Protein AF-0000000076005396 (afdb_homodimer)

Secondary structure (DSSP, 8-state):
--HHHHHHHHHHHHHHHHHHHHHHHHHHHHHHHHH--SHHHHHHHHHHHHHHHHHHHHHHHHIIIIIIHHHHHHHHHHHHHHTT----SS-HHHHHHHHHHHHHHHHHHHHHHHH-S----GGG-----TTTT-----------------------------HHHHHHHHHHHHHHHHHHHHHHHHHHT--SHHHHHHHHHHHHHHHHHHHHHHHHHHHHTT--HHHHHHHHHHHHHHHHHHHHHHHHHTTT--S-HHHHHHHHHHHHHHHHHHIIIIIIIHHHHTSSS-HHHHHHHHHHHHHHHHHHHHHH-/--HHHHHHHHHHHHHHHHHHHHHHHHHHHHHHHHH--SHHHHHHHHHHHHHHHHHHHHHHHHIIIIIIHHHHHHHHHHHHHHTT----SS-HHHHHHHHHHHHHHHHHHHHHHHH-S----GGG-----TT-------------------------------HHHHHHHHHHHHHHHHHHHHHHHHHHH--SHHHHHHHHHHHHHHHHHHHHHHHHHHHHTT--HHHHHHHHHHHHHHHHHHHHHHHHHTTT--S-HHHHHHHHHHHHHHHHHHIIIIIIIHHHHTSSS-HHHHHHHHHHHHHHHHHHHHHH-

Organism: Limulus polyphemus (NCBI:txid6850)

Sequence (626 aa):
MSLLEIRVLTLCLLLLGTFTCGTLPILLVKWFKQTNTTQGLQVTGRSVISFLLCVGGGVLLETCFVHLLPEVRASFEQHWLRENSSSYHFPIPELIVCLGFLAVYILEEVLFAALGNSRPTENGLGRDSPHQGLLLTDRNRPDSGTDRSTLQTVGLSSYPTSPKFFFRGFIIILALSVHSVFEGFAVGLQDNVKETWMLFIAVAMHKFVISFIVGLELYSDGTHTITVLVYMAVFATMSPLGMLVAIVTESSLQRSPDLVVGTLNGLATGTLVYVTFFEILQREKNSPLRSLLQLLALLIGFIIMVVIQWVTSMSLLEIRVLTLCLLLLGTFTCGTLPILLVKWFKQTNTTQGLQVTGRSVISFLLCVGGGVLLETCFVHLLPEVRASFEQHWLRENSSSYHFPIPELIVCLGFLAVYILEEVLFAALGNSRPTENGLGRDSPHQGLLLTDRNRPDSGTDRSTLQTVGLSSYPTSPKFFFRGFIIILALSVHSVFEGFAVGLQDNVKETWMLFIAVAMHKFVISFIVGLELYSDGTHTITVLVYMAVFATMSPLGMLVAIVTESSLQRSPDLVVGTLNGLATGTLVYVTFFEILQREKNSPLRSLLQLLALLIGFIIMVVIQWVTS

Nearest PDB structures (foldseek):
  5tsb-assembly1_A  TM=6.275E-01  e=5.325E-05  Bordetella bronchiseptica RB50
  6pgi-assembly1_A  TM=5.921E-01  e=2.235E-05  Bordetella bronchiseptica
  6oop-assembly1_A  TM=3.368E-01  e=8.143E+00  Escherichia coli
  7d5p-assembly2_B  TM=2.078E-01  e=3.273E+00  Staphylococcus aureus subsp. aureus COL
  7d5p-assembly1_A  TM=2.059E-01  e=4.246E+00  Staphylococcus aureus subsp. aureus COL

Radius of gyration: 28.94 Å; Cα contacts (8 Å, |Δi|>4): 714; chains: 2; bounding box: 106×89×50 Å

Structure (mmCIF, N/CA/C/O backbone):
data_AF-0000000076005396-model_v1
#
loop_
_entity.id
_entity.type
_entity.pdbx_description
1 polymer 'Zinc transporter ZIP1-like'
#
loop_
_atom_site.group_PDB
_atom_site.id
_atom_site.type_symbol
_atom_site.label_atom_id
_atom_site.label_alt_id
_atom_site.label_comp_id
_atom_site.label_asym_id
_atom_site.label_entity_id
_atom_site.label_seq_id
_atom_site.pdbx_PDB_ins_code
_atom_site.Cartn_x
_atom_site.Cartn_y
_atom_site.Cartn_z
_atom_site.occupancy
_atom_site.B_iso_or_equiv
_atom_site.auth_seq_id
_atom_site.auth_comp_id
_atom_site.auth_asym_id
_atom_site.auth_atom_id
_atom_site.pdbx_PDB_model_num
ATOM 1 N N . MET A 1 1 ? 5.629 38.938 11.547 1 72.88 1 MET A N 1
ATOM 2 C CA . MET A 1 1 ? 4.918 38.062 12.461 1 72.88 1 MET A CA 1
ATOM 3 C C . MET A 1 1 ? 5.887 37.125 13.195 1 72.88 1 MET A C 1
ATOM 5 O O . MET A 1 1 ? 6.859 36.656 12.602 1 72.88 1 MET A O 1
ATOM 9 N N . SER A 1 2 ? 5.711 37.094 14.516 1 87 2 SER A N 1
ATOM 10 C CA . SER A 1 2 ? 6.535 36.219 15.328 1 87 2 SER A CA 1
ATOM 11 C C . SER A 1 2 ? 6.223 34.75 15.031 1 87 2 SER A C 1
ATOM 13 O O . SER A 1 2 ? 5.184 34.438 14.453 1 87 2 SER A O 1
ATOM 15 N N . LEU A 1 3 ? 7.207 33.969 15.242 1 87.88 3 LEU A N 1
ATOM 16 C CA . LEU A 1 3 ? 7.051 32.531 15.016 1 87.88 3 LEU A CA 1
ATOM 17 C C . LEU A 1 3 ? 5.824 31.984 15.742 1 87.88 3 LEU A C 1
ATOM 19 O O . LEU A 1 3 ? 5.086 31.156 15.203 1 87.88 3 LEU A O 1
ATOM 23 N N . LEU A 1 4 ? 5.578 32.5 16.891 1 87.31 4 LEU A N 1
ATOM 24 C CA . LEU A 1 4 ? 4.438 32.031 17.688 1 87.31 4 LEU A CA 1
ATOM 25 C C . LEU A 1 4 ? 3.125 32.469 17.031 1 87.31 4 LEU A C 1
ATOM 27 O O . LEU A 1 4 ? 2.156 31.688 17.031 1 87.31 4 LEU A O 1
ATOM 31 N N . GLU A 1 5 ? 3.068 33.656 16.5 1 91 5 GLU A N 1
ATOM 32 C CA . GLU A 1 5 ? 1.875 34.125 15.805 1 91 5 GLU A CA 1
ATOM 33 C C . GLU A 1 5 ? 1.56 33.281 14.578 1 91 5 GLU A C 1
ATOM 35 O O . GLU A 1 5 ? 0.396 32.969 14.312 1 91 5 GLU A O 1
ATOM 40 N N . ILE A 1 6 ? 2.562 32.938 13.93 1 91 6 ILE A N 1
ATOM 41 C CA . ILE A 1 6 ? 2.379 32.156 12.719 1 91 6 ILE A CA 1
ATOM 42 C C . ILE A 1 6 ? 1.902 30.75 13.094 1 91 6 ILE A C 1
ATOM 44 O O . ILE A 1 6 ? 1.054 30.172 12.414 1 91 6 ILE A O 1
ATOM 48 N N . ARG A 1 7 ? 2.43 30.25 14.148 1 90.06 7 ARG A N 1
ATOM 49 C CA . ARG A 1 7 ? 2.014 28.938 14.617 1 90.06 7 ARG A CA 1
ATOM 50 C C . ARG A 1 7 ? 0.542 28.938 15.016 1 90.06 7 ARG A C 1
ATOM 52 O O . ARG A 1 7 ? -0.194 28 14.68 1 90.06 7 ARG A O 1
ATOM 59 N N . VAL A 1 8 ? 0.15 29.969 15.625 1 90.31 8 VAL A N 1
ATOM 60 C CA . VAL A 1 8 ? -1.242 30.094 16.047 1 90.31 8 VAL A CA 1
ATOM 61 C C . VAL A 1 8 ? -2.141 30.266 14.828 1 90.31 8 VAL A C 1
ATOM 63 O O . VAL A 1 8 ? -3.229 29.688 14.758 1 90.31 8 VAL A O 1
ATOM 66 N N . LEU A 1 9 ? -1.722 31 13.93 1 92.12 9 LEU A N 1
ATOM 67 C CA . LEU A 1 9 ? -2.48 31.219 12.703 1 92.12 9 LEU A CA 1
ATOM 68 C C . LEU A 1 9 ? -2.641 29.906 11.93 1 92.12 9 LEU A C 1
ATOM 70 O O . LEU A 1 9 ? -3.736 29.594 11.453 1 92.12 9 LEU A O 1
ATOM 74 N N . THR A 1 10 ? -1.552 29.25 11.789 1 91.94 10 THR A N 1
ATOM 75 C CA . THR A 1 10 ? -1.609 27.984 11.062 1 91.94 10 THR A CA 1
ATOM 76 C C . THR A 1 10 ? -2.5 26.984 11.789 1 91.94 10 THR A C 1
ATOM 78 O O . THR A 1 10 ? -3.223 26.203 11.156 1 91.94 10 THR A O 1
ATOM 81 N N . LEU A 1 11 ? -2.438 27.031 13.055 1 92.06 11 LEU A N 1
ATOM 82 C CA . LEU A 1 11 ? -3.291 26.188 13.875 1 92.06 11 LEU A CA 1
ATOM 83 C C . LEU A 1 11 ? -4.766 26.469 13.609 1 92.06 11 LEU A C 1
ATOM 85 O O . LEU A 1 11 ? -5.551 25.547 13.383 1 92.06 11 LEU A O 1
ATOM 89 N N . CYS A 1 12 ? -5.078 27.688 13.602 1 93.75 12 CYS A N 1
ATOM 90 C CA . CYS A 1 12 ? -6.461 28.109 13.391 1 93.75 12 CYS A CA 1
ATOM 91 C C . CYS A 1 12 ? -6.914 27.797 11.969 1 93.75 12 CYS A C 1
ATOM 93 O O . CYS A 1 12 ? -8.039 27.328 11.766 1 93.75 12 CYS A O 1
ATOM 95 N N . LEU A 1 13 ? -6.074 27.984 11.094 1 93.62 13 LEU A N 1
ATOM 96 C CA . LEU A 1 13 ? -6.402 27.719 9.695 1 93.62 13 LEU A CA 1
ATOM 97 C C . LEU A 1 13 ? -6.629 26.234 9.469 1 93.62 13 LEU A C 1
ATOM 99 O O . LEU A 1 13 ? -7.547 25.844 8.734 1 93.62 13 LEU A O 1
ATOM 103 N N . LEU A 1 14 ? -5.812 25.438 10.055 1 93.81 14 LEU A N 1
ATOM 104 C CA . LEU A 1 14 ? -5.98 24 9.914 1 93.81 14 LEU A CA 1
ATOM 105 C C . LEU A 1 14 ? -7.27 23.531 10.578 1 93.81 14 LEU A C 1
ATOM 107 O O . LEU A 1 14 ? -7.965 22.656 10.055 1 93.81 14 LEU A O 1
ATOM 111 N N . LEU A 1 15 ? -7.551 24.125 11.711 1 95.19 15 LEU A N 1
ATOM 112 C CA . LEU A 1 15 ? -8.758 23.766 12.445 1 95.19 15 LEU A CA 1
ATOM 113 C C . LEU A 1 15 ? -10.008 24.125 11.641 1 95.19 15 LEU A C 1
ATOM 115 O O . LEU A 1 15 ? -10.844 23.25 11.367 1 95.19 15 LEU A O 1
ATOM 119 N N . LEU A 1 16 ? -10.062 25.328 11.273 1 95.38 16 LEU A N 1
ATOM 120 C CA . LEU A 1 16 ? -11.234 25.812 10.562 1 95.38 16 LEU A CA 1
ATOM 121 C C . LEU A 1 16 ? -11.32 25.203 9.164 1 95.38 16 LEU A C 1
ATOM 123 O O . LEU A 1 16 ? -12.406 24.828 8.711 1 95.38 16 LEU A O 1
ATOM 127 N N . GLY A 1 17 ? -10.234 25.156 8.531 1 94.94 17 GLY A N 1
ATOM 128 C CA . GLY A 1 17 ? -10.211 24.578 7.199 1 94.94 17 GLY A CA 1
ATOM 129 C C . GLY A 1 17 ? -10.633 23.125 7.172 1 94.94 17 GLY A C 1
ATOM 130 O O . GLY A 1 17 ? -11.438 22.719 6.328 1 94.94 17 GLY A O 1
ATOM 131 N N . THR A 1 18 ? -10.062 22.344 8.047 1 94.5 18 THR A N 1
ATOM 132 C CA . THR A 1 18 ? -10.375 20.922 8.125 1 94.5 18 THR A CA 1
ATOM 133 C C . THR A 1 18 ? -11.852 20.703 8.453 1 94.5 18 THR A C 1
ATOM 135 O O . THR A 1 18 ? -12.516 19.859 7.844 1 94.5 18 THR A O 1
ATOM 138 N N . PHE A 1 19 ? -12.297 21.469 9.383 1 95.12 19 PHE A N 1
ATOM 139 C CA . PHE A 1 19 ? -13.695 21.344 9.773 1 95.12 19 PHE A CA 1
ATOM 140 C C . PHE A 1 19 ? -14.617 21.75 8.641 1 95.12 19 PHE A C 1
ATOM 142 O O . PHE A 1 19 ? -15.602 21.047 8.352 1 95.12 19 PHE A O 1
ATOM 149 N N . THR A 1 20 ? -14.359 22.812 8.008 1 94.75 20 THR A N 1
ATOM 150 C CA . THR A 1 20 ? -15.195 23.312 6.918 1 94.75 20 THR A CA 1
ATOM 151 C C . THR A 1 20 ? -15.188 22.344 5.742 1 94.75 20 THR A C 1
ATOM 153 O O . THR A 1 20 ? -16.234 22.047 5.172 1 94.75 20 THR A O 1
ATOM 156 N N . CYS A 1 21 ? -14.07 21.891 5.402 1 92.56 21 CYS A N 1
ATOM 157 C CA . CYS A 1 21 ? -13.969 20.969 4.277 1 92.56 21 CYS A CA 1
ATOM 158 C C . CYS A 1 21 ? -14.656 19.641 4.594 1 92.56 21 CYS A C 1
ATOM 160 O O . CYS A 1 21 ? -15.219 19 3.703 1 92.56 21 CYS A O 1
ATOM 162 N N . GLY A 1 22 ? -14.539 19.234 5.812 1 92.88 22 GLY A N 1
ATOM 163 C CA . GLY A 1 22 ? -15.164 17.984 6.219 1 92.88 22 GLY A CA 1
ATOM 164 C C . GLY A 1 22 ? -16.688 18.062 6.273 1 92.88 22 GLY A C 1
ATOM 165 O O . GLY A 1 22 ? -17.359 17.047 6.113 1 92.88 22 GLY A O 1
ATOM 166 N N . THR A 1 23 ? -17.234 19.188 6.469 1 92.88 23 THR A N 1
ATOM 167 C CA . THR A 1 23 ? -18.688 19.359 6.59 1 92.88 23 THR A CA 1
ATOM 168 C C . THR A 1 23 ? -19.297 19.812 5.27 1 92.88 23 THR A C 1
ATOM 170 O O . THR A 1 23 ? -20.516 19.797 5.098 1 92.88 23 THR A O 1
ATOM 173 N N . LEU A 1 24 ? -18.484 20.125 4.391 1 90.12 24 LEU A N 1
ATOM 174 C CA . LEU A 1 24 ? -18.938 20.625 3.092 1 90.12 24 LEU A CA 1
ATOM 175 C C . LEU A 1 24 ? -19.766 19.562 2.369 1 90.12 24 LEU A C 1
ATOM 177 O O . LEU A 1 24 ? -20.766 19.891 1.726 1 90.12 24 LEU A O 1
ATOM 181 N N . PRO A 1 25 ? -19.406 18.328 2.408 1 88.19 25 PRO A N 1
ATOM 182 C CA . PRO A 1 25 ? -20.203 17.297 1.731 1 88.19 25 PRO A CA 1
ATOM 183 C C . PRO A 1 25 ? -21.641 17.25 2.23 1 88.19 25 PRO A C 1
ATOM 185 O O . PRO A 1 25 ? -22.562 16.906 1.468 1 88.19 25 PRO A O 1
ATOM 188 N N . ILE A 1 26 ? -21.875 17.469 3.463 1 86.38 26 ILE A N 1
ATOM 189 C CA . ILE A 1 26 ? -23.234 17.5 4.012 1 86.38 26 ILE A CA 1
ATOM 190 C C . ILE A 1 26 ? -24.062 18.547 3.277 1 86.38 26 ILE A C 1
ATOM 192 O O . ILE A 1 26 ? -25.203 18.281 2.881 1 86.38 26 ILE A O 1
ATOM 196 N N . LEU A 1 27 ? -23.438 19.641 3.119 1 83.38 27 LEU A N 1
ATOM 197 C CA . LEU A 1 27 ? -24.125 20.734 2.445 1 83.38 27 LEU A CA 1
ATOM 198 C C . LEU A 1 27 ? -24.344 20.406 0.973 1 83.38 27 LEU A C 1
ATOM 200 O O . LEU A 1 27 ? -25.391 20.734 0.411 1 83.38 27 LEU A O 1
ATOM 204 N N . LEU A 1 28 ? -23.375 19.797 0.412 1 79.44 28 LEU A N 1
ATOM 205 C CA . LEU A 1 28 ? -23.438 19.484 -1.009 1 79.44 28 LEU A CA 1
ATOM 206 C C . LEU A 1 28 ? -24.531 18.453 -1.279 1 79.44 28 LEU A C 1
ATOM 208 O O . LEU A 1 28 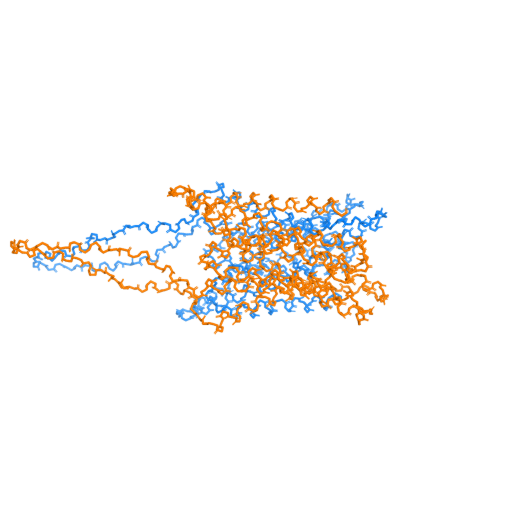? -25.297 18.594 -2.238 1 79.44 28 LEU A O 1
ATOM 212 N N . VAL A 1 29 ? -24.609 17.438 -0.458 1 76.31 29 VAL A N 1
ATOM 213 C CA . VAL A 1 29 ? -25.609 16.375 -0.629 1 76.31 29 VAL A CA 1
ATOM 214 C C . VAL A 1 29 ? -27 16.938 -0.347 1 76.31 29 VAL A C 1
ATOM 216 O O . VAL A 1 29 ? -27.969 16.609 -1.05 1 76.31 29 VAL A O 1
ATOM 219 N N . LYS A 1 30 ? -27.125 17.719 0.648 1 76.19 30 LYS A N 1
ATOM 220 C CA . LYS A 1 30 ? -28.391 18.359 0.962 1 76.19 30 LYS A CA 1
ATOM 221 C C . LYS A 1 30 ? -28.844 19.281 -0.174 1 76.19 30 LYS A C 1
ATOM 223 O O . LYS A 1 30 ? -30.031 19.312 -0.516 1 76.19 30 LYS A O 1
ATOM 228 N N . TRP A 1 31 ? -27.844 19.906 -0.671 1 74.38 31 TRP A N 1
ATOM 229 C CA . TRP A 1 31 ? -28.125 20.797 -1.794 1 74.38 31 TRP A CA 1
ATOM 230 C C . TRP A 1 31 ? -28.578 20 -3.016 1 74.38 31 TRP A C 1
ATOM 232 O O . TRP A 1 31 ? -29.516 20.406 -3.711 1 74.38 31 TRP A O 1
ATOM 242 N N . PHE A 1 32 ? -27.922 18.922 -3.275 1 68.75 32 PHE A N 1
ATOM 243 C CA . PHE A 1 32 ? -28.281 18.062 -4.406 1 68.75 32 PHE A CA 1
ATOM 244 C C . PHE A 1 32 ? -29.672 17.453 -4.215 1 68.75 32 PHE A C 1
ATOM 246 O O . PHE A 1 32 ? -30.438 17.328 -5.172 1 68.75 32 PHE A O 1
ATOM 253 N N . LYS A 1 33 ? -29.938 16.906 -3.057 1 66.56 33 LYS A N 1
ATOM 254 C CA . LYS A 1 33 ? -31.234 16.312 -2.764 1 66.56 33 LYS A CA 1
ATOM 255 C C . LYS A 1 33 ? -32.344 17.359 -2.895 1 66.56 33 LYS A C 1
ATOM 257 O O . LYS A 1 33 ? -33.469 17.031 -3.336 1 66.56 33 LYS A O 1
ATOM 262 N N . GLN A 1 34 ? -32.094 18.469 -2.434 1 63.84 34 GLN A N 1
ATOM 263 C CA . GLN A 1 34 ? -33.094 19.531 -2.502 1 63.84 34 GLN A CA 1
ATOM 264 C C . GLN A 1 34 ? -33.344 19.953 -3.945 1 63.84 34 GLN A C 1
ATOM 266 O O . GLN A 1 34 ? -34.469 20.312 -4.305 1 63.84 34 GLN A O 1
ATOM 271 N N . THR A 1 35 ? -32.219 19.922 -4.605 1 60.22 35 THR A N 1
ATOM 272 C CA . THR A 1 35 ? -32.375 20.406 -5.977 1 60.22 35 THR A CA 1
ATOM 273 C C . THR A 1 35 ? -32.844 19.281 -6.895 1 60.22 35 THR A C 1
ATOM 275 O O . THR A 1 35 ? -33.469 19.547 -7.938 1 60.22 35 THR A O 1
ATOM 278 N N . ASN A 1 36 ? -32.406 18.047 -6.695 1 56.75 36 ASN A N 1
ATOM 279 C CA . ASN A 1 36 ? -32.656 17.016 -7.711 1 56.75 36 ASN A CA 1
ATOM 280 C C . ASN A 1 36 ? -33.625 15.945 -7.215 1 56.75 36 ASN A C 1
ATOM 282 O O . ASN A 1 36 ? -33.188 14.922 -6.68 1 56.75 36 ASN A O 1
ATOM 286 N N . THR A 1 37 ? -34.844 16.203 -6.969 1 52.66 37 THR A N 1
ATOM 287 C CA . THR A 1 37 ? -35.938 15.305 -6.598 1 52.66 37 THR A CA 1
ATOM 288 C C . THR A 1 37 ? -36.062 14.156 -7.598 1 52.66 37 THR A C 1
ATOM 290 O O . THR A 1 37 ? -36.875 13.242 -7.402 1 52.66 37 THR A O 1
ATOM 293 N N . THR A 1 38 ? -35.469 14.164 -8.727 1 51.38 38 THR A N 1
ATOM 294 C CA . THR A 1 38 ? -35.781 13.141 -9.719 1 51.38 38 THR A CA 1
ATOM 295 C C . THR A 1 38 ? -34.812 11.969 -9.617 1 51.38 38 THR A C 1
ATOM 297 O O . THR A 1 38 ? -33.688 12.141 -9.164 1 51.38 38 THR A O 1
ATOM 300 N N . GLN A 1 39 ? -35.25 10.703 -9.789 1 52.41 39 GLN A N 1
ATOM 301 C CA . GLN A 1 39 ? -34.594 9.406 -9.75 1 52.41 39 GLN A CA 1
ATOM 302 C C . GLN A 1 39 ? -33.219 9.461 -10.406 1 52.41 39 GLN A C 1
ATOM 304 O O . GLN A 1 39 ? -32.25 8.906 -9.883 1 52.41 39 GLN A O 1
ATOM 309 N N . GLY A 1 40 ? -33.125 9.992 -11.555 1 49.69 40 GLY A N 1
ATOM 310 C CA . GLY A 1 40 ? -31.891 10.109 -12.32 1 49.69 40 GLY A CA 1
ATOM 311 C C . GLY A 1 40 ? -30.797 10.828 -11.57 1 49.69 40 GLY A C 1
ATOM 312 O O . GLY A 1 40 ? -29.609 10.484 -11.703 1 49.69 40 GLY A O 1
ATOM 313 N N . LEU A 1 41 ? -31.219 11.641 -10.773 1 53.19 41 LEU A N 1
ATOM 314 C CA . LEU A 1 41 ? -30.25 12.5 -10.094 1 53.19 41 LEU A CA 1
ATOM 315 C C . LEU A 1 41 ? -29.641 11.789 -8.898 1 53.19 41 LEU A C 1
ATOM 317 O O . LEU A 1 41 ? -28.5 12.086 -8.5 1 53.19 41 LEU A O 1
ATOM 321 N N . GLN A 1 42 ? -30.375 10.82 -8.391 1 59.12 42 GLN A N 1
ATOM 322 C CA . GLN A 1 42 ? -29.812 9.984 -7.332 1 59.12 42 GLN A CA 1
ATOM 323 C C . GLN A 1 42 ? -28.625 9.172 -7.84 1 59.12 42 GLN A C 1
ATOM 325 O O . GLN A 1 42 ? -27.625 9.039 -7.145 1 59.12 42 GLN A O 1
ATOM 330 N N . VAL A 1 43 ? -28.875 8.727 -9.047 1 61.53 43 VAL A N 1
ATOM 331 C CA . VAL A 1 43 ? -27.797 7.945 -9.648 1 61.53 43 VAL A CA 1
ATOM 332 C C . VAL A 1 43 ? -26.594 8.852 -9.922 1 61.53 43 VAL A C 1
ATOM 334 O O . VAL A 1 43 ? -25.453 8.461 -9.688 1 61.53 43 VAL A O 1
ATOM 337 N N . THR A 1 44 ? -26.953 10.047 -10.336 1 65.06 44 THR A N 1
ATOM 338 C CA . THR A 1 44 ? -25.891 11 -10.641 1 65.06 44 THR A CA 1
ATOM 339 C C . THR A 1 44 ? -25.141 11.406 -9.375 1 65.06 44 THR A C 1
ATOM 341 O O . THR A 1 44 ? -23.922 11.539 -9.383 1 65.06 44 THR A O 1
ATOM 344 N N . GLY A 1 45 ? -25.922 11.516 -8.375 1 71.31 45 GLY A N 1
ATOM 345 C CA . GLY A 1 45 ? -25.328 11.867 -7.105 1 71.31 45 GLY A CA 1
ATOM 346 C C . GLY A 1 45 ? -24.359 10.82 -6.594 1 71.31 45 GLY A C 1
ATOM 347 O O . GLY A 1 45 ? -23.25 11.141 -6.137 1 71.31 45 GLY A O 1
ATOM 348 N N . ARG A 1 46 ? -24.719 9.648 -6.855 1 73.12 46 ARG A N 1
ATOM 349 C CA . ARG A 1 46 ? -23.875 8.539 -6.406 1 73.12 46 ARG A CA 1
ATOM 350 C C . ARG A 1 46 ? -22.609 8.445 -7.238 1 73.12 46 ARG A C 1
ATOM 352 O O . ARG A 1 46 ? -21.531 8.164 -6.711 1 73.12 46 ARG A O 1
ATOM 359 N N . SER A 1 47 ? -22.797 8.781 -8.438 1 78.56 47 SER A N 1
ATOM 360 C CA . SER A 1 47 ? -21.641 8.711 -9.336 1 78.56 47 SER A CA 1
ATOM 361 C C . SER A 1 47 ? -20.641 9.82 -9.031 1 78.56 47 SER A C 1
ATOM 363 O O . SER A 1 47 ? -19.422 9.609 -9.094 1 78.56 47 SER A O 1
ATOM 365 N N . VAL A 1 48 ? -21.234 10.945 -8.734 1 79 48 VAL A N 1
ATOM 366 C CA . VAL A 1 48 ? -20.359 12.078 -8.43 1 79 48 VAL A CA 1
ATOM 367 C C . VAL A 1 48 ? -19.625 11.828 -7.121 1 79 48 VAL A C 1
ATOM 369 O O . VAL A 1 48 ? -18.422 12.117 -7.012 1 79 48 VAL A O 1
ATOM 372 N N . ILE A 1 49 ? -20.312 11.242 -6.219 1 76.94 49 ILE A N 1
ATOM 373 C CA . ILE A 1 49 ? -19.719 10.93 -4.926 1 76.94 49 ILE A CA 1
ATOM 374 C C . ILE A 1 49 ? -18.594 9.906 -5.109 1 76.94 49 ILE A C 1
ATOM 376 O O . ILE A 1 49 ? -17.5 10.086 -4.59 1 76.94 49 ILE A O 1
ATOM 380 N N . SER A 1 50 ? -18.844 8.945 -5.859 1 79.62 50 SER A N 1
ATOM 381 C CA . SER A 1 50 ? -17.844 7.906 -6.113 1 79.62 50 SER A CA 1
ATOM 382 C C . SER A 1 50 ? -16.641 8.477 -6.852 1 79.62 50 SER A C 1
ATOM 384 O O . SER A 1 50 ? -15.5 8.102 -6.566 1 79.62 50 SER A O 1
ATOM 386 N N . PHE A 1 51 ? -16.953 9.375 -7.707 1 84.06 51 PHE A N 1
ATOM 387 C CA . PHE A 1 51 ? -15.883 10.008 -8.469 1 84.06 51 PHE A CA 1
ATOM 388 C C . PHE A 1 51 ? -14.969 10.812 -7.547 1 84.06 51 PHE A C 1
ATOM 390 O O . PHE A 1 51 ? -13.742 10.695 -7.621 1 84.06 51 PHE A O 1
ATOM 397 N N . LEU A 1 52 ? -15.555 11.547 -6.715 1 81.5 52 LEU A N 1
ATOM 398 C CA . LEU A 1 52 ? -14.789 12.375 -5.797 1 81.5 52 LEU A CA 1
ATOM 399 C C . LEU A 1 52 ? -14 11.516 -4.812 1 81.5 52 LEU A C 1
ATOM 401 O O . LEU A 1 52 ? -12.859 11.852 -4.465 1 81.5 52 LEU A O 1
ATOM 405 N N . LEU A 1 53 ? -14.531 10.469 -4.43 1 80.12 53 LEU A N 1
ATOM 406 C CA . LEU A 1 53 ? -13.844 9.555 -3.527 1 80.12 53 LEU A CA 1
ATOM 407 C C . LEU A 1 53 ? -12.617 8.945 -4.203 1 80.12 53 LEU A C 1
ATOM 409 O O . LEU A 1 53 ? -11.562 8.797 -3.578 1 80.12 53 LEU A O 1
ATOM 413 N N . CYS A 1 54 ? -12.773 8.719 -5.43 1 85.19 54 CYS A N 1
ATOM 414 C CA . CYS A 1 54 ? -11.664 8.133 -6.176 1 85.19 54 CYS A CA 1
ATOM 415 C C . CYS A 1 54 ? -10.562 9.164 -6.41 1 85.19 54 CYS A C 1
ATOM 417 O O . CYS A 1 54 ? -9.375 8.828 -6.379 1 85.19 54 CYS A O 1
ATOM 419 N N . VAL A 1 55 ? -10.977 10.367 -6.633 1 87.19 55 VAL A N 1
ATOM 420 C CA . VAL A 1 55 ? -9.992 11.445 -6.734 1 87.19 55 VAL A CA 1
ATOM 421 C C . VAL A 1 55 ? -9.219 11.555 -5.426 1 87.19 55 VAL A C 1
ATOM 423 O O . VAL A 1 55 ? -7.992 11.68 -5.434 1 87.19 55 VAL A O 1
ATOM 426 N N . GLY A 1 56 ? -9.984 11.523 -4.379 1 83.56 56 GLY A N 1
ATOM 427 C CA . GLY A 1 56 ? -9.344 11.531 -3.072 1 83.56 56 GLY A CA 1
ATOM 428 C C . GLY A 1 56 ? -8.383 10.375 -2.869 1 83.56 56 GLY A C 1
ATOM 429 O O . GLY A 1 56 ? -7.32 10.539 -2.27 1 83.56 56 GLY A O 1
ATOM 430 N N . GLY A 1 57 ? -8.773 9.203 -3.344 1 85.81 57 GLY A N 1
ATOM 431 C CA . GLY A 1 57 ? -7.902 8.039 -3.277 1 85.81 57 GLY A CA 1
ATOM 432 C C . GLY A 1 57 ? -6.582 8.242 -3.994 1 85.81 57 GLY A C 1
ATOM 433 O O . GLY A 1 57 ? -5.531 7.812 -3.508 1 85.81 57 GLY A O 1
ATOM 434 N N . GLY A 1 58 ? -6.613 8.883 -5.148 1 89.81 58 GLY A N 1
ATOM 435 C CA . GLY A 1 58 ? -5.402 9.195 -5.887 1 89.81 58 GLY A CA 1
ATOM 436 C C . GLY A 1 58 ? -4.496 10.172 -5.156 1 89.81 58 GLY A C 1
ATOM 437 O O . GLY A 1 58 ? -3.279 9.992 -5.121 1 89.81 58 GLY A O 1
ATOM 438 N N . VAL A 1 59 ? -5.129 11.141 -4.613 1 87.12 59 VAL A N 1
ATOM 439 C CA . VAL A 1 59 ? -4.387 12.148 -3.855 1 87.12 59 VAL A CA 1
ATOM 440 C C . VAL A 1 59 ? -3.691 11.492 -2.666 1 87.12 59 VAL A C 1
ATOM 442 O O . VAL A 1 59 ? -2.518 11.758 -2.402 1 87.12 59 VAL A O 1
ATOM 445 N N . LEU A 1 60 ? -4.367 10.633 -2.01 1 86.69 60 LEU A N 1
ATOM 446 C CA . LEU A 1 60 ? -3.832 9.969 -0.829 1 86.69 60 LEU A CA 1
ATOM 447 C C . LEU A 1 60 ? -2.711 9.008 -1.211 1 86.69 60 LEU A C 1
ATOM 449 O O . LEU A 1 60 ? -1.717 8.891 -0.491 1 86.69 60 LEU A O 1
ATOM 453 N N . LEU A 1 61 ? -2.934 8.336 -2.264 1 91.19 61 LEU A N 1
ATOM 454 C CA . LEU A 1 61 ? -1.908 7.418 -2.748 1 91.19 61 LEU A CA 1
ATOM 455 C C . LEU A 1 61 ? -0.59 8.148 -2.982 1 91.19 61 LEU A C 1
ATOM 457 O O . LEU A 1 61 ? 0.463 7.699 -2.523 1 91.19 61 LEU A O 1
ATOM 461 N N . GLU A 1 62 ? -0.687 9.227 -3.707 1 91.56 62 GLU A N 1
ATOM 462 C CA . GLU A 1 62 ? 0.498 10.031 -3.975 1 91.56 62 GLU A CA 1
ATOM 463 C C . GLU A 1 62 ? 1.107 10.562 -2.68 1 91.56 62 GLU A C 1
ATOM 465 O O . GLU A 1 62 ? 2.326 10.516 -2.496 1 91.56 62 GLU A O 1
ATOM 470 N N . THR A 1 63 ? 0.313 11.062 -1.8 1 85 63 THR A N 1
ATOM 471 C CA . THR A 1 63 ? 0.771 11.664 -0.552 1 85 63 THR A CA 1
ATOM 472 C C . THR A 1 63 ? 1.501 10.633 0.308 1 85 63 THR A C 1
ATOM 474 O O . THR A 1 63 ? 2.557 10.93 0.874 1 85 63 THR A O 1
ATOM 477 N N . CYS A 1 64 ? 1.027 9.438 0.389 1 88.75 64 CYS A N 1
ATOM 478 C CA . CYS A 1 64 ? 1.623 8.406 1.229 1 88.75 64 CYS A CA 1
ATOM 479 C C . CYS A 1 64 ? 2.984 7.98 0.691 1 88.75 64 CYS A C 1
ATOM 481 O O . CYS A 1 64 ? 3.961 7.918 1.441 1 88.75 64 CYS A O 1
ATOM 483 N N . PHE A 1 65 ? 3.047 7.793 -0.588 1 91.69 65 PHE A N 1
ATOM 484 C CA . PHE A 1 65 ? 4.234 7.168 -1.158 1 91.69 65 PHE A CA 1
ATOM 485 C C . PHE A 1 65 ? 5.254 8.219 -1.575 1 91.69 65 PHE A C 1
ATOM 487 O O . PHE A 1 65 ? 6.457 8.047 -1.368 1 91.69 65 PHE A O 1
ATOM 494 N N . VAL A 1 66 ? 4.793 9.266 -2.113 1 90.38 66 VAL A N 1
ATOM 495 C CA . VAL A 1 66 ? 5.723 10.188 -2.758 1 90.38 66 VAL A CA 1
ATOM 496 C C . VAL A 1 66 ? 6.035 11.352 -1.816 1 90.38 66 VAL A C 1
ATOM 498 O O . VAL A 1 66 ? 7.086 11.984 -1.932 1 90.38 66 VAL A O 1
ATOM 501 N N . HIS A 1 67 ? 5.195 11.594 -0.947 1 86 67 HIS A N 1
ATOM 502 C CA . HIS A 1 67 ? 5.426 12.742 -0.073 1 86 67 HIS A CA 1
ATOM 503 C C . HIS A 1 67 ? 5.805 12.289 1.335 1 86 67 HIS A C 1
ATOM 505 O O . HIS A 1 67 ? 6.914 12.555 1.799 1 86 67 HIS A O 1
ATOM 511 N N . LEU A 1 68 ? 4.988 11.539 1.969 1 84.44 68 LEU A N 1
ATOM 512 C CA . LEU A 1 68 ? 5.16 11.25 3.387 1 84.44 68 LEU A CA 1
ATOM 513 C C . LEU A 1 68 ? 6.289 10.25 3.604 1 84.44 68 LEU A C 1
ATOM 515 O O . LEU A 1 68 ? 7.117 10.422 4.504 1 84.44 68 LEU A O 1
ATOM 519 N N . LEU A 1 69 ? 6.312 9.242 2.797 1 89.88 69 LEU A N 1
ATOM 520 C CA . LEU A 1 69 ? 7.328 8.211 2.969 1 89.88 69 LEU A CA 1
ATOM 521 C C . LEU A 1 69 ? 8.727 8.805 2.848 1 89.88 69 LEU A C 1
ATOM 523 O O . LEU A 1 69 ? 9.578 8.586 3.713 1 89.88 69 LEU A O 1
ATOM 527 N N . PRO A 1 70 ? 9.031 9.562 1.854 1 88.12 70 PRO A N 1
ATOM 528 C CA . PRO A 1 70 ? 10.359 10.188 1.766 1 88.12 70 PRO A CA 1
ATOM 529 C C . PRO A 1 70 ? 10.641 11.133 2.934 1 88.12 70 PRO A C 1
ATOM 531 O O . PRO A 1 70 ? 11.789 11.258 3.365 1 88.12 70 PRO A O 1
ATOM 534 N N . GLU A 1 71 ? 9.602 11.82 3.414 1 83.19 71 GLU A N 1
ATOM 535 C CA . GLU A 1 71 ? 9.789 12.711 4.555 1 83.19 71 GLU A CA 1
ATOM 536 C C . GLU A 1 71 ? 10.211 11.938 5.797 1 83.19 71 GLU A C 1
ATOM 538 O O . GLU A 1 71 ? 11.055 12.406 6.57 1 83.19 71 GLU A O 1
ATOM 543 N N . VAL A 1 72 ? 9.586 10.797 6 1 86 72 VAL A N 1
ATOM 544 C CA . VAL A 1 72 ? 9.961 9.938 7.121 1 86 72 VAL A CA 1
ATOM 545 C C . VAL A 1 72 ? 11.422 9.516 6.98 1 86 72 VAL A C 1
ATOM 547 O O . VAL A 1 72 ? 12.188 9.57 7.945 1 86 72 VAL A O 1
ATOM 550 N N . ARG A 1 73 ? 11.812 9.18 5.867 1 87.75 73 ARG A N 1
ATOM 551 C CA . ARG A 1 73 ? 13.188 8.758 5.617 1 87.75 73 ARG A CA 1
ATOM 552 C C . ARG A 1 73 ? 14.164 9.898 5.863 1 87.75 73 ARG A C 1
ATOM 554 O O . ARG A 1 73 ? 15.234 9.695 6.449 1 87.75 73 ARG A O 1
ATOM 561 N N . ALA A 1 74 ? 13.828 11.016 5.344 1 83.75 74 ALA A N 1
ATOM 562 C CA . ALA A 1 74 ? 14.688 12.188 5.508 1 83.75 74 ALA A CA 1
ATOM 563 C C . ALA A 1 74 ? 14.914 12.5 6.984 1 83.75 74 ALA A C 1
ATOM 565 O O . ALA A 1 74 ? 16.016 12.898 7.383 1 83.75 74 ALA A O 1
ATOM 566 N N . SER A 1 75 ? 13.859 12.328 7.797 1 81.06 75 SER A N 1
ATOM 567 C CA . SER A 1 75 ? 13.977 12.578 9.227 1 81.06 75 SER A CA 1
ATOM 568 C C . SER A 1 75 ? 14.969 11.617 9.875 1 81.06 75 SER A C 1
ATOM 570 O O . SER A 1 75 ? 15.758 12.016 10.734 1 81.06 75 SER A O 1
ATOM 572 N N . PHE A 1 76 ? 15.016 10.414 9.453 1 83.12 76 PHE A N 1
ATOM 573 C CA . PHE A 1 76 ? 15.938 9.422 10.016 1 83.12 76 PHE A CA 1
ATOM 574 C C . PHE A 1 76 ? 17.359 9.648 9.5 1 83.12 76 PHE A C 1
ATOM 576 O O . PHE A 1 76 ? 18.312 9.484 10.25 1 83.12 76 PHE A O 1
ATOM 583 N N . GLU A 1 77 ? 17.453 9.969 8.266 1 80.88 77 GLU A N 1
ATOM 584 C CA . GLU A 1 77 ? 18.766 10.242 7.691 1 80.88 77 GLU A CA 1
ATOM 585 C C . GLU A 1 77 ? 19.438 11.414 8.391 1 80.88 77 GLU A C 1
ATOM 587 O O . GLU A 1 77 ? 20.641 11.391 8.641 1 80.88 77 GLU A O 1
ATOM 592 N N . GLN A 1 78 ? 18.703 12.422 8.609 1 76.62 78 GLN A N 1
ATOM 593 C CA . GLN A 1 78 ? 19.25 13.578 9.312 1 76.62 78 GLN A CA 1
ATOM 594 C C . GLN A 1 78 ? 19.719 13.203 10.711 1 76.62 78 GLN A C 1
ATOM 596 O O . GLN A 1 78 ? 20.766 13.688 11.172 1 76.62 78 GLN A O 1
ATOM 601 N N . HIS A 1 79 ? 18.922 12.352 11.32 1 75 79 HIS A N 1
ATOM 602 C CA . HIS A 1 79 ? 19.312 11.891 12.648 1 75 79 HIS A CA 1
ATOM 603 C C . HIS A 1 79 ? 20.609 11.094 12.586 1 75 79 HIS A C 1
ATOM 605 O O . HIS A 1 79 ? 21.516 11.297 13.414 1 75 79 HIS A O 1
ATOM 611 N N . TRP A 1 80 ? 20.672 10.25 11.609 1 75.12 80 TRP A N 1
ATOM 612 C CA . TRP A 1 80 ? 21.859 9.414 11.484 1 75.12 80 TRP A CA 1
ATOM 613 C C . TRP A 1 80 ? 23.094 10.25 11.125 1 75.12 80 TRP A C 1
ATOM 615 O O . TRP A 1 80 ? 24.203 9.969 11.586 1 75.12 80 TRP A O 1
ATOM 625 N N . LEU A 1 81 ? 22.906 11.172 10.297 1 71.25 81 LEU A N 1
ATOM 626 C CA . LEU A 1 81 ? 24 12.07 9.938 1 71.25 81 LEU A CA 1
ATOM 627 C C . LEU A 1 81 ? 24.484 12.844 11.156 1 71.25 81 LEU A C 1
ATOM 629 O O . LEU A 1 81 ? 25.688 13.055 11.328 1 71.25 81 LEU A O 1
ATOM 633 N N . ARG A 1 82 ? 23.656 13.25 11.969 1 72 82 ARG A N 1
ATOM 634 C CA . ARG A 1 82 ? 24 14.016 13.164 1 72 82 ARG A CA 1
ATOM 635 C C . ARG A 1 82 ? 24.75 13.148 14.172 1 72 82 ARG A C 1
ATOM 637 O O . ARG A 1 82 ? 25.672 13.617 14.844 1 72 82 ARG A O 1
ATOM 644 N N . GLU A 1 83 ? 24.281 11.969 14.258 1 73.12 83 GLU A N 1
ATOM 645 C CA . GLU A 1 83 ? 24.891 11.078 15.242 1 73.12 83 GLU A CA 1
ATOM 646 C C . GLU A 1 83 ? 26.109 10.367 14.656 1 73.12 83 GLU A C 1
ATOM 648 O O . GLU A 1 83 ? 26.766 9.57 15.336 1 73.12 83 GLU A O 1
ATOM 653 N N . ASN A 1 84 ? 26.609 10.773 13.508 1 66.31 84 ASN A N 1
ATOM 654 C CA . ASN A 1 84 ? 27.75 10.164 12.828 1 66.31 84 ASN A CA 1
ATOM 655 C C . ASN A 1 84 ? 27.641 8.641 12.828 1 66.31 84 ASN A C 1
ATOM 657 O O . ASN A 1 84 ? 28.641 7.945 13.016 1 66.31 84 ASN A O 1
ATOM 661 N N . SER A 1 85 ? 26.531 8.25 13.148 1 60.59 85 SER A N 1
ATOM 662 C CA . SER A 1 85 ? 26.344 6.805 13.172 1 60.59 85 SER A CA 1
ATOM 663 C C . SER A 1 85 ? 26.156 6.246 11.758 1 60.59 85 SER A C 1
ATOM 665 O O . SER A 1 85 ? 25.656 6.938 10.875 1 60.59 85 SER A O 1
ATOM 667 N N . SER A 1 86 ? 27.078 5.383 11.391 1 54.56 86 SER A N 1
ATOM 668 C CA . SER A 1 86 ? 27.031 4.691 10.109 1 54.56 86 SER A CA 1
ATOM 669 C C . SER A 1 86 ? 25.594 4.328 9.742 1 54.56 86 SER A C 1
ATOM 671 O O . SER A 1 86 ? 24.766 4.094 10.617 1 54.56 86 SER A O 1
ATOM 673 N N . SER A 1 87 ? 25.109 4.688 8.555 1 53.78 87 SER A N 1
ATOM 674 C CA . SER A 1 87 ? 23.844 4.449 7.863 1 53.78 87 SER A CA 1
ATOM 675 C C . SER A 1 87 ? 23.281 3.074 8.203 1 53.78 87 SER A C 1
ATOM 677 O O . SER A 1 87 ? 23.922 2.055 7.934 1 53.78 87 SER A O 1
ATOM 679 N N . TYR A 1 88 ? 22.656 2.926 9.367 1 56.47 88 TYR A N 1
ATOM 680 C CA . TYR A 1 88 ? 22 1.645 9.609 1 56.47 88 TYR A CA 1
ATOM 681 C C . TYR A 1 88 ? 21.359 1.112 8.336 1 56.47 88 TYR A C 1
ATOM 683 O O . TYR A 1 88 ? 20.719 1.863 7.602 1 56.47 88 TYR A O 1
ATOM 691 N N . HIS A 1 89 ? 22.016 0.023 7.758 1 66.06 89 HIS A N 1
ATOM 692 C CA . HIS A 1 89 ? 21.734 -0.667 6.504 1 66.06 89 HIS A CA 1
ATOM 693 C C . HIS A 1 89 ? 20.312 -1.232 6.488 1 66.06 89 HIS A C 1
ATOM 695 O O . HIS A 1 89 ? 19.859 -1.73 5.461 1 66.06 89 HIS A O 1
ATOM 701 N N . PHE A 1 90 ? 19.656 -1.093 7.73 1 80.25 90 PHE A N 1
ATOM 702 C CA . PHE A 1 90 ? 18.312 -1.656 7.73 1 80.25 90 PHE A CA 1
ATOM 703 C C . PHE A 1 90 ? 17.266 -0.57 7.492 1 80.25 90 PHE A C 1
ATOM 705 O O . PHE A 1 90 ? 17.344 0.509 8.086 1 80.25 90 PHE A O 1
ATOM 712 N N . PRO A 1 91 ? 16.359 -0.803 6.613 1 87.88 91 PRO A N 1
ATOM 713 C CA . PRO A 1 91 ? 15.344 0.198 6.273 1 87.88 91 PRO A CA 1
ATOM 714 C C . PRO A 1 91 ? 14.32 0.406 7.387 1 87.88 91 PRO A C 1
ATOM 716 O O . PRO A 1 91 ? 13.164 0.001 7.25 1 87.88 91 PRO A O 1
ATOM 719 N N . ILE A 1 92 ? 14.703 1.176 8.406 1 88.5 92 ILE A N 1
ATOM 720 C CA . ILE A 1 92 ? 13.914 1.393 9.609 1 88.5 92 ILE A CA 1
ATOM 721 C C . ILE A 1 92 ? 12.68 2.229 9.281 1 88.5 92 ILE A C 1
ATOM 723 O O . ILE A 1 92 ? 11.578 1.924 9.734 1 88.5 92 ILE A O 1
ATOM 727 N N . PRO A 1 93 ? 12.875 3.277 8.469 1 90.19 93 PRO A N 1
ATOM 728 C CA . PRO A 1 93 ? 11.703 4.098 8.164 1 90.19 93 PRO A CA 1
ATOM 729 C C . PRO A 1 93 ? 10.562 3.291 7.539 1 90.19 93 PRO A C 1
ATOM 731 O O . PRO A 1 93 ? 9.406 3.443 7.938 1 90.19 93 PRO A O 1
ATOM 734 N N . GLU A 1 94 ? 10.883 2.438 6.621 1 93.19 94 GLU A N 1
ATOM 735 C CA . GLU A 1 94 ? 9.867 1.62 5.965 1 93.19 94 GLU A CA 1
ATOM 736 C C . GLU A 1 94 ? 9.266 0.603 6.93 1 93.19 94 GLU A C 1
ATOM 738 O O . GLU A 1 94 ? 8.078 0.283 6.844 1 93.19 94 GLU A O 1
ATOM 743 N N . LEU A 1 95 ? 10.102 0.106 7.812 1 92.94 95 LEU A N 1
ATOM 744 C CA . LEU A 1 95 ? 9.602 -0.822 8.828 1 92.94 95 LEU A CA 1
ATOM 745 C C . LEU A 1 95 ? 8.578 -0.143 9.727 1 92.94 95 LEU A C 1
ATOM 747 O O . LEU A 1 95 ? 7.535 -0.728 10.039 1 92.94 95 LEU A O 1
ATOM 751 N N . ILE A 1 96 ? 8.867 1.041 10.141 1 91.94 96 ILE A N 1
ATOM 752 C CA . ILE A 1 96 ? 7.977 1.793 11.016 1 91.94 96 ILE A CA 1
ATOM 753 C C . ILE A 1 96 ? 6.652 2.059 10.297 1 91.94 96 ILE A C 1
ATOM 755 O O . ILE A 1 96 ? 5.582 1.982 10.906 1 91.94 96 ILE A O 1
ATOM 759 N N . VAL A 1 97 ? 6.738 2.393 9.039 1 92.88 97 VAL A N 1
ATOM 760 C CA . VAL A 1 97 ? 5.531 2.604 8.25 1 92.88 97 VAL A CA 1
ATOM 761 C C . VAL A 1 97 ? 4.691 1.33 8.242 1 92.88 97 VAL A C 1
ATOM 763 O O . VAL A 1 97 ? 3.471 1.382 8.422 1 92.88 97 VAL A O 1
ATOM 766 N N . CYS A 1 98 ? 5.324 0.158 8.055 1 94.19 98 CYS A N 1
ATOM 767 C CA . CYS A 1 98 ? 4.613 -1.115 8.062 1 94.19 98 CYS A CA 1
ATOM 768 C C . CYS A 1 98 ? 3.982 -1.377 9.43 1 94.19 98 CYS A C 1
ATOM 770 O O . CYS A 1 98 ? 2.869 -1.897 9.508 1 94.19 98 CYS A O 1
ATOM 772 N N . LEU A 1 99 ? 4.684 -1.015 10.461 1 92.38 99 LEU A N 1
ATOM 773 C CA . LEU A 1 99 ? 4.148 -1.199 11.805 1 92.38 99 LEU A CA 1
ATOM 774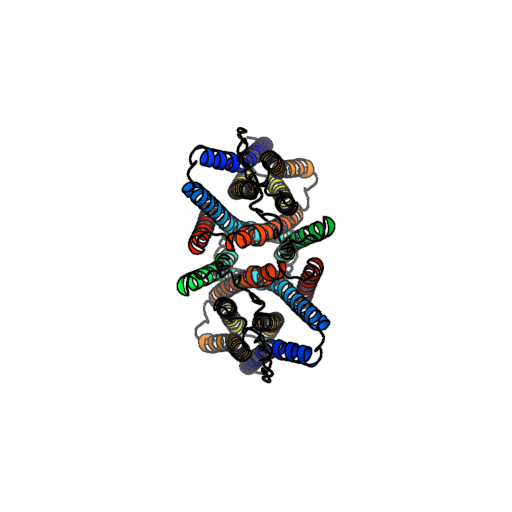 C C . LEU A 1 99 ? 2.912 -0.336 12.023 1 92.38 99 LEU A C 1
ATOM 776 O O . LEU A 1 99 ? 1.966 -0.758 12.695 1 92.38 99 LEU A O 1
ATOM 780 N N . GLY A 1 100 ? 2.971 0.864 11.539 1 89.81 100 GLY A N 1
ATOM 781 C CA . GLY A 1 100 ? 1.775 1.691 11.586 1 89.81 100 GLY A CA 1
ATOM 782 C C . GLY A 1 100 ? 0.593 1.074 10.867 1 89.81 100 GLY A C 1
ATOM 783 O O . GLY A 1 100 ? -0.528 1.083 11.375 1 89.81 100 GLY A O 1
ATOM 784 N N . PHE A 1 101 ? 0.823 0.577 9.688 1 91.81 101 PHE A N 1
ATOM 785 C CA . PHE A 1 101 ? -0.193 -0.119 8.906 1 91.81 101 PHE A CA 1
ATOM 786 C C . PHE A 1 101 ? -0.773 -1.289 9.695 1 91.81 101 PHE A C 1
ATOM 788 O O . PHE A 1 101 ? -1.993 -1.435 9.789 1 91.81 101 PHE A O 1
ATOM 795 N N . LEU A 1 102 ? 0.109 -2.076 10.234 1 92.25 102 LEU A N 1
ATOM 796 C CA . LEU A 1 102 ? -0.3 -3.27 10.969 1 92.25 102 LEU A CA 1
ATOM 797 C C . LEU A 1 102 ? -1.036 -2.893 12.25 1 92.25 102 LEU A C 1
ATOM 799 O O . LEU A 1 102 ? -1.95 -3.602 12.68 1 92.25 102 LEU A O 1
ATOM 803 N N . ALA A 1 103 ? -0.645 -1.837 12.836 1 87.38 103 ALA A N 1
ATOM 804 C CA . ALA A 1 103 ? -1.3 -1.384 14.062 1 87.38 103 ALA A CA 1
ATOM 805 C C . ALA A 1 103 ? -2.773 -1.076 13.812 1 87.38 103 ALA A C 1
ATOM 807 O O . ALA A 1 103 ? -3.639 -1.467 14.602 1 87.38 103 ALA A O 1
ATOM 808 N N . VAL A 1 104 ? -3.061 -0.409 12.734 1 84.5 104 VAL A N 1
ATOM 809 C CA . VAL A 1 104 ? -4.445 -0.095 12.398 1 84.5 104 VAL A CA 1
ATOM 810 C C . VAL A 1 104 ? -5.191 -1.375 12.031 1 84.5 104 VAL A C 1
ATOM 812 O O . VAL A 1 104 ? -6.359 -1.548 12.391 1 84.5 104 VAL A O 1
ATOM 815 N N . TYR A 1 105 ? -4.504 -2.172 11.305 1 85.12 105 TYR A N 1
ATOM 816 C CA . TYR A 1 105 ? -5.09 -3.457 10.945 1 85.12 105 TYR A CA 1
ATOM 817 C C . TYR A 1 105 ? -5.484 -4.246 12.195 1 85.12 105 TYR A C 1
ATOM 819 O O . TYR A 1 105 ? -6.586 -4.785 12.266 1 85.12 105 TYR A O 1
ATOM 827 N N . ILE A 1 106 ? -4.637 -4.316 13.141 1 86.06 106 ILE A N 1
ATOM 828 C CA . ILE A 1 106 ? -4.875 -5.008 14.406 1 86.06 106 ILE A CA 1
ATOM 829 C C . ILE A 1 106 ? -6.039 -4.344 15.141 1 86.06 106 ILE A C 1
ATOM 831 O O . ILE A 1 106 ? -6.941 -5.027 15.633 1 86.06 106 ILE A O 1
ATOM 835 N N . LEU A 1 107 ? -6.008 -3.113 15.219 1 81.12 107 LEU A N 1
ATOM 836 C CA . LEU A 1 107 ? -7.047 -2.363 15.914 1 81.12 107 LEU A CA 1
ATOM 837 C C . LEU A 1 107 ? -8.422 -2.654 15.32 1 81.12 107 LEU A C 1
ATOM 839 O O . LEU A 1 107 ? -9.391 -2.875 16.062 1 81.12 107 LEU A O 1
ATOM 843 N N . GLU A 1 108 ? -8.508 -2.619 14.031 1 79.62 108 GLU A N 1
ATOM 844 C CA . GLU A 1 108 ? -9.766 -2.898 13.344 1 79.62 108 GLU A CA 1
ATOM 845 C C . GLU A 1 108 ? -10.266 -4.301 13.664 1 79.62 108 GLU A C 1
ATOM 847 O O . GLU A 1 108 ? -11.445 -4.488 13.977 1 79.62 108 GLU A O 1
ATOM 852 N N . GLU A 1 109 ? -9.414 -5.211 13.609 1 79 109 GLU A N 1
ATOM 853 C CA . GLU A 1 109 ? -9.805 -6.602 13.844 1 79 109 GLU A CA 1
ATOM 854 C C . GLU A 1 109 ? -10.18 -6.828 15.305 1 79 109 GLU A C 1
ATOM 856 O O . GLU A 1 109 ? -11.125 -7.559 15.602 1 79 109 GLU A O 1
ATOM 861 N N . VAL A 1 110 ? -9.445 -6.27 16.203 1 76.56 110 VAL A N 1
ATOM 862 C CA . VAL A 1 110 ? -9.711 -6.414 17.625 1 76.56 110 VAL A CA 1
ATOM 863 C C . VAL A 1 110 ? -11.039 -5.754 17.984 1 76.56 110 VAL A C 1
ATOM 865 O O . VAL A 1 110 ? -11.828 -6.297 18.75 1 76.56 110 VAL A O 1
ATOM 868 N N . LEU A 1 111 ? -11.25 -4.645 17.438 1 74.62 111 LEU A N 1
ATOM 869 C CA . LEU A 1 111 ? -12.5 -3.938 17.688 1 74.62 111 LEU A CA 1
ATOM 870 C C . LEU A 1 111 ? -13.68 -4.723 17.141 1 74.62 111 LEU A C 1
ATOM 872 O O . LEU A 1 111 ? -14.734 -4.797 17.781 1 74.62 111 LEU A O 1
ATOM 876 N N . PHE A 1 112 ? -13.508 -5.223 15.961 1 71.88 112 PHE A N 1
ATOM 877 C CA . PHE A 1 112 ? -14.555 -6.043 15.367 1 71.88 112 PHE A CA 1
ATOM 878 C C . PHE A 1 112 ? -14.812 -7.289 16.203 1 71.88 112 PHE A C 1
ATOM 880 O O . PHE A 1 112 ? -15.961 -7.695 16.391 1 71.88 112 PHE A O 1
ATOM 887 N N . ALA A 1 113 ? -13.789 -7.887 16.641 1 71.31 113 ALA A N 1
ATOM 888 C CA . ALA A 1 113 ? -13.906 -9.078 17.484 1 71.31 113 ALA A CA 1
ATOM 889 C C . ALA A 1 113 ? -14.57 -8.742 18.812 1 71.31 113 ALA A C 1
ATOM 891 O O . ALA A 1 113 ? -15.344 -9.547 19.344 1 71.31 113 ALA A O 1
ATOM 892 N N . ALA A 1 114 ? -14.211 -7.668 19.328 1 71.31 114 ALA A N 1
ATOM 893 C CA . ALA A 1 114 ? -14.719 -7.266 20.641 1 71.31 114 ALA A CA 1
ATOM 894 C C . ALA A 1 114 ? -16.188 -6.848 20.562 1 71.31 114 ALA A C 1
ATOM 896 O O . ALA A 1 114 ? -16.953 -7.082 21.484 1 71.31 114 ALA A O 1
ATOM 897 N N . LEU A 1 115 ? -16.5 -5.965 19.625 1 61.84 115 LEU A N 1
ATOM 898 C CA . LEU A 1 115 ? -17.859 -5.438 19.531 1 61.84 115 LEU A CA 1
ATOM 899 C C . LEU A 1 115 ? -18.812 -6.469 18.906 1 61.84 115 LEU A C 1
ATOM 901 O O . LEU A 1 115 ? -20.031 -6.336 19.016 1 61.84 115 LEU A O 1
ATOM 905 N N . GLY A 1 116 ? -18.641 -7.609 18.656 1 54.22 116 GLY A N 1
ATOM 906 C CA . GLY A 1 116 ? -19.516 -8.719 18.328 1 54.22 116 GLY A CA 1
ATOM 907 C C . GLY A 1 116 ? -19.297 -9.258 16.922 1 54.22 116 GLY A C 1
ATOM 908 O O . GLY A 1 116 ? -18.812 -8.539 16.047 1 54.22 116 GLY A O 1
ATOM 909 N N . ASN A 1 117 ? -19.156 -10.625 16.641 1 47.84 117 ASN A N 1
ATOM 910 C CA . ASN A 1 117 ? -19.125 -11.664 15.617 1 47.84 117 ASN A CA 1
ATOM 911 C C . ASN A 1 117 ? -20.094 -11.375 14.477 1 47.84 117 ASN A C 1
ATOM 913 O O . ASN A 1 117 ? -20.5 -12.289 13.75 1 47.84 117 ASN A O 1
ATOM 917 N N . SER A 1 118 ? -21 -10.398 14.609 1 41.72 118 SER A N 1
ATOM 918 C CA . SER A 1 118 ? -22.016 -10.5 13.562 1 41.72 118 SER A CA 1
ATOM 919 C C . SER A 1 118 ? -21.438 -10.172 12.188 1 41.72 118 SER A C 1
ATOM 921 O O . SER A 1 118 ? -21.406 -9.008 11.781 1 41.72 118 SER A O 1
ATOM 923 N N . ARG A 1 119 ? -20.312 -10.523 11.938 1 40.31 119 ARG A N 1
ATOM 924 C CA . ARG A 1 119 ? -20.031 -10.336 10.516 1 40.31 119 ARG A CA 1
ATOM 925 C C . ARG A 1 119 ? -21.266 -10.633 9.672 1 40.31 119 ARG A C 1
ATOM 927 O O . ARG A 1 119 ? -21.984 -11.617 9.914 1 40.31 119 ARG A O 1
ATOM 934 N N . PRO A 1 120 ? -21.938 -9.781 9 1 36.38 120 PRO A N 1
ATOM 935 C CA . PRO A 1 120 ? -23.094 -10.258 8.25 1 36.38 120 PRO A CA 1
ATOM 936 C C . PRO A 1 120 ? -22.875 -11.633 7.621 1 36.38 120 PRO A C 1
ATOM 938 O O . PRO A 1 120 ? -21.906 -11.828 6.879 1 36.38 120 PRO A O 1
ATOM 941 N N . THR A 1 121 ? -22.938 -12.719 8.297 1 32.56 121 THR A N 1
ATOM 942 C CA . THR A 1 121 ? -23.172 -13.938 7.535 1 32.56 121 THR A CA 1
ATOM 943 C C . THR A 1 121 ? -24.25 -13.711 6.477 1 32.56 121 THR A C 1
ATOM 945 O O . THR A 1 121 ? -25.312 -13.18 6.777 1 32.56 121 THR A O 1
ATOM 948 N N . GLU A 1 122 ? -23.875 -13.461 5.238 1 32.84 122 GLU A N 1
ATOM 949 C CA . GLU A 1 122 ? -24.906 -13.586 4.215 1 32.84 122 GLU A CA 1
ATOM 950 C C . GLU A 1 122 ? -25.984 -14.594 4.625 1 32.84 122 GLU A C 1
ATOM 952 O O . GLU A 1 122 ? -26.906 -14.867 3.861 1 32.84 122 GLU A O 1
ATOM 957 N N . ASN A 1 123 ? -25.812 -15.344 5.676 1 29.2 123 ASN A N 1
ATOM 958 C CA . ASN A 1 123 ? -26.875 -16.328 5.879 1 29.2 123 ASN A CA 1
ATOM 959 C C . ASN A 1 123 ? -28.172 -15.656 6.305 1 29.2 123 ASN A C 1
ATOM 961 O O . ASN A 1 123 ? -29.109 -16.344 6.727 1 29.2 123 ASN A O 1
ATOM 965 N N . GLY A 1 124 ? -28.141 -14.438 6.676 1 30.05 124 GLY A N 1
ATOM 966 C CA . GLY A 1 124 ? -29.453 -14.102 7.188 1 30.05 124 GLY A CA 1
ATOM 967 C C . GLY A 1 124 ? -30.547 -14.172 6.129 1 30.05 124 GLY A C 1
ATOM 968 O O . GLY A 1 124 ? -31.375 -13.273 6.023 1 30.05 124 GLY A O 1
ATOM 969 N N . LEU A 1 125 ? -30.281 -14.656 4.82 1 27.88 125 LEU A N 1
ATOM 970 C CA . LEU A 1 125 ? -31.547 -14.992 4.188 1 27.88 125 LEU A CA 1
ATOM 971 C C . LEU A 1 125 ? -32.312 -16 5.027 1 27.88 125 LEU A C 1
ATOM 973 O O . LEU A 1 125 ? -32.031 -17.203 4.988 1 27.88 125 LEU A O 1
ATOM 977 N N . GLY A 1 126 ? -32.469 -15.914 6.199 1 24.86 126 GLY A N 1
ATOM 978 C CA . GLY A 1 126 ? -33.562 -16.703 6.742 1 24.86 126 GLY A CA 1
ATOM 979 C C . GLY A 1 126 ? -34.812 -16.688 5.871 1 24.86 126 GLY A C 1
ATOM 980 O O . GLY A 1 126 ? -35.062 -15.695 5.184 1 24.86 126 GLY A O 1
ATOM 981 N N . ARG A 1 127 ? -35.312 -17.891 5.418 1 26.89 127 ARG A N 1
ATOM 982 C CA . ARG A 1 127 ? -36.562 -18.422 4.887 1 26.89 127 ARG A CA 1
ATOM 983 C C . ARG A 1 127 ? -37.781 -17.797 5.578 1 26.89 127 ARG A C 1
ATOM 985 O O . ARG A 1 127 ? -38.844 -18.391 5.633 1 26.89 127 ARG A O 1
ATOM 992 N N . ASP A 1 128 ? -37.75 -16.734 6.273 1 25.42 128 ASP A N 1
ATOM 993 C CA . ASP A 1 128 ? -39.125 -16.406 6.621 1 25.42 128 ASP A CA 1
ATOM 994 C C . ASP A 1 128 ? -40 -16.25 5.371 1 25.42 128 ASP A C 1
ATOM 996 O O . ASP A 1 128 ? -39.688 -15.406 4.516 1 25.42 128 ASP A O 1
ATOM 1000 N N . SER A 1 129 ? -40.438 -17.438 4.809 1 25.36 129 SER A N 1
ATOM 1001 C CA . SER A 1 129 ? -41.594 -17.734 3.943 1 25.36 129 SER A CA 1
ATOM 1002 C C . SER A 1 129 ? -42.781 -16.828 4.277 1 25.36 129 SER A C 1
ATOM 1004 O O . SER A 1 129 ? -43.344 -16.922 5.375 1 25.36 129 SER A O 1
ATOM 1006 N N . PRO A 1 130 ? -42.75 -15.609 4.039 1 28.55 130 PRO A N 1
ATOM 1007 C CA . PRO A 1 130 ? -44.094 -15.031 4.102 1 28.55 130 PRO A CA 1
ATOM 1008 C C . PRO A 1 130 ? -45.094 -15.82 3.283 1 28.55 130 PRO A C 1
ATOM 1010 O O . PRO A 1 130 ? -45.219 -15.617 2.072 1 28.55 130 PRO A O 1
ATOM 1013 N N . HIS A 1 131 ? -44.906 -17.25 3.158 1 26.23 131 HIS A N 1
ATOM 1014 C CA . HIS A 1 131 ? -46 -17.922 2.434 1 26.23 131 HIS A CA 1
ATOM 1015 C C . HIS A 1 131 ? -47.344 -17.469 2.93 1 26.23 131 HIS A C 1
ATOM 1017 O O . HIS A 1 131 ? -48.344 -17.5 2.184 1 26.23 131 HIS A O 1
ATOM 1023 N N . GLN A 1 132 ? -47.531 -17.578 4.34 1 26.09 132 GLN A N 1
ATOM 1024 C CA . GLN A 1 132 ? -48.906 -17.938 4.645 1 26.09 132 GLN A CA 1
ATOM 1025 C C . GLN A 1 132 ? -49.875 -16.891 4.098 1 26.09 132 GLN A C 1
ATOM 1027 O O . GLN A 1 132 ? -51.062 -17.203 3.846 1 26.09 132 GLN A O 1
ATOM 1032 N N . GLY A 1 133 ? -49.625 -15.578 4.418 1 24.97 133 GLY A N 1
ATOM 1033 C CA . GLY A 1 133 ? -50.875 -15 4.867 1 24.97 133 GLY A CA 1
ATOM 1034 C C . GLY A 1 133 ? -51.906 -14.867 3.758 1 24.97 133 GLY A C 1
ATOM 1035 O O . GLY A 1 133 ? -53.031 -14.469 4.004 1 24.97 133 GLY A O 1
ATOM 1036 N N . LEU A 1 134 ? -51.281 -14.648 2.479 1 22.66 134 LEU A N 1
ATOM 1037 C CA . LEU A 1 134 ? -52.375 -13.945 1.818 1 22.66 134 LEU A CA 1
ATOM 1038 C C . LEU A 1 134 ? -53.531 -14.906 1.475 1 22.66 134 LEU A C 1
ATOM 1040 O O . LEU A 1 134 ? -53.469 -15.578 0.438 1 22.66 134 LEU A O 1
ATOM 1044 N N . LEU A 1 135 ? -53.625 -16.047 2.291 1 22.98 135 LEU A N 1
ATOM 1045 C CA . LEU A 1 135 ? -54.844 -16.734 1.864 1 22.98 135 LEU A CA 1
ATOM 1046 C C . LEU A 1 135 ? -56 -15.742 1.748 1 22.98 135 LEU A C 1
ATOM 1048 O O . LEU A 1 135 ? -56.406 -15.156 2.746 1 22.98 135 LEU A O 1
ATOM 1052 N N . LEU A 1 136 ? -55.906 -14.82 0.73 1 23.86 136 LEU A N 1
ATOM 1053 C CA . LEU A 1 136 ? -57.125 -14.109 0.382 1 23.86 136 LEU A CA 1
ATOM 1054 C C . LEU A 1 136 ? -58.312 -15.07 0.336 1 23.86 136 LEU A C 1
ATOM 1056 O O . LEU A 1 136 ? -58.438 -15.844 -0.613 1 23.86 136 LEU A O 1
ATOM 1060 N N . THR A 1 137 ? -58.469 -15.883 1.418 1 23.2 137 THR A N 1
ATOM 1061 C CA . THR A 1 137 ? -59.75 -16.578 1.302 1 23.2 137 THR A CA 1
ATOM 1062 C C . THR A 1 137 ? -60.844 -15.617 0.902 1 23.2 137 THR A C 1
ATOM 1064 O O . THR A 1 137 ? -60.875 -14.477 1.358 1 23.2 137 THR A O 1
ATOM 1067 N N . ASP A 1 138 ? -61.469 -15.875 -0.258 1 24.42 138 ASP A N 1
ATOM 1068 C CA . ASP A 1 138 ? -62.656 -15.352 -0.898 1 24.42 138 ASP A CA 1
ATOM 1069 C C . ASP A 1 138 ? -63.844 -15.32 0.08 1 24.42 138 ASP A C 1
ATOM 1071 O O . ASP A 1 138 ? -64.812 -16.047 -0.093 1 24.42 138 ASP A O 1
ATOM 1075 N N . ARG A 1 139 ? -63.594 -15.25 1.403 1 21.17 139 ARG A N 1
ATOM 1076 C CA . ARG A 1 139 ? -64.875 -15.562 2.045 1 21.17 139 ARG A CA 1
ATOM 1077 C C . ARG A 1 139 ? -65.938 -14.641 1.551 1 21.17 139 ARG A C 1
ATOM 1079 O O . ARG A 1 139 ? -65.688 -13.57 1.001 1 21.17 139 ARG A O 1
ATOM 1086 N N . ASN A 1 140 ? -66.938 -14.352 2.463 1 23.02 140 ASN A N 1
ATOM 1087 C CA . ASN A 1 140 ? -68.375 -14.352 2.387 1 23.02 140 ASN A CA 1
ATOM 1088 C C . ASN A 1 140 ? -68.875 -13.109 1.67 1 23.02 140 ASN A C 1
ATOM 1090 O O . ASN A 1 140 ? -68.125 -12.18 1.396 1 23.02 140 ASN A O 1
ATOM 1094 N N . ARG A 1 141 ? -70 -12.359 2.336 1 23.77 141 ARG A N 1
ATOM 1095 C CA . ARG A 1 141 ? -71.375 -11.828 2.238 1 23.77 141 ARG A CA 1
ATOM 1096 C C . ARG A 1 141 ? -71.375 -10.359 1.828 1 23.77 141 ARG A C 1
ATOM 1098 O O . ARG A 1 141 ? -70.375 -9.664 2.035 1 23.77 141 ARG A O 1
ATOM 1105 N N . PRO A 1 142 ? -72.688 -9.734 1.852 1 28.03 142 PRO A N 1
ATOM 1106 C CA . PRO A 1 142 ? -73.312 -8.57 1.24 1 28.03 142 PRO A CA 1
ATOM 1107 C C . PRO A 1 142 ? -72.75 -7.246 1.74 1 28.03 142 PRO A C 1
ATOM 1109 O O . PRO A 1 142 ? -72.75 -6.246 1.014 1 28.03 142 PRO A O 1
ATOM 1112 N N . ASP A 1 143 ? -72.625 -6.984 3.102 1 27.27 143 ASP A N 1
ATOM 1113 C CA . ASP A 1 143 ? -73.125 -5.711 3.613 1 27.27 143 ASP A CA 1
ATOM 1114 C C . ASP A 1 143 ? -72.188 -4.562 3.213 1 27.27 143 ASP A C 1
ATOM 1116 O O . ASP A 1 143 ? -71 -4.777 2.908 1 27.27 143 ASP A O 1
ATOM 1120 N N . SER A 1 144 ? -72.625 -3.256 3.383 1 27.33 144 SER A N 1
ATOM 1121 C CA . SER A 1 144 ? -72.5 -1.893 2.875 1 27.33 144 SER A CA 1
ATOM 1122 C C . SER A 1 144 ? -71.125 -1.273 3.244 1 27.33 144 SER A C 1
ATOM 1124 O O . SER A 1 144 ? -70.75 -0.241 2.691 1 27.33 144 SER A O 1
ATOM 1126 N N . GLY A 1 145 ? -70.562 -1.596 4.43 1 24.55 145 GLY A N 1
ATOM 1127 C CA . GLY A 1 145 ? -69.875 -0.503 5.098 1 24.55 145 GLY A CA 1
ATOM 1128 C C . GLY A 1 145 ? -68.562 -0.078 4.387 1 24.55 145 GLY A C 1
ATOM 1129 O O . GLY A 1 145 ? -68.062 -0.809 3.541 1 24.55 145 GLY A O 1
ATOM 1130 N N . THR A 1 146 ? -68.25 1.273 4.438 1 28.56 146 THR A N 1
ATOM 1131 C CA . THR A 1 146 ? -67.25 2.197 3.869 1 28.56 146 THR A CA 1
ATOM 1132 C C . THR A 1 146 ? -65.812 1.735 4.168 1 28.56 146 THR A C 1
ATOM 1134 O O . THR A 1 146 ? -65.375 1.838 5.309 1 28.56 146 THR A O 1
ATOM 1137 N N . ASP A 1 147 ? -65.438 0.573 3.783 1 26.16 147 ASP A N 1
ATOM 1138 C CA . ASP A 1 147 ? -64.188 -0.023 4.215 1 26.16 147 ASP A CA 1
ATOM 1139 C C . ASP A 1 147 ? -62.969 0.818 3.756 1 26.16 147 ASP A C 1
ATOM 1141 O O . ASP A 1 147 ? -62.812 1.069 2.561 1 26.16 147 ASP A O 1
ATOM 1145 N N . ARG A 1 148 ? -62.406 1.693 4.707 1 25.66 148 ARG A N 1
ATOM 1146 C CA . ARG A 1 148 ? -61.219 2.549 4.715 1 25.66 148 ARG A CA 1
ATOM 1147 C C . ARG A 1 148 ? -60 1.794 4.207 1 25.66 148 ARG A C 1
ATOM 1149 O O . ARG A 1 148 ? -59.594 0.798 4.805 1 25.66 148 ARG A O 1
ATOM 1156 N N . SER A 1 149 ? -59.781 1.716 2.936 1 27.95 149 SER A N 1
ATOM 1157 C CA . SER A 1 149 ? -58.594 1.245 2.252 1 27.95 149 SER A CA 1
ATOM 1158 C C . SER A 1 149 ? -57.312 1.764 2.932 1 27.95 149 SER A C 1
ATOM 1160 O O . SER A 1 149 ? -57.062 2.969 2.93 1 27.95 149 SER A O 1
ATOM 1162 N N . THR A 1 150 ? -57.062 1.312 4.188 1 26.28 150 THR A N 1
ATOM 1163 C CA . THR A 1 150 ? -55.812 1.647 4.848 1 26.28 150 THR A CA 1
ATOM 1164 C C . THR A 1 150 ? -54.625 1.409 3.91 1 26.28 150 THR A C 1
ATOM 1166 O O . THR A 1 150 ? -54.406 0.291 3.438 1 26.28 150 THR A O 1
ATOM 1169 N N . LEU A 1 151 ? -54.344 2.332 3.006 1 25.45 151 LEU A N 1
ATOM 1170 C CA . LEU A 1 151 ? -53.062 2.457 2.281 1 25.45 151 LEU A CA 1
ATOM 1171 C C . LEU A 1 151 ? -51.906 2.029 3.154 1 25.45 151 LEU A C 1
ATOM 1173 O O . LEU A 1 151 ? -51.688 2.592 4.23 1 25.45 151 LEU A O 1
ATOM 1177 N N . GLN A 1 152 ? -51.688 0.756 3.357 1 27.39 152 GLN A N 1
ATOM 1178 C CA . GLN A 1 152 ? -50.469 0.259 3.994 1 27.39 152 GLN A CA 1
ATOM 1179 C C . GLN A 1 152 ? -49.25 0.982 3.461 1 27.39 152 GLN A C 1
ATOM 1181 O O . GLN A 1 152 ? -48.938 0.905 2.27 1 27.39 152 GLN A O 1
ATOM 1186 N N . THR A 1 153 ? -49 2.236 3.869 1 26.91 153 THR A N 1
ATOM 1187 C CA . THR A 1 153 ? -47.719 2.932 3.758 1 26.91 153 THR A CA 1
ATOM 1188 C C . THR A 1 153 ? -46.562 1.949 3.883 1 26.91 153 THR A C 1
ATOM 1190 O O . THR A 1 153 ? -46.438 1.281 4.906 1 26.91 153 THR A O 1
ATOM 1193 N N . VAL A 1 154 ? -46.281 1.104 2.928 1 28.36 154 VAL A N 1
ATOM 1194 C CA . VAL A 1 154 ? -44.969 0.428 2.838 1 28.36 154 VAL A CA 1
ATOM 1195 C C . VAL A 1 154 ? -43.906 1.316 3.428 1 28.36 154 VAL A C 1
ATOM 1197 O O . VAL A 1 154 ? -43.594 2.395 2.9 1 28.36 154 VAL A O 1
ATOM 1200 N N . GLY A 1 155 ? -43.906 1.615 4.703 1 26.14 155 GLY A N 1
ATOM 1201 C CA . GLY A 1 155 ? -42.844 2.297 5.453 1 26.14 155 GLY A CA 1
ATOM 1202 C C . GLY A 1 155 ? -41.469 2.045 4.91 1 26.14 155 GLY A C 1
ATOM 1203 O O . GLY A 1 155 ? -41.188 0.965 4.387 1 26.14 155 GLY A O 1
ATOM 1204 N N . LEU A 1 156 ? -40.844 2.986 4.191 1 28.25 156 LEU A N 1
ATOM 1205 C CA . LEU A 1 156 ? -39.406 3.141 4.008 1 28.25 156 LEU A CA 1
ATOM 1206 C C . LEU A 1 156 ? -38.625 2.473 5.141 1 28.25 156 LEU A C 1
ATOM 1208 O O . LEU A 1 156 ? -38.688 2.918 6.289 1 28.25 156 LEU A O 1
ATOM 1212 N N . SER A 1 157 ? -38.75 1.142 5.301 1 30.97 157 SER A N 1
ATOM 1213 C CA . SER A 1 157 ? -37.969 0.395 6.27 1 30.97 157 SER A CA 1
ATOM 1214 C C . SER A 1 157 ? -36.656 1.116 6.586 1 30.97 157 SER A C 1
ATOM 1216 O O . SER A 1 157 ? -35.969 1.584 5.684 1 30.97 157 SER A O 1
ATOM 1218 N N . SER A 1 158 ? -36.531 1.814 7.637 1 33.5 158 SER A N 1
ATOM 1219 C CA . SER A 1 158 ? -35.344 2.312 8.312 1 33.5 158 SER A CA 1
ATOM 1220 C C . SER A 1 158 ? -34.156 1.398 8.062 1 33.5 158 SER A C 1
ATOM 1222 O O . SER A 1 158 ? -34.188 0.204 8.367 1 33.5 158 SER A O 1
ATOM 1224 N N . TYR A 1 159 ? -33.562 1.457 6.957 1 33.41 159 TYR A N 1
ATOM 1225 C CA . TYR A 1 159 ? -32.281 0.791 6.828 1 33.41 159 TYR A CA 1
ATOM 1226 C C . TYR A 1 159 ? -31.562 0.692 8.172 1 33.41 159 TYR A C 1
ATOM 1228 O O . TYR A 1 159 ? -31.359 1.705 8.852 1 33.41 159 TYR A O 1
ATOM 1236 N N . PRO A 1 160 ? -31.906 -0.234 9.062 1 37.09 160 PRO A N 1
ATOM 1237 C CA . PRO A 1 160 ? -31.156 -0.363 10.305 1 37.09 160 PRO A CA 1
ATOM 1238 C C . PRO A 1 160 ? -29.688 0.045 10.156 1 37.09 160 PRO A C 1
ATOM 1240 O O . PRO A 1 160 ? -29.062 -0.275 9.141 1 37.09 160 PRO A O 1
ATOM 1243 N N . THR A 1 161 ? -29.281 1.268 10.477 1 43.19 161 THR A N 1
ATOM 1244 C CA . THR A 1 161 ? -27.891 1.673 10.617 1 43.19 161 THR A CA 1
ATOM 1245 C C . THR A 1 161 ? -27.047 0.531 11.188 1 43.19 161 THR A C 1
ATOM 1247 O O . THR A 1 161 ? -27.203 0.155 12.352 1 43.19 161 THR A O 1
ATOM 1250 N N . SER A 1 162 ? -26.875 -0.516 10.586 1 44.38 162 SER A N 1
ATOM 1251 C CA . SER A 1 162 ? -26.094 -1.655 11.055 1 44.38 162 SER A CA 1
ATOM 1252 C C . SER A 1 162 ? -24.844 -1.199 11.805 1 44.38 162 SER A C 1
ATOM 1254 O O . SER A 1 162 ? -24.219 -0.2 11.445 1 44.38 162 SER A O 1
ATOM 1256 N N . PRO A 1 163 ? -24.766 -1.54 13.109 1 49.56 163 PRO A N 1
ATOM 1257 C CA . PRO A 1 163 ? -23.562 -1.295 13.922 1 49.56 163 PRO A CA 1
ATOM 1258 C C . PRO A 1 163 ? -22.281 -1.371 13.117 1 49.56 163 PRO A C 1
ATOM 1260 O O . PRO A 1 163 ? -21.297 -0.699 13.453 1 49.56 163 PRO A O 1
ATOM 1263 N N . LYS A 1 164 ? -22.328 -1.989 11.969 1 52.97 164 LYS A N 1
ATOM 1264 C CA . LYS A 1 164 ? -21.141 -2.182 11.148 1 52.97 164 LYS A CA 1
ATOM 1265 C C . LYS A 1 164 ? -20.672 -0.862 10.539 1 52.97 164 LYS A C 1
ATOM 1267 O O . LYS A 1 164 ? -19.469 -0.578 10.5 1 52.97 164 LYS A O 1
ATOM 1272 N N . PHE A 1 165 ? -21.672 -0.094 10.172 1 56.19 165 PHE A N 1
ATOM 1273 C CA . PHE A 1 165 ? -21.344 1.154 9.5 1 56.19 165 PHE A CA 1
ATOM 1274 C C . PHE A 1 165 ? -20.719 2.148 10.469 1 56.19 165 PHE A C 1
ATOM 1276 O O . PHE A 1 165 ? -19.75 2.832 10.133 1 56.19 165 PHE A O 1
ATOM 1283 N N . PHE A 1 166 ? -21.219 2.09 11.766 1 59.44 166 PHE A N 1
ATOM 1284 C CA . PHE A 1 166 ? -20.703 3 12.781 1 59.44 166 PHE A CA 1
ATOM 1285 C C . PHE A 1 166 ? -19.266 2.654 13.141 1 59.44 166 PHE A C 1
ATOM 1287 O O . PHE A 1 166 ? -18.438 3.545 13.352 1 59.44 166 PHE A O 1
ATOM 1294 N N . PHE A 1 167 ? -18.953 1.497 12.914 1 69.56 167 PHE A N 1
ATOM 1295 C CA . PHE A 1 167 ? -17.641 1.039 13.359 1 69.56 167 PHE A CA 1
ATOM 1296 C C . PHE A 1 167 ? -16.578 1.38 12.336 1 69.56 167 PHE A C 1
ATOM 1298 O O . PHE A 1 167 ? -15.461 1.774 12.695 1 69.56 167 PHE A O 1
ATOM 1305 N N . ARG A 1 168 ? -17.016 1.327 11.148 1 71.94 168 ARG A N 1
ATOM 1306 C CA . ARG A 1 168 ? -16.047 1.642 10.094 1 71.94 168 ARG A CA 1
ATOM 1307 C C . ARG A 1 168 ? -15.656 3.113 10.141 1 71.94 168 ARG A C 1
ATOM 1309 O O . ARG A 1 168 ? -14.469 3.445 10.039 1 71.94 168 ARG A O 1
ATOM 1316 N N . GLY A 1 169 ? -16.703 3.885 10.344 1 76.25 169 GLY A N 1
ATOM 1317 C CA . GLY A 1 169 ? -16.438 5.312 10.461 1 76.25 169 GLY A CA 1
ATOM 1318 C C . GLY A 1 169 ? -15.562 5.668 11.648 1 76.25 169 GLY A C 1
ATOM 1319 O O . GLY A 1 169 ? -14.664 6.504 11.531 1 76.25 169 GLY A O 1
ATOM 1320 N N . PHE A 1 170 ? -15.758 5.008 12.664 1 80.38 170 PHE A N 1
ATOM 1321 C CA . PHE A 1 170 ? -14.992 5.242 13.875 1 80.38 170 PHE A CA 1
ATOM 1322 C C . PHE A 1 170 ? -13.523 4.883 13.672 1 80.38 170 PHE A C 1
ATOM 1324 O O . PHE A 1 170 ? -12.633 5.633 14.078 1 80.38 170 PHE A O 1
ATOM 1331 N N . ILE A 1 171 ? -13.273 3.824 13.008 1 75.44 171 ILE A N 1
ATOM 1332 C CA . ILE A 1 171 ? -11.906 3.371 12.773 1 75.44 171 ILE A CA 1
ATOM 1333 C C . ILE A 1 171 ? -11.188 4.359 11.859 1 75.44 171 ILE A C 1
ATOM 1335 O O . ILE A 1 171 ? -10.023 4.688 12.086 1 75.44 171 ILE A O 1
ATOM 1339 N N . ILE A 1 172 ? -11.883 4.777 10.914 1 78.19 172 ILE A N 1
ATOM 1340 C CA . ILE A 1 172 ? -11.305 5.73 9.977 1 78.19 172 ILE A CA 1
ATOM 1341 C C . ILE A 1 172 ? -10.906 7.008 10.711 1 78.19 172 ILE A C 1
ATOM 1343 O O . ILE A 1 172 ? -9.781 7.492 10.562 1 78.19 172 ILE A O 1
ATOM 1347 N N . ILE A 1 173 ? -11.789 7.438 11.586 1 86.06 173 ILE A N 1
ATOM 1348 C CA . ILE A 1 173 ? -11.555 8.695 12.289 1 86.06 173 ILE A CA 1
ATOM 1349 C C . ILE A 1 173 ? -10.43 8.516 13.305 1 86.06 173 ILE A C 1
ATOM 1351 O O . ILE A 1 173 ? -9.578 9.398 13.453 1 86.06 173 ILE A O 1
ATOM 1355 N N . LEU A 1 174 ? -10.414 7.48 13.922 1 82.31 174 LEU A N 1
ATOM 1356 C CA . LEU A 1 174 ? -9.367 7.215 14.898 1 82.31 174 LEU A CA 1
ATOM 1357 C C . LEU A 1 174 ? -8 7.152 14.227 1 82.31 174 LEU A C 1
ATOM 1359 O O . LEU A 1 174 ? -7.047 7.793 14.68 1 82.31 174 LEU A O 1
ATOM 1363 N N . ALA A 1 175 ? -7.977 6.344 13.219 1 76.19 175 ALA A N 1
ATOM 1364 C CA . ALA A 1 175 ? -6.723 6.184 12.484 1 76.19 175 ALA A CA 1
ATOM 1365 C C . ALA A 1 175 ? -6.223 7.523 11.953 1 76.19 175 ALA A C 1
ATOM 1367 O O . ALA A 1 175 ? -5.043 7.852 12.094 1 76.19 175 ALA A O 1
ATOM 1368 N N . LEU A 1 176 ? -7.094 8.312 11.422 1 83.38 176 LEU A N 1
ATOM 1369 C CA . LEU A 1 176 ? -6.73 9.594 10.828 1 83.38 176 LEU A CA 1
ATOM 1370 C C . LEU A 1 176 ? -6.395 10.617 11.906 1 83.38 176 LEU A C 1
ATOM 1372 O O . LEU A 1 176 ? -5.578 11.516 11.688 1 83.38 176 LEU A O 1
ATOM 1376 N N . SER A 1 177 ? -7.059 10.453 13.055 1 87.06 177 SER A N 1
ATOM 1377 C CA . SER A 1 177 ? -6.781 11.352 14.164 1 87.06 177 SER A CA 1
ATOM 1378 C C . SER A 1 177 ? -5.348 11.195 14.664 1 87.06 177 SER A C 1
ATOM 1380 O O . SER A 1 177 ? -4.668 12.188 14.938 1 87.06 177 SER A O 1
ATOM 1382 N N . VAL A 1 178 ? -4.906 10.039 14.766 1 79.12 178 VAL A N 1
ATOM 1383 C CA . VAL A 1 178 ? -3.531 9.797 15.195 1 79.12 178 VAL A CA 1
ATOM 1384 C C . VAL A 1 178 ? -2.562 10.414 14.195 1 79.12 178 VAL A C 1
ATOM 1386 O O . VAL A 1 178 ? -1.635 11.133 14.578 1 79.12 178 VAL A O 1
ATOM 1389 N N . HIS A 1 179 ? -2.807 10.172 12.984 1 78.38 179 HIS A N 1
ATOM 1390 C CA . HIS A 1 179 ? -2 10.766 11.922 1 78.38 179 HIS A CA 1
ATOM 1391 C C . HIS A 1 179 ? -1.997 12.281 12.016 1 78.38 179 HIS A C 1
ATOM 1393 O O . HIS A 1 179 ? -0.94 12.914 11.93 1 78.38 179 HIS A O 1
ATOM 1399 N N . SER A 1 180 ? -3.17 12.797 12.258 1 88.88 180 SER A N 1
ATOM 1400 C CA . SER A 1 180 ? -3.342 14.25 12.289 1 88.88 180 SER A CA 1
ATOM 1401 C C . SER A 1 180 ? -2.578 14.867 13.453 1 88.88 180 SER A C 1
ATOM 1403 O O . SER A 1 180 ? -2.041 15.969 13.336 1 88.88 180 SER A O 1
ATOM 1405 N N . VAL A 1 181 ? -2.514 14.195 14.531 1 87.94 181 VAL A N 1
ATOM 1406 C CA . VAL A 1 181 ? -1.785 14.695 15.695 1 87.94 181 VAL A CA 1
ATOM 1407 C C . VAL A 1 181 ? -0.297 14.797 15.367 1 87.94 181 VAL A C 1
ATOM 1409 O O . VAL A 1 181 ? 0.345 15.805 15.664 1 87.94 181 VAL A O 1
ATOM 1412 N N . PHE A 1 182 ? 0.208 13.859 14.734 1 80.62 182 PHE A N 1
ATOM 1413 C CA . PHE A 1 182 ? 1.635 13.828 14.438 1 80.62 182 PHE A CA 1
ATOM 1414 C C . PHE A 1 182 ? 1.989 14.875 13.375 1 80.62 182 PHE A C 1
ATOM 1416 O O . PHE A 1 182 ? 3.066 15.469 13.422 1 80.62 182 PHE A O 1
ATOM 1423 N N . GLU A 1 183 ? 1.113 14.984 12.469 1 80.06 183 GLU A N 1
ATOM 1424 C CA . GLU A 1 183 ? 1.304 16.031 11.484 1 80.06 183 GLU A CA 1
ATOM 1425 C C . GLU A 1 183 ? 1.355 17.406 12.141 1 80.06 183 GLU A C 1
ATOM 1427 O O . GLU A 1 183 ? 2.197 18.25 11.797 1 80.06 183 GLU A O 1
ATOM 1432 N N . GLY A 1 184 ? 0.385 17.688 13.039 1 87.62 184 GLY A N 1
ATOM 1433 C CA . GLY A 1 184 ? 0.387 18.938 13.773 1 87.62 184 GLY A CA 1
ATOM 1434 C C . GLY A 1 184 ? 1.643 19.141 14.594 1 87.62 184 GLY A C 1
ATOM 1435 O O . GLY A 1 184 ? 2.172 20.25 14.664 1 87.62 184 GLY A O 1
ATOM 1436 N N . PHE A 1 185 ? 2.086 18.062 15.148 1 84.19 185 PHE A N 1
ATOM 1437 C CA . PHE A 1 185 ? 3.303 18.109 15.953 1 84.19 185 PHE A CA 1
ATOM 1438 C C . PHE A 1 185 ? 4.492 18.562 15.109 1 84.19 185 PHE A C 1
ATOM 1440 O O . PHE A 1 185 ? 5.289 19.391 15.547 1 84.19 185 PHE A O 1
ATOM 1447 N N . ALA A 1 186 ? 4.602 18 13.969 1 78.38 186 ALA A N 1
ATOM 1448 C CA . ALA A 1 186 ? 5.691 18.328 13.055 1 78.38 186 ALA A CA 1
ATOM 1449 C C . ALA A 1 186 ? 5.656 19.812 12.672 1 78.38 186 ALA A C 1
ATOM 1451 O O . ALA A 1 186 ? 6.695 20.469 12.625 1 78.38 186 ALA A O 1
ATOM 1452 N N . VAL A 1 187 ? 4.512 20.328 12.375 1 83.62 187 VAL A N 1
ATOM 1453 C CA . VAL A 1 187 ? 4.363 21.734 12 1 83.62 187 VAL A CA 1
ATOM 1454 C C . VAL A 1 187 ? 4.723 22.625 13.188 1 83.62 187 VAL A C 1
ATOM 1456 O O . VAL A 1 187 ? 5.395 23.656 13.023 1 83.62 187 VAL A O 1
ATOM 1459 N N . GLY A 1 188 ? 4.336 22.234 14.32 1 85.94 188 GLY A N 1
ATOM 1460 C CA . GLY A 1 188 ? 4.574 23.016 15.531 1 85.94 188 GLY A CA 1
ATOM 1461 C C . GLY A 1 188 ? 6.035 23.031 15.945 1 85.94 188 GLY A C 1
ATOM 1462 O O . GLY A 1 188 ? 6.465 23.922 16.672 1 85.94 188 GLY A O 1
ATOM 1463 N N . LEU A 1 189 ? 6.801 22.125 15.477 1 81.56 189 LEU A N 1
ATOM 1464 C CA . LEU A 1 189 ? 8.195 22 15.891 1 81.56 189 LEU A CA 1
ATOM 1465 C C . LEU A 1 189 ? 9.102 22.828 14.984 1 81.56 189 LEU A C 1
ATOM 1467 O O . LEU A 1 189 ? 10.289 23 15.273 1 81.56 189 LEU A O 1
ATOM 1471 N N . GLN A 1 190 ? 8.531 23.266 13.898 1 79.94 190 GLN A N 1
ATOM 1472 C CA . GLN A 1 190 ? 9.359 24.047 12.992 1 79.94 190 GLN A CA 1
ATOM 1473 C C . GLN A 1 190 ? 9.883 25.312 13.68 1 79.94 190 GLN A C 1
ATOM 1475 O O . GLN A 1 190 ? 9.164 25.953 14.453 1 79.94 190 GLN A O 1
ATOM 1480 N N . ASP A 1 191 ? 11.188 25.594 13.445 1 78.62 191 ASP A N 1
ATOM 1481 C CA . ASP A 1 191 ? 11.844 26.688 14.164 1 78.62 191 ASP A CA 1
ATOM 1482 C C . ASP A 1 191 ? 12 27.922 13.281 1 78.62 191 ASP A C 1
ATOM 1484 O O . ASP A 1 191 ? 12.586 28.922 13.695 1 78.62 191 ASP A O 1
ATOM 1488 N N . ASN A 1 192 ? 11.531 27.797 12.125 1 82.75 192 ASN A N 1
ATOM 1489 C CA . ASN A 1 192 ? 11.625 28.922 11.211 1 82.75 192 ASN A CA 1
ATOM 1490 C C . ASN A 1 192 ? 10.305 29.172 10.484 1 82.75 192 ASN A C 1
ATOM 1492 O O . ASN A 1 192 ? 9.555 28.219 10.219 1 82.75 192 ASN A O 1
ATOM 1496 N N . VAL A 1 193 ? 10.039 30.438 10.188 1 86.06 193 VAL A N 1
ATOM 1497 C CA . VAL A 1 193 ? 8.781 30.891 9.609 1 86.06 193 VAL A CA 1
ATOM 1498 C C . VAL A 1 193 ? 8.602 30.25 8.227 1 86.06 193 VAL A C 1
ATOM 1500 O O . VAL A 1 193 ? 7.527 29.734 7.914 1 86.06 193 VAL A O 1
ATOM 1503 N N . LYS A 1 194 ? 9.633 30.297 7.461 1 82.31 194 LYS A N 1
ATOM 1504 C CA . LYS A 1 194 ? 9.562 29.781 6.098 1 82.31 194 LYS A CA 1
ATOM 1505 C C . LYS A 1 194 ? 9.234 28.297 6.086 1 82.31 194 LYS A C 1
ATOM 1507 O O . LYS A 1 194 ? 8.359 27.844 5.34 1 82.31 194 LYS A O 1
ATOM 1512 N N . GLU A 1 195 ? 9.836 27.594 6.953 1 78.12 195 GLU A N 1
ATOM 1513 C CA . GLU A 1 195 ? 9.617 26.156 7.023 1 78.12 195 GLU A CA 1
ATOM 1514 C C . GLU A 1 195 ? 8.227 25.828 7.562 1 78.12 195 GLU A C 1
ATOM 1516 O O . GLU A 1 195 ? 7.609 24.844 7.152 1 78.12 195 GLU A O 1
ATOM 1521 N N . THR A 1 196 ? 7.812 26.641 8.461 1 83.19 196 THR A N 1
ATOM 1522 C CA . THR A 1 196 ? 6.48 26.438 9.016 1 83.19 196 THR A CA 1
ATOM 1523 C C . THR A 1 196 ? 5.41 26.609 7.945 1 83.19 196 THR A C 1
ATOM 1525 O O . THR A 1 196 ? 4.516 25.766 7.816 1 83.19 196 THR A O 1
ATOM 1528 N N . TRP A 1 197 ? 5.566 27.578 7.09 1 84.69 197 TRP A N 1
ATOM 1529 C CA . TRP A 1 197 ? 4.609 27.812 6.012 1 84.69 197 TRP A CA 1
ATOM 1530 C C . TRP A 1 197 ? 4.684 26.703 4.969 1 84.69 197 TRP A C 1
ATOM 1532 O O . TRP A 1 197 ? 3.654 26.234 4.469 1 84.69 197 TRP A O 1
ATOM 1542 N N . MET A 1 198 ? 5.852 26.359 4.688 1 77.12 198 MET A N 1
ATOM 1543 C CA . MET A 1 198 ? 6.035 25.312 3.682 1 77.12 198 MET A CA 1
ATOM 1544 C C . MET A 1 198 ? 5.387 24 4.129 1 77.12 198 MET A C 1
ATOM 1546 O O . MET A 1 198 ? 4.684 23.359 3.355 1 77.12 198 MET A O 1
ATOM 1550 N N . LEU A 1 199 ? 5.664 23.672 5.375 1 76.69 199 LEU A N 1
ATOM 1551 C CA . LEU A 1 199 ? 5.09 22.438 5.902 1 76.69 199 LEU A CA 1
ATOM 1552 C C . LEU A 1 199 ? 3.578 22.562 6.051 1 76.69 199 LEU A C 1
ATOM 1554 O O . LEU A 1 199 ? 2.844 21.609 5.809 1 76.69 199 LEU A O 1
ATOM 1558 N N . PHE A 1 200 ? 3.121 23.766 6.445 1 85.88 200 PHE A N 1
ATOM 1559 C CA . PHE A 1 200 ? 1.689 24.016 6.566 1 85.88 200 PHE A CA 1
ATOM 1560 C C . PHE A 1 200 ? 0.986 23.797 5.234 1 85.88 200 PHE A C 1
ATOM 1562 O O . PHE A 1 200 ? -0.037 23.109 5.176 1 85.88 200 PHE A O 1
ATOM 1569 N N . ILE A 1 201 ? 1.516 24.328 4.219 1 80.94 201 ILE A N 1
ATOM 1570 C CA . ILE A 1 201 ? 0.903 24.219 2.9 1 80.94 201 ILE A CA 1
ATOM 1571 C C . ILE A 1 201 ? 0.88 22.75 2.461 1 80.94 201 ILE A C 1
ATOM 1573 O O . ILE A 1 201 ? -0.13 22.266 1.943 1 80.94 201 ILE A O 1
ATOM 1577 N N . ALA A 1 202 ? 1.98 22.156 2.678 1 73.69 202 ALA A N 1
ATOM 1578 C CA . ALA A 1 202 ? 2.08 20.75 2.332 1 73.69 202 ALA A CA 1
ATOM 1579 C C . ALA A 1 202 ? 1.021 19.922 3.062 1 73.69 202 ALA A C 1
ATOM 1581 O O . ALA A 1 202 ? 0.349 19.094 2.459 1 73.69 202 ALA A O 1
ATOM 1582 N N . VAL A 1 203 ? 0.817 20.188 4.305 1 81.31 203 VAL A N 1
ATOM 1583 C CA . VAL A 1 203 ? -0.129 19.469 5.145 1 81.31 203 VAL A CA 1
ATOM 1584 C C . VAL A 1 203 ? -1.558 19.844 4.758 1 81.31 203 VAL A C 1
ATOM 1586 O O . VAL A 1 203 ? -2.414 18.969 4.609 1 81.31 203 VAL A O 1
ATOM 1589 N N . ALA A 1 204 ? -1.766 21.109 4.547 1 86.69 204 ALA A N 1
ATOM 1590 C CA . ALA A 1 204 ? -3.107 21.594 4.246 1 86.69 204 ALA A CA 1
ATOM 1591 C C . ALA A 1 204 ? -3.623 21.016 2.932 1 86.69 204 ALA A C 1
ATOM 1593 O O . ALA A 1 204 ? -4.809 20.703 2.807 1 86.69 204 ALA A O 1
ATOM 1594 N N . MET A 1 205 ? -2.85 20.812 2.021 1 77.25 205 MET A N 1
ATOM 1595 C CA . MET A 1 205 ? -3.242 20.359 0.693 1 77.25 205 MET A CA 1
ATOM 1596 C C . MET A 1 205 ? -3.861 18.969 0.76 1 77.25 205 MET A C 1
ATOM 1598 O O . MET A 1 205 ? -4.906 18.719 0.158 1 77.25 205 MET A O 1
ATOM 1602 N N . HIS A 1 206 ? -3.197 18.156 1.398 1 77.38 206 HIS A N 1
ATOM 1603 C CA . HIS A 1 206 ? -3.75 16.812 1.442 1 77.38 206 HIS A CA 1
ATOM 1604 C C . HIS A 1 206 ? -4.762 16.672 2.574 1 77.38 206 HIS A C 1
ATOM 1606 O O . HIS A 1 206 ? -5.711 15.883 2.467 1 77.38 206 HIS A O 1
ATOM 1612 N N . LYS A 1 207 ? -4.66 17.406 3.635 1 87.5 207 LYS A N 1
ATOM 1613 C CA . LYS A 1 207 ? -5.574 17.312 4.773 1 87.5 207 LYS A CA 1
ATOM 1614 C C . LYS A 1 207 ? -6.977 17.766 4.387 1 87.5 207 LYS A C 1
ATOM 1616 O O . LYS A 1 207 ? -7.965 17.141 4.77 1 87.5 207 LYS A O 1
ATOM 1621 N N . PHE A 1 208 ? -7.004 18.781 3.646 1 89.31 208 PHE A N 1
ATOM 1622 C CA . PHE A 1 208 ? -8.312 19.297 3.244 1 89.31 208 PHE A CA 1
ATOM 1623 C C . PHE A 1 208 ? -9.016 18.312 2.324 1 89.31 208 PHE A C 1
ATOM 1625 O O . PHE A 1 208 ? -10.219 18.094 2.451 1 89.31 208 PHE A O 1
ATOM 1632 N N . VAL A 1 209 ? -8.32 17.766 1.506 1 82 209 VAL A N 1
ATOM 1633 C CA . VAL A 1 209 ? -8.875 16.766 0.598 1 82 209 VAL A CA 1
ATOM 1634 C C . VAL A 1 209 ? -9.344 15.547 1.39 1 82 209 VAL A C 1
ATOM 1636 O O . VAL A 1 209 ? -10.453 15.055 1.189 1 82 209 VAL A O 1
ATOM 1639 N N . ILE A 1 210 ? -8.516 15.07 2.301 1 82.56 210 ILE A N 1
ATOM 1640 C CA . ILE A 1 210 ? -8.844 13.922 3.135 1 82.56 210 ILE A CA 1
ATOM 1641 C C . ILE A 1 210 ? -10.109 14.203 3.941 1 82.56 210 ILE A C 1
ATOM 1643 O O . ILE A 1 210 ? -11.008 13.367 4.016 1 82.56 210 ILE A O 1
ATOM 1647 N N . SER A 1 211 ? -10.109 15.398 4.535 1 91 211 SER A N 1
ATOM 1648 C CA . SER A 1 211 ? -11.266 15.773 5.34 1 91 211 SER A CA 1
ATOM 1649 C C . SER A 1 211 ? -12.547 15.766 4.508 1 91 211 SER A C 1
ATOM 1651 O O . SER A 1 211 ? -13.578 15.273 4.957 1 91 211 SER A O 1
ATOM 1653 N N . PHE A 1 212 ? -12.445 16.266 3.357 1 88.75 212 PHE A N 1
ATOM 1654 C CA . PHE A 1 212 ? -13.594 16.312 2.457 1 88.75 212 PHE A CA 1
ATOM 1655 C C . PHE A 1 212 ? -14.055 14.898 2.113 1 88.75 212 PHE A C 1
ATOM 1657 O O . PHE A 1 212 ? -15.25 14.594 2.189 1 88.75 212 PHE A O 1
ATOM 1664 N N . ILE A 1 213 ? -13.156 14.07 1.795 1 83.06 213 ILE A N 1
ATOM 1665 C CA . ILE A 1 213 ? -13.469 12.711 1.354 1 83.06 213 ILE A CA 1
ATOM 1666 C C . ILE A 1 213 ? -14.016 11.906 2.527 1 83.06 213 ILE A C 1
ATOM 1668 O O . ILE A 1 213 ? -14.945 11.117 2.361 1 83.06 213 ILE A O 1
ATOM 1672 N N . VAL A 1 214 ? -13.445 12.039 3.609 1 85.94 214 VAL A N 1
ATOM 1673 C CA . VAL A 1 214 ? -13.906 11.312 4.789 1 85.94 214 VAL A CA 1
ATOM 1674 C C . VAL A 1 214 ? -15.312 11.766 5.164 1 85.94 214 VAL A C 1
ATOM 1676 O O . VAL A 1 214 ? -16.188 10.938 5.461 1 85.94 214 VAL A O 1
ATOM 1679 N N . GLY A 1 215 ? -15.508 13.047 5.152 1 89 215 GLY A N 1
ATOM 1680 C CA . GLY A 1 215 ? -16.859 13.555 5.383 1 89 215 GLY A CA 1
ATOM 1681 C C . GLY A 1 215 ? -17.875 13.016 4.398 1 89 215 GLY A C 1
ATOM 1682 O O . GLY A 1 215 ? -18.984 12.633 4.789 1 89 215 GLY A O 1
ATOM 1683 N N . LEU A 1 216 ? -17.438 13.008 3.182 1 85.06 216 LEU A N 1
ATOM 1684 C CA . LEU A 1 216 ? -18.312 12.484 2.127 1 85.06 216 LEU A CA 1
ATOM 1685 C C . LEU A 1 216 ? -18.594 11.008 2.34 1 85.06 216 LEU A C 1
ATOM 1687 O O . LEU A 1 216 ? -19.734 10.562 2.189 1 85.06 216 LEU A O 1
ATOM 1691 N N . GLU A 1 217 ? -17.594 10.32 2.676 1 80.38 217 GLU A N 1
ATOM 1692 C CA . GLU A 1 217 ? -17.719 8.883 2.895 1 80.38 217 GLU A CA 1
ATOM 1693 C C . GLU A 1 217 ? -18.641 8.586 4.074 1 80.38 217 GLU A C 1
ATOM 1695 O O . GLU A 1 217 ? -19.516 7.73 3.979 1 80.38 217 GLU A O 1
ATOM 1700 N N . LEU A 1 218 ? -18.484 9.219 5.129 1 84.25 218 LEU A N 1
ATOM 1701 C CA . LEU A 1 218 ? -19.297 9.008 6.32 1 84.25 218 LEU A CA 1
ATOM 1702 C C . LEU A 1 218 ? -20.75 9.367 6.051 1 84.25 218 LEU A C 1
ATOM 1704 O O . LEU A 1 218 ? -21.656 8.633 6.453 1 84.25 218 LEU A O 1
ATOM 1708 N N . TYR A 1 219 ? -20.906 10.367 5.332 1 83.94 219 TYR A N 1
ATOM 1709 C CA . TYR A 1 219 ? -22.266 10.812 5.047 1 83.94 219 TYR A CA 1
ATOM 1710 C C . TYR A 1 219 ? -22.953 9.891 4.051 1 83.94 219 TYR A C 1
ATOM 1712 O O . TYR A 1 219 ? -24.141 9.586 4.188 1 83.94 219 TYR A O 1
ATOM 1720 N N . SER A 1 220 ? -22.219 9.445 3.043 1 76.56 220 SER A N 1
ATOM 1721 C CA . SER A 1 220 ? -22.766 8.562 2.014 1 76.56 220 SER A CA 1
ATOM 1722 C C . SER A 1 220 ? -23.109 7.191 2.586 1 76.56 220 SER A C 1
ATOM 1724 O O . SER A 1 220 ? -23.969 6.484 2.049 1 76.56 220 SER A O 1
ATOM 1726 N N . ASP A 1 221 ? -22.406 6.84 3.613 1 74.56 221 ASP A N 1
ATOM 1727 C CA . ASP A 1 221 ? -22.641 5.539 4.238 1 74.56 221 ASP A CA 1
ATOM 1728 C C . ASP A 1 221 ? -23.906 5.562 5.098 1 74.56 221 ASP A C 1
ATOM 1730 O O . ASP A 1 221 ? -24.297 4.539 5.664 1 74.56 221 ASP A O 1
ATOM 1734 N N . GLY A 1 222 ? -24.547 6.637 5.152 1 77.81 222 GLY A N 1
ATOM 1735 C CA . GLY A 1 222 ? -25.812 6.73 5.855 1 77.81 222 GLY A CA 1
ATOM 1736 C C . GLY A 1 222 ? -25.672 7.168 7.301 1 77.81 222 GLY A C 1
ATOM 1737 O O . GLY A 1 222 ? -26.578 6.984 8.109 1 77.81 222 GLY A O 1
ATOM 1738 N N . THR A 1 223 ? -24.484 7.617 7.668 1 82 223 THR A N 1
ATOM 1739 C CA . THR A 1 223 ? -24.25 8.109 9.023 1 82 223 THR A CA 1
ATOM 1740 C C . THR A 1 223 ? -25.062 9.383 9.273 1 82 223 THR A C 1
ATOM 1742 O O . THR A 1 223 ? -25.203 10.219 8.375 1 82 223 THR A O 1
ATOM 1745 N N . HIS A 1 224 ? -25.594 9.43 10.461 1 87.25 224 HIS A N 1
ATOM 1746 C CA . HIS A 1 224 ? -26.391 10.602 10.828 1 87.25 224 HIS A CA 1
ATOM 1747 C C . HIS A 1 224 ? -25.547 11.875 10.75 1 87.25 224 HIS A C 1
ATOM 1749 O O . HIS A 1 224 ? -24.344 11.852 11.055 1 87.25 224 HIS A O 1
ATOM 1755 N N . THR A 1 225 ? -26.219 12.977 10.375 1 89.81 225 THR A N 1
ATOM 1756 C CA . THR A 1 225 ? -25.547 14.25 10.164 1 89.81 225 THR A CA 1
ATOM 1757 C C . THR A 1 225 ? -24.797 14.688 11.422 1 89.81 225 THR A C 1
ATOM 1759 O O . THR A 1 225 ? -23.656 15.141 11.344 1 89.81 225 THR A O 1
ATOM 1762 N N . ILE A 1 226 ? -25.375 14.555 12.57 1 92.12 226 ILE A N 1
ATOM 1763 C CA . ILE A 1 226 ? -24.766 15 13.82 1 92.12 226 ILE A CA 1
ATOM 1764 C C . ILE A 1 226 ? -23.516 14.172 14.102 1 92.12 226 ILE A C 1
ATOM 1766 O O . ILE A 1 226 ? -22.516 14.695 14.602 1 92.12 226 ILE A O 1
ATOM 1770 N N . THR A 1 227 ? -23.594 12.93 13.828 1 90 227 THR A N 1
ATOM 1771 C CA . THR A 1 227 ? -22.438 12.062 14.039 1 90 227 THR A CA 1
ATOM 1772 C C . THR A 1 227 ? -21.281 12.453 13.117 1 90 227 THR A C 1
ATOM 1774 O O . THR A 1 227 ? -20.125 12.477 13.539 1 90 227 THR A O 1
ATOM 1777 N N . VAL A 1 228 ? -21.641 12.781 11.922 1 91.94 228 VAL A N 1
ATOM 1778 C CA . VAL A 1 228 ? -20.625 13.227 10.969 1 91.94 228 VAL A CA 1
ATOM 1779 C C . VAL A 1 228 ? -19.984 14.523 11.469 1 91.94 228 VAL A C 1
ATOM 1781 O O . VAL A 1 228 ? -18.75 14.664 11.445 1 91.94 228 VAL A O 1
ATOM 1784 N N . LEU A 1 229 ? -20.844 15.406 11.977 1 93.75 229 LEU A N 1
ATOM 1785 C CA . LEU A 1 229 ? -20.359 16.688 12.484 1 93.75 229 LEU A CA 1
ATOM 1786 C C . LEU A 1 229 ? -19.422 16.484 13.672 1 93.75 229 LEU A C 1
ATOM 1788 O O . LEU A 1 229 ? -18.375 17.125 13.758 1 93.75 229 LEU A O 1
ATOM 1792 N N . VAL A 1 230 ? -19.766 15.625 14.5 1 93.62 230 VAL A N 1
ATOM 1793 C CA . VAL A 1 230 ? -18.938 15.352 15.672 1 93.62 230 VAL A CA 1
ATOM 1794 C C . VAL A 1 230 ? -17.625 14.719 15.242 1 93.62 230 VAL A C 1
ATOM 1796 O O . VAL A 1 230 ? -16.547 15.117 15.711 1 93.62 230 VAL A O 1
ATOM 1799 N N . TYR A 1 231 ? -17.672 13.719 14.352 1 92.19 231 TYR A N 1
ATOM 1800 C CA . TYR A 1 231 ? -16.469 13.07 13.852 1 92.19 231 TYR A CA 1
ATOM 1801 C C . TYR A 1 231 ? -15.539 14.078 13.195 1 92.19 231 TYR A C 1
ATOM 1803 O O . TYR A 1 231 ? -14.328 14.062 13.438 1 92.19 231 TYR A O 1
ATOM 1811 N N . MET A 1 232 ? -16.125 14.969 12.438 1 94.06 232 MET A N 1
ATOM 1812 C CA . MET A 1 232 ? -15.312 15.953 11.727 1 94.06 232 MET A CA 1
ATOM 1813 C C . MET A 1 232 ? -14.727 16.984 12.688 1 94.06 232 MET A C 1
ATOM 1815 O O . MET A 1 232 ? -13.609 17.453 12.492 1 94.06 232 MET A O 1
ATOM 1819 N N . ALA A 1 233 ? -15.523 17.281 13.703 1 94.62 233 ALA A N 1
ATOM 1820 C CA . ALA A 1 233 ? -15.023 18.203 14.727 1 94.62 233 ALA A CA 1
ATOM 1821 C C . ALA A 1 233 ? -13.828 17.609 15.469 1 94.62 233 ALA A C 1
ATOM 1823 O O . ALA A 1 233 ? -12.812 18.266 15.672 1 94.62 233 ALA A O 1
ATOM 1824 N N . VAL A 1 234 ? -13.984 16.422 15.836 1 93.81 234 VAL A N 1
ATOM 1825 C CA . VAL A 1 234 ? -12.898 15.734 16.516 1 93.81 234 VAL A CA 1
ATOM 1826 C C . VAL A 1 234 ? -11.672 15.664 15.609 1 93.81 234 VAL A C 1
ATOM 1828 O O . VAL A 1 234 ? -10.562 16 16.031 1 93.81 234 VAL A O 1
ATOM 1831 N N . PHE A 1 235 ? -11.883 15.266 14.43 1 93.62 235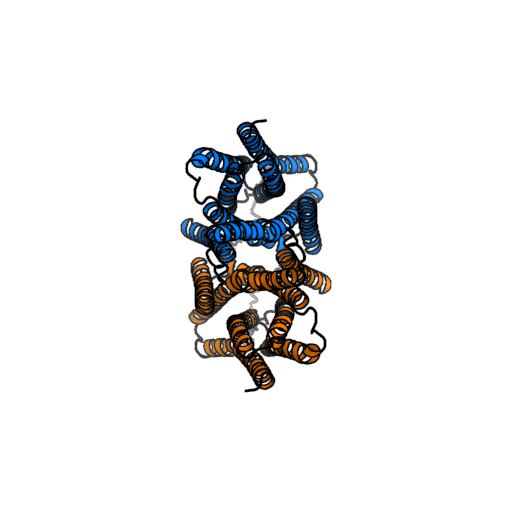 PHE A N 1
ATOM 1832 C CA . PHE A 1 235 ? -10.805 15.141 13.453 1 93.62 235 PHE A CA 1
ATOM 1833 C C . PHE A 1 235 ? -10.094 16.484 13.266 1 93.62 235 PHE A C 1
ATOM 1835 O O . PHE A 1 235 ? -8.867 16.531 13.18 1 93.62 235 PHE A O 1
ATOM 1842 N N . ALA A 1 236 ? -10.852 17.547 13.227 1 94.81 236 ALA A N 1
ATOM 1843 C CA . ALA A 1 236 ? -10.312 18.891 12.969 1 94.81 236 ALA A CA 1
ATOM 1844 C C . ALA A 1 236 ? -9.445 19.359 14.133 1 94.81 236 ALA A C 1
ATOM 1846 O O . ALA A 1 236 ? -8.523 20.156 13.938 1 94.81 236 ALA A O 1
ATOM 1847 N N . THR A 1 237 ? -9.656 18.906 15.289 1 95.12 237 THR A N 1
ATOM 1848 C CA . THR A 1 237 ? -8.938 19.375 16.469 1 95.12 237 THR A CA 1
ATOM 1849 C C . THR A 1 237 ? -7.633 18.609 16.656 1 95.12 237 THR A C 1
ATOM 1851 O O . THR A 1 237 ? -6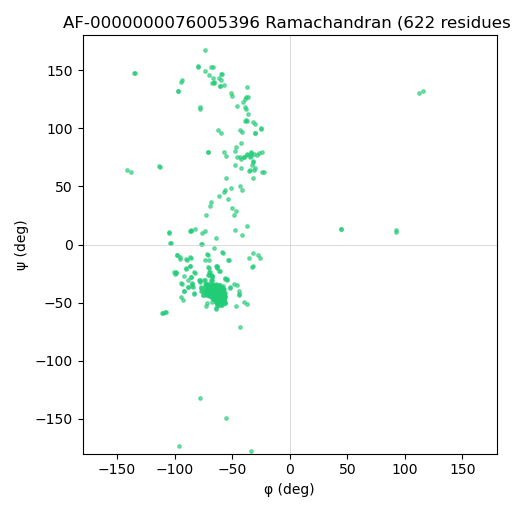.777 19.016 17.438 1 95.12 237 THR A O 1
ATOM 1854 N N . MET A 1 238 ? -7.457 17.609 15.969 1 92.94 238 MET A N 1
ATOM 1855 C CA . MET A 1 238 ? -6.32 16.719 16.234 1 92.94 238 MET A CA 1
ATOM 1856 C C . MET A 1 238 ? -5.012 17.391 15.82 1 92.94 238 MET A C 1
ATOM 1858 O O . MET A 1 238 ? -4.02 17.328 16.547 1 92.94 238 MET A O 1
ATOM 1862 N N . SER A 1 239 ? -5.023 18.031 14.648 1 92.56 239 SER A N 1
ATOM 1863 C CA . SER A 1 239 ? -3.811 18.719 14.227 1 92.56 239 SER A CA 1
ATOM 1864 C C . SER A 1 239 ? -3.465 19.859 15.18 1 92.56 239 SER A C 1
ATOM 1866 O O . SER A 1 239 ? -2.316 20 15.602 1 92.56 239 SER A O 1
ATOM 1868 N N . PRO A 1 240 ? -4.445 20.672 15.531 1 93.81 240 PRO A N 1
ATOM 1869 C CA . PRO A 1 240 ? -4.176 21.719 16.531 1 93.81 240 PRO A CA 1
ATOM 1870 C C . PRO A 1 240 ? -3.67 21.156 17.859 1 93.81 240 PRO A C 1
ATOM 1872 O O . PRO A 1 240 ? -2.799 21.75 18.484 1 93.81 240 PRO A O 1
ATOM 1875 N N . LEU A 1 241 ? -4.184 20.078 18.266 1 93.94 241 LEU A N 1
ATOM 1876 C CA . LEU A 1 241 ? -3.717 19.438 19.484 1 93.94 241 LEU A CA 1
ATOM 1877 C C . LEU A 1 241 ? -2.248 19.047 19.359 1 93.94 241 LEU A C 1
ATOM 1879 O O . LEU A 1 241 ? -1.461 19.266 20.281 1 93.94 241 LEU A O 1
ATOM 1883 N N . GLY A 1 242 ? -1.903 18.469 18.312 1 90.88 242 GLY A N 1
ATOM 1884 C CA . GLY A 1 242 ? -0.508 18.141 18.078 1 90.88 242 GLY A CA 1
ATOM 1885 C C . GLY A 1 242 ? 0.405 19.344 18.062 1 90.88 242 GLY A C 1
ATOM 1886 O O . GLY A 1 242 ? 1.496 19.312 18.641 1 90.88 242 GLY A O 1
ATOM 1887 N N . MET A 1 243 ? -0.042 20.328 17.406 1 91.12 243 MET A N 1
ATOM 1888 C CA . MET A 1 243 ? 0.736 21.562 17.359 1 91.12 243 MET A CA 1
ATOM 1889 C C . MET A 1 243 ? 0.938 22.141 18.75 1 91.12 243 MET A C 1
ATOM 1891 O O . MET A 1 243 ? 2.031 22.609 19.094 1 91.12 243 MET A O 1
ATOM 1895 N N . LEU A 1 244 ? -0.068 22.141 19.516 1 91.56 244 LEU A N 1
ATOM 1896 C CA . LEU A 1 244 ? -0.001 22.656 20.891 1 91.56 244 LEU A CA 1
ATOM 1897 C C . LEU A 1 244 ? 0.996 21.859 21.719 1 91.56 244 LEU A C 1
ATOM 1899 O O . LEU A 1 244 ? 1.769 22.438 22.484 1 91.56 244 LEU A O 1
ATOM 1903 N N . VAL A 1 245 ? 0.987 20.594 21.578 1 88.56 245 VAL A N 1
ATOM 1904 C CA . VAL A 1 245 ? 1.929 19.75 22.297 1 88.56 245 VAL A CA 1
ATOM 1905 C C . VAL A 1 245 ? 3.357 20.078 21.875 1 88.56 245 VAL A C 1
ATOM 1907 O O . VAL A 1 245 ? 4.258 20.141 22.703 1 88.56 245 VAL A O 1
ATOM 1910 N N . ALA A 1 246 ? 3.547 20.266 20.594 1 84.38 246 ALA A N 1
ATOM 1911 C CA . ALA A 1 246 ? 4.871 20.609 20.078 1 84.38 246 ALA A CA 1
ATOM 1912 C C . ALA A 1 246 ? 5.355 21.938 20.656 1 84.38 246 ALA A C 1
ATOM 1914 O O . ALA A 1 246 ? 6.512 22.062 21.047 1 84.38 246 ALA A O 1
ATOM 1915 N N . ILE A 1 247 ? 4.492 22.906 20.75 1 84 247 ILE A N 1
ATOM 1916 C CA . ILE A 1 247 ? 4.832 24.25 21.219 1 84 247 ILE A CA 1
ATOM 1917 C C . ILE A 1 247 ? 5.188 24.203 22.703 1 84 247 ILE A C 1
ATOM 1919 O O . ILE A 1 247 ? 6.148 24.828 23.141 1 84 247 ILE A O 1
ATOM 1923 N N . VAL A 1 248 ? 4.48 23.344 23.406 1 84.25 248 VAL A N 1
ATOM 1924 C CA . VAL A 1 248 ? 4.68 23.266 24.859 1 84.25 248 VAL A CA 1
ATOM 1925 C C . VAL A 1 248 ? 5.945 22.469 25.156 1 84.25 248 VAL A C 1
ATOM 1927 O O . VAL A 1 248 ? 6.641 22.75 26.141 1 84.25 248 VAL A O 1
ATOM 1930 N N . THR A 1 249 ? 6.281 21.516 24.312 1 78.19 249 THR A N 1
ATOM 1931 C CA . THR A 1 249 ? 7.414 20.625 24.594 1 78.19 249 THR A CA 1
ATOM 1932 C C . THR A 1 249 ? 8.68 21.141 23.906 1 78.19 249 THR A C 1
ATOM 1934 O O . THR A 1 249 ? 9.734 20.516 23.984 1 78.19 249 THR A O 1
ATOM 1937 N N . GLU A 1 250 ? 8.508 22.047 23.062 1 73.5 250 GLU A N 1
ATOM 1938 C CA . GLU A 1 250 ? 9.625 22.562 22.297 1 73.5 250 GLU A CA 1
ATOM 1939 C C . GLU A 1 250 ? 10.852 22.797 23.188 1 73.5 250 GLU A C 1
ATOM 1941 O O . GLU A 1 250 ? 11.977 22.5 22.781 1 73.5 250 GLU A O 1
ATOM 1946 N N . SER A 1 251 ? 10.648 23.328 24.297 1 65.5 251 SER A N 1
ATOM 1947 C CA . SER A 1 251 ? 11.75 23.641 25.203 1 65.5 251 SER A CA 1
ATOM 1948 C C . SER A 1 251 ? 12.406 22.359 25.719 1 65.5 251 SER A C 1
ATOM 1950 O O . SER A 1 251 ? 13.617 22.328 25.953 1 65.5 251 SER A O 1
ATOM 1952 N N . SER A 1 252 ? 11.625 21.375 25.844 1 63.22 252 SER A N 1
ATOM 1953 C CA . SER A 1 252 ? 12.117 20.125 26.375 1 63.22 252 SER A CA 1
ATOM 1954 C C . SER A 1 252 ? 12.68 19.219 25.281 1 63.22 252 SER A C 1
ATOM 1956 O O . SER A 1 252 ? 13.484 18.328 25.547 1 63.22 252 SER A O 1
ATOM 1958 N N . LEU A 1 253 ? 12.203 19.266 24.078 1 58.56 253 LEU A N 1
ATOM 1959 C CA . LEU A 1 253 ? 12.578 18.391 22.969 1 58.56 253 LEU A CA 1
ATOM 1960 C C . LEU A 1 253 ? 13.859 18.891 22.312 1 58.56 253 LEU A C 1
ATOM 1962 O O . LEU A 1 253 ? 14.25 18.375 21.25 1 58.56 253 LEU A O 1
ATOM 1966 N N . GLN A 1 254 ? 14.648 19.797 22.859 1 52.5 254 GLN A N 1
ATOM 1967 C CA . GLN A 1 254 ? 15.891 20.312 22.281 1 52.5 254 GLN A CA 1
ATOM 1968 C C . GLN A 1 254 ? 16.75 19.172 21.75 1 52.5 254 GLN A C 1
ATOM 1970 O O . GLN A 1 254 ? 17.656 19.391 20.938 1 52.5 254 GLN A O 1
ATOM 1975 N N . ARG A 1 255 ? 16.906 17.953 22.219 1 49.56 255 ARG A N 1
ATOM 1976 C CA . ARG A 1 255 ? 18.047 17.109 21.906 1 49.56 255 ARG A CA 1
ATOM 1977 C C . ARG A 1 255 ? 17.75 16.188 20.734 1 49.56 255 ARG A C 1
ATOM 1979 O O . ARG A 1 255 ? 18.625 15.867 19.938 1 49.56 255 ARG A O 1
ATOM 1986 N N . SER A 1 256 ? 16.562 15.43 20.562 1 54.75 256 SER A N 1
ATOM 1987 C CA . SER A 1 256 ? 16.531 14.555 19.406 1 54.75 256 SER A CA 1
ATOM 1988 C C . SER A 1 256 ? 15.156 14.531 18.75 1 54.75 256 SER A C 1
ATOM 1990 O O . SER A 1 256 ? 14.508 13.484 18.703 1 54.75 256 SER A O 1
ATOM 1992 N N . PRO A 1 257 ? 14.766 15.719 18.219 1 63.75 257 PRO A N 1
ATOM 1993 C CA . PRO A 1 257 ? 13.414 15.93 17.688 1 63.75 257 PRO A CA 1
ATOM 1994 C C . PRO A 1 257 ? 13.172 15.188 16.375 1 63.75 257 PRO A C 1
ATOM 1996 O O . PRO A 1 257 ? 12.047 14.758 16.109 1 63.75 257 PRO A O 1
ATOM 1999 N N . ASP A 1 258 ? 14.32 14.656 15.875 1 73.38 258 ASP A N 1
ATOM 2000 C CA . ASP A 1 258 ? 14.148 14.148 14.516 1 73.38 258 ASP A CA 1
ATOM 2001 C C . ASP A 1 258 ? 13.68 12.695 14.523 1 73.38 258 ASP A C 1
ATOM 2003 O O . ASP A 1 258 ? 12.828 12.305 13.719 1 73.38 258 ASP A O 1
ATOM 2007 N N . LEU A 1 259 ? 14.219 12 15.492 1 76.69 259 LEU A N 1
ATOM 2008 C CA . LEU A 1 259 ? 13.852 10.586 15.555 1 76.69 259 LEU A CA 1
ATOM 2009 C C . LEU A 1 259 ? 12.398 10.422 15.984 1 76.69 259 LEU A C 1
ATOM 2011 O O . LEU A 1 259 ? 11.68 9.57 15.445 1 76.69 259 LEU A O 1
ATOM 2015 N N . VAL A 1 260 ? 12.078 11.219 16.953 1 75.81 260 VAL A N 1
ATOM 2016 C CA . VAL A 1 260 ? 10.711 11.141 17.469 1 75.81 260 VAL A CA 1
ATOM 2017 C C . VAL A 1 260 ? 9.727 11.562 16.375 1 75.81 260 VAL A C 1
ATOM 2019 O O . VAL A 1 260 ? 8.734 10.875 16.125 1 75.81 260 VAL A O 1
ATOM 2022 N N . VAL A 1 261 ? 10.039 12.578 15.734 1 73.94 261 VAL A N 1
ATOM 2023 C CA . VAL A 1 261 ? 9.188 13.094 14.672 1 73.94 261 VAL A CA 1
ATOM 2024 C C . VAL A 1 261 ? 9.133 12.094 13.516 1 73.94 261 VAL A C 1
ATOM 2026 O O . VAL A 1 261 ? 8.062 11.828 12.961 1 73.94 261 VAL A O 1
ATOM 2029 N N . GLY A 1 262 ? 10.281 11.531 13.227 1 82.31 262 GLY A N 1
ATOM 2030 C CA . GLY A 1 262 ? 10.344 10.539 12.164 1 82.31 262 GLY A CA 1
ATOM 2031 C C . GLY A 1 262 ? 9.531 9.289 12.461 1 82.31 262 GLY A C 1
ATOM 2032 O O . GLY A 1 262 ? 8.828 8.781 11.586 1 82.31 262 GLY A O 1
ATOM 2033 N N . THR A 1 263 ? 9.641 8.875 13.688 1 84.12 263 THR A N 1
ATOM 2034 C CA . THR A 1 263 ? 8.938 7.672 14.102 1 84.12 263 THR A CA 1
ATOM 2035 C C . THR A 1 263 ? 7.426 7.902 14.094 1 84.12 263 THR A C 1
ATOM 2037 O O . THR A 1 263 ? 6.672 7.086 13.562 1 84.12 263 THR A O 1
ATOM 2040 N N . LEU A 1 264 ? 7.07 8.961 14.57 1 79.31 264 LEU A N 1
ATOM 2041 C CA . LEU A 1 264 ? 5.645 9.273 14.633 1 79.31 264 LEU A CA 1
ATOM 2042 C C . LEU A 1 264 ? 5.074 9.492 13.242 1 79.31 264 LEU A C 1
ATOM 2044 O O . LEU A 1 264 ? 3.975 9.031 12.93 1 79.31 264 LEU A O 1
ATOM 2048 N N . ASN A 1 265 ? 5.777 10.133 12.445 1 80.38 265 ASN A N 1
ATOM 2049 C CA . ASN A 1 265 ? 5.363 10.344 11.062 1 80.38 265 ASN A CA 1
ATOM 2050 C C . ASN A 1 265 ? 5.293 9.023 10.289 1 80.38 265 ASN A C 1
ATOM 2052 O O . ASN A 1 265 ? 4.434 8.852 9.422 1 80.38 265 ASN A O 1
ATOM 2056 N N . GLY A 1 266 ? 6.273 8.219 10.578 1 88.19 266 GLY A N 1
ATOM 2057 C CA . GLY A 1 266 ? 6.25 6.91 9.945 1 88.19 266 GLY A CA 1
ATOM 2058 C C . GLY A 1 266 ? 5.02 6.098 10.297 1 88.19 266 GLY A C 1
ATOM 2059 O O . GLY A 1 266 ? 4.375 5.523 9.422 1 88.19 266 GLY A O 1
ATOM 2060 N N . LEU A 1 267 ? 4.707 6.09 11.562 1 86 267 LEU A N 1
ATOM 2061 C CA . LEU A 1 267 ? 3.51 5.391 12.008 1 86 267 LEU A CA 1
ATOM 2062 C C . LEU A 1 267 ? 2.258 5.992 11.383 1 86 267 LEU A C 1
ATOM 2064 O O . LEU A 1 267 ? 1.374 5.266 10.922 1 86 267 LEU A O 1
ATOM 2068 N N . ALA A 1 268 ? 2.201 7.254 11.383 1 81.88 268 ALA A N 1
ATOM 2069 C CA . ALA A 1 268 ? 1.07 7.957 10.781 1 81.88 268 ALA A CA 1
ATOM 2070 C C . ALA A 1 268 ? 0.944 7.629 9.297 1 81.88 268 ALA A C 1
ATOM 2072 O O . ALA A 1 268 ? -0.164 7.438 8.789 1 81.88 268 ALA A O 1
ATOM 2073 N N . THR A 1 269 ? 2.045 7.645 8.633 1 87.56 269 THR A N 1
ATOM 2074 C CA . THR A 1 269 ? 2.055 7.305 7.215 1 87.56 269 THR A CA 1
ATOM 2075 C C . THR A 1 269 ? 1.488 5.906 6.988 1 87.56 269 THR A C 1
ATOM 2077 O O . THR A 1 269 ? 0.693 5.691 6.07 1 87.56 269 THR A O 1
ATOM 2080 N N . GLY A 1 270 ? 1.904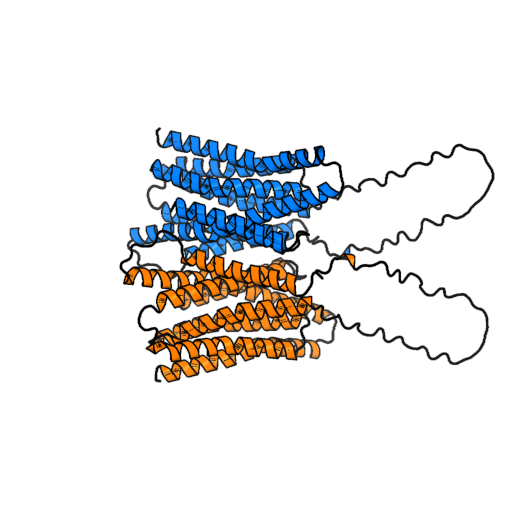 4.965 7.781 1 89.75 270 GLY A N 1
ATOM 2081 C CA . GLY A 1 270 ? 1.37 3.617 7.691 1 89.75 270 GLY A CA 1
ATOM 2082 C C . GLY A 1 270 ? -0.135 3.557 7.867 1 89.75 270 GLY A C 1
ATOM 2083 O O . GLY A 1 270 ? -0.819 2.812 7.16 1 89.75 270 GLY A O 1
ATOM 2084 N N . THR A 1 271 ? -0.652 4.254 8.781 1 83.56 271 THR A N 1
ATOM 2085 C CA . THR A 1 271 ? -2.092 4.316 9.008 1 83.56 271 THR A CA 1
ATOM 2086 C C . THR A 1 271 ? -2.809 4.836 7.762 1 83.56 271 THR A C 1
ATOM 2088 O O . THR A 1 271 ? -3.859 4.316 7.383 1 83.56 271 THR A O 1
ATOM 2091 N N . LEU A 1 272 ? -2.232 5.832 7.227 1 84.5 272 LEU A N 1
ATOM 2092 C CA . LEU A 1 272 ? -2.834 6.418 6.035 1 84.5 272 LEU A CA 1
ATOM 2093 C C . LEU A 1 272 ? -2.805 5.434 4.867 1 84.5 272 LEU A C 1
ATOM 2095 O O . LEU A 1 272 ? -3.715 5.422 4.039 1 84.5 272 LEU A O 1
ATOM 2099 N N . VAL A 1 273 ? -1.698 4.707 4.82 1 90.38 273 VAL A N 1
ATOM 2100 C CA . VAL A 1 273 ? -1.613 3.674 3.791 1 90.38 273 VAL A CA 1
ATOM 2101 C C . VAL A 1 273 ? -2.771 2.691 3.947 1 90.38 273 VAL A C 1
ATOM 2103 O O . VAL A 1 273 ? -3.42 2.324 2.965 1 90.38 273 VAL A O 1
ATOM 2106 N N . TYR A 1 274 ? -3.053 2.277 5.133 1 87.75 274 TYR A N 1
ATOM 2107 C CA . TYR A 1 274 ? -4.156 1.365 5.406 1 87.75 274 TYR A CA 1
ATOM 2108 C C . TYR A 1 274 ? -5.48 1.957 4.938 1 87.75 274 TYR A C 1
ATOM 2110 O O . TYR A 1 274 ? -6.25 1.297 4.234 1 87.75 274 TYR A O 1
ATOM 2118 N N . VAL A 1 275 ? -5.781 3.115 5.32 1 81.69 275 VAL A N 1
ATOM 2119 C CA . VAL A 1 275 ? -7.043 3.773 4.992 1 81.69 275 VAL A CA 1
ATOM 2120 C C . VAL A 1 275 ? -7.168 3.926 3.48 1 81.69 275 VAL A C 1
ATOM 2122 O O . VAL A 1 275 ? -8.242 3.705 2.916 1 81.69 275 VAL A O 1
ATOM 2125 N N . THR A 1 276 ? -6.117 4.348 2.848 1 85.75 276 THR A N 1
ATOM 2126 C CA . THR A 1 276 ? -6.121 4.562 1.405 1 85.75 276 THR A CA 1
ATOM 2127 C C . THR A 1 276 ? -6.469 3.275 0.665 1 85.75 276 THR A C 1
ATOM 2129 O O . THR A 1 276 ? -7.355 3.268 -0.194 1 85.75 276 THR A O 1
ATOM 2132 N N . PHE A 1 277 ? -5.859 2.193 1.042 1 87.69 277 PHE A N 1
ATOM 2133 C CA . PHE A 1 277 ? -6.027 0.962 0.277 1 87.69 277 PHE A CA 1
ATOM 2134 C C . PHE A 1 277 ? -7.305 0.238 0.689 1 87.69 277 PHE A C 1
ATOM 2136 O O . PHE A 1 277 ? -8.062 -0.225 -0.163 1 87.69 277 PHE A O 1
ATOM 2143 N N . PHE A 1 278 ? -7.605 0.149 1.946 1 82.75 278 PHE A N 1
ATOM 2144 C CA . PHE A 1 278 ? -8.695 -0.707 2.4 1 82.75 278 PHE A CA 1
ATOM 2145 C C . PHE A 1 278 ? -9.992 0.083 2.512 1 82.75 278 PHE A C 1
ATOM 2147 O O . PHE A 1 278 ? -11.078 -0.452 2.26 1 82.75 278 PHE A O 1
ATOM 2154 N N . GLU A 1 279 ? -9.938 1.249 2.846 1 76.31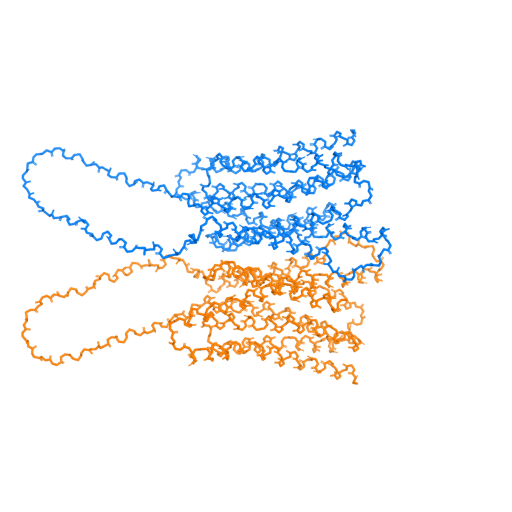 279 GLU A N 1
ATOM 2155 C CA . GLU A 1 279 ? -11.164 1.979 3.133 1 76.31 279 GLU A CA 1
ATOM 2156 C C . GLU A 1 279 ? -11.586 2.846 1.948 1 76.31 279 GLU A C 1
ATOM 2158 O O . GLU A 1 279 ? -12.758 3.176 1.798 1 76.31 279 GLU A O 1
ATOM 2163 N N . ILE A 1 280 ? -10.633 3.209 1.145 1 78.31 280 ILE A N 1
ATOM 2164 C CA . ILE A 1 280 ? -10.984 4.121 0.063 1 78.31 280 ILE A CA 1
ATOM 2165 C C . ILE A 1 280 ? -10.914 3.391 -1.274 1 78.31 280 ILE A C 1
ATOM 2167 O O . ILE A 1 280 ? -11.93 3.217 -1.949 1 78.31 280 ILE A O 1
ATOM 2171 N N . LEU A 1 281 ? -9.781 2.855 -1.621 1 80.62 281 LEU A N 1
ATOM 2172 C CA . LEU A 1 281 ? -9.578 2.275 -2.945 1 80.62 281 LEU A CA 1
ATOM 2173 C C . LEU A 1 281 ? -10.352 0.97 -3.09 1 80.62 281 LEU A C 1
ATOM 2175 O O . LEU A 1 281 ? -10.977 0.725 -4.125 1 80.62 281 LEU A O 1
ATOM 2179 N N . GLN A 1 282 ? -10.352 0.187 -2.09 1 75.94 282 GLN A N 1
ATOM 2180 C CA . GLN A 1 282 ? -11.039 -1.096 -2.166 1 75.94 282 GLN A CA 1
ATOM 2181 C C . GLN A 1 282 ? -12.555 -0.904 -2.191 1 75.94 282 GLN A C 1
ATOM 2183 O O . GLN A 1 282 ? -13.258 -1.609 -2.914 1 75.94 282 GLN A O 1
ATOM 2188 N N . ARG A 1 283 ? -13.031 -0.089 -1.438 1 69 283 ARG A N 1
ATOM 2189 C CA . ARG A 1 283 ? -14.469 0.169 -1.365 1 69 283 ARG A CA 1
ATOM 2190 C C . ARG A 1 283 ? -15.008 0.634 -2.713 1 69 283 ARG A C 1
ATOM 2192 O O . ARG A 1 283 ? -16.094 0.228 -3.125 1 69 283 ARG A O 1
ATOM 2199 N N . GLU A 1 284 ? -14.281 1.345 -3.363 1 64.56 284 GLU A N 1
ATOM 2200 C CA . GLU A 1 284 ? -14.781 1.93 -4.605 1 64.56 284 GLU A CA 1
ATOM 2201 C C . GLU A 1 284 ? -14.57 0.982 -5.785 1 64.56 284 GLU A C 1
ATOM 2203 O O . GLU A 1 284 ? -15.195 1.143 -6.832 1 64.56 284 GLU A O 1
ATOM 2208 N N . LYS A 1 285 ? -13.664 0.053 -5.508 1 64.5 285 LYS A N 1
ATOM 2209 C CA . LYS A 1 285 ? -13.492 -0.927 -6.574 1 64.5 285 LYS A CA 1
ATOM 2210 C C . LYS A 1 285 ? -14.773 -1.729 -6.801 1 64.5 285 LYS A C 1
ATOM 2212 O O . LYS A 1 285 ? -15.031 -2.191 -7.914 1 64.5 285 LYS A O 1
ATOM 2217 N N . ASN A 1 286 ? -15.656 -1.739 -5.832 1 59.59 286 ASN A N 1
ATOM 2218 C CA . ASN A 1 286 ? -16.906 -2.477 -5.914 1 59.59 286 ASN A CA 1
ATOM 2219 C C . ASN A 1 286 ? -18.094 -1.544 -6.156 1 59.59 286 ASN A C 1
ATOM 2221 O O . ASN A 1 286 ? -19.25 -1.951 -6.023 1 59.59 286 ASN A O 1
ATOM 2225 N N . SER A 1 287 ? -17.766 -0.311 -6.469 1 61.12 287 SER A N 1
ATOM 2226 C CA . SER A 1 287 ? -18.828 0.674 -6.656 1 61.12 287 SER A CA 1
ATOM 2227 C C . SER A 1 287 ? -19.469 0.546 -8.039 1 61.12 287 SER A C 1
ATOM 2229 O O . SER A 1 287 ? -18.875 -0.056 -8.938 1 61.12 287 SER A O 1
ATOM 2231 N N . PRO A 1 288 ? -20.641 0.957 -8.031 1 57.31 288 PRO A N 1
ATOM 2232 C CA . PRO A 1 288 ? -21.406 0.864 -9.273 1 57.31 288 PRO A CA 1
ATOM 2233 C C . PRO A 1 288 ? -20.828 1.71 -10.398 1 57.31 288 PRO A C 1
ATOM 2235 O O . PRO A 1 288 ? -21.156 1.507 -11.562 1 57.31 288 PRO A O 1
ATOM 2238 N N . LEU A 1 289 ? -20.047 2.613 -10.062 1 61.81 289 LEU A N 1
ATOM 2239 C CA . LEU A 1 289 ? -19.453 3.436 -11.102 1 61.81 289 LEU A CA 1
ATOM 2240 C C . LEU A 1 289 ? -18.609 2.586 -12.047 1 61.81 289 LEU A C 1
ATOM 2242 O O . LEU A 1 289 ? -17.984 1.611 -11.617 1 61.81 289 LEU A O 1
ATOM 2246 N N . ARG A 1 290 ? -18.75 3.027 -13.188 1 69.62 290 ARG A N 1
ATOM 2247 C CA . ARG A 1 290 ? -17.906 2.361 -14.18 1 69.62 290 ARG A CA 1
ATOM 2248 C C . ARG A 1 290 ? -16.453 2.326 -13.719 1 69.62 290 ARG A C 1
ATOM 2250 O O . ARG A 1 290 ? -15.922 3.336 -13.258 1 69.62 290 ARG A O 1
ATOM 2257 N N . SER A 1 291 ? -15.953 1.258 -13.789 1 76.69 291 SER A N 1
ATOM 2258 C CA . SER A 1 291 ? -14.594 0.996 -13.312 1 76.69 291 SER A CA 1
ATOM 2259 C C . SER A 1 291 ? -13.586 1.921 -13.977 1 76.69 291 SER A C 1
ATOM 2261 O O . SER A 1 291 ? -12.664 2.418 -13.328 1 76.69 291 SER A O 1
ATOM 2263 N N . LEU A 1 292 ? -13.875 2.311 -15.172 1 80.88 292 LEU A N 1
ATOM 2264 C CA . LEU A 1 292 ? -12.922 3.135 -15.906 1 80.88 292 LEU A CA 1
ATOM 2265 C C . LEU A 1 292 ? -12.961 4.578 -15.414 1 80.88 292 LEU A C 1
ATOM 2267 O O . LEU A 1 292 ? -11.93 5.254 -15.375 1 80.88 292 LEU A O 1
ATOM 2271 N N . LEU A 1 293 ? -14.133 4.996 -15.109 1 84.44 293 LEU A N 1
ATOM 2272 C CA . LEU A 1 293 ? -14.258 6.355 -14.602 1 84.44 293 LEU A CA 1
ATOM 2273 C C . LEU A 1 293 ? -13.602 6.488 -13.227 1 84.44 293 LEU A C 1
ATOM 2275 O O . LEU A 1 293 ? -13.023 7.531 -12.914 1 84.44 293 LEU A O 1
ATOM 2279 N N . GLN A 1 294 ? -13.719 5.453 -12.523 1 84.56 294 GLN A N 1
ATOM 2280 C CA . GLN A 1 294 ? -13.055 5.422 -11.219 1 84.56 294 GLN A CA 1
ATOM 2281 C C . GLN A 1 294 ? -11.539 5.52 -11.367 1 84.56 294 GLN A C 1
ATOM 2283 O O . GLN A 1 294 ? -10.883 6.254 -10.625 1 84.56 294 GLN A O 1
ATOM 2288 N N . LEU A 1 295 ? -11.078 4.828 -12.32 1 87.38 295 LEU A N 1
ATOM 2289 C CA . LEU A 1 295 ? -9.648 4.848 -12.586 1 87.38 295 LEU A CA 1
ATOM 2290 C C . LEU A 1 295 ? -9.203 6.234 -13.047 1 87.38 295 LEU A C 1
ATOM 2292 O O . LEU A 1 295 ? -8.156 6.73 -12.617 1 87.38 295 LEU A O 1
ATOM 2296 N N . LEU A 1 296 ? -9.969 6.762 -13.844 1 90.31 296 LEU A N 1
ATOM 2297 C CA . LEU A 1 296 ? -9.641 8.102 -14.336 1 90.31 296 LEU A CA 1
ATOM 2298 C C . LEU A 1 296 ? -9.609 9.102 -13.188 1 90.31 296 LEU A C 1
ATOM 2300 O O . LEU A 1 296 ? -8.719 9.953 -13.125 1 90.31 296 LEU A O 1
ATOM 2304 N N . ALA A 1 297 ? -10.602 8.992 -12.367 1 89.12 297 ALA A N 1
ATOM 2305 C CA . ALA A 1 297 ? -10.656 9.875 -11.211 1 89.12 297 ALA A CA 1
ATOM 2306 C C . ALA A 1 297 ? -9.43 9.688 -10.32 1 89.12 297 ALA A C 1
ATOM 2308 O O . ALA A 1 297 ? -8.844 10.664 -9.852 1 89.12 297 ALA A O 1
ATOM 2309 N N . LEU A 1 298 ? -9.078 8.5 -10.094 1 91.06 298 LEU A N 1
ATOM 2310 C CA . LEU A 1 298 ? -7.898 8.172 -9.297 1 91.06 298 LEU A CA 1
ATOM 2311 C C . LEU A 1 298 ? -6.641 8.781 -9.914 1 91.06 298 LEU A C 1
ATOM 2313 O O . LEU A 1 298 ? -5.824 9.375 -9.203 1 91.06 298 LEU A O 1
ATOM 2317 N N . LEU A 1 299 ? -6.523 8.711 -11.211 1 93.38 299 LEU A N 1
ATOM 2318 C CA . LEU A 1 299 ? -5.367 9.234 -11.93 1 93.38 299 LEU A CA 1
ATOM 2319 C C . LEU A 1 299 ? -5.32 10.75 -11.844 1 93.38 299 LEU A C 1
ATOM 2321 O O . LEU A 1 299 ? -4.246 11.336 -11.672 1 93.38 299 LEU A O 1
ATOM 2325 N N . ILE A 1 300 ? -6.41 11.32 -11.938 1 92.62 300 ILE A N 1
ATOM 2326 C CA . ILE A 1 300 ? -6.492 12.773 -11.859 1 92.62 300 ILE A CA 1
ATOM 2327 C C . ILE A 1 300 ? -6 13.242 -10.5 1 92.62 300 ILE A C 1
ATOM 2329 O O . ILE A 1 300 ? -5.164 14.148 -10.414 1 92.62 300 ILE A O 1
ATOM 2333 N N . GLY A 1 301 ? -6.559 12.664 -9.492 1 90.5 301 GLY A N 1
ATOM 2334 C CA . GLY A 1 301 ? -6.102 13.023 -8.156 1 90.5 301 GLY A CA 1
ATOM 2335 C C . GLY A 1 301 ? -4.613 12.82 -7.961 1 90.5 301 GLY A C 1
ATOM 2336 O O . GLY A 1 301 ? -3.934 13.688 -7.395 1 90.5 301 GLY A O 1
ATOM 2337 N N . PHE A 1 302 ? -4.168 11.742 -8.469 1 93.44 302 PHE A N 1
ATOM 2338 C CA . PHE A 1 302 ? -2.752 11.406 -8.352 1 93.44 302 PHE A CA 1
ATOM 2339 C C . PHE A 1 302 ? -1.891 12.43 -9.078 1 93.44 302 PHE A C 1
ATOM 2341 O O . PHE A 1 302 ? -0.923 12.945 -8.516 1 93.44 302 PHE A O 1
ATOM 2348 N N . ILE A 1 303 ? -2.225 12.75 -10.242 1 93.19 303 ILE A N 1
ATOM 2349 C CA . ILE A 1 303 ? -1.453 13.656 -11.086 1 93.19 303 ILE A CA 1
ATOM 2350 C C . ILE A 1 303 ? -1.471 15.062 -10.484 1 93.19 303 ILE A C 1
ATOM 2352 O O . ILE A 1 303 ? -0.443 15.742 -10.453 1 93.19 303 ILE A O 1
ATOM 2356 N N . ILE A 1 304 ? -2.59 15.484 -10.031 1 88.12 304 ILE A N 1
ATOM 2357 C CA . ILE A 1 304 ? -2.709 16.797 -9.414 1 88.12 304 ILE A CA 1
ATOM 2358 C C . ILE A 1 304 ? -1.729 16.922 -8.25 1 88.12 304 ILE A C 1
ATOM 2360 O O . ILE A 1 304 ? -1.008 17.906 -8.133 1 88.12 304 ILE A O 1
ATOM 2364 N N . MET A 1 305 ? -1.661 15.922 -7.465 1 88.19 305 MET A N 1
ATOM 2365 C CA . MET A 1 305 ? -0.803 15.977 -6.285 1 88.19 305 MET A CA 1
ATOM 2366 C C . MET A 1 305 ? 0.669 15.898 -6.68 1 88.19 305 MET A C 1
ATOM 2368 O O . MET A 1 305 ? 1.52 16.531 -6.043 1 88.19 305 MET A O 1
ATOM 2372 N N . VAL A 1 306 ? 0.953 15.156 -7.719 1 90.62 306 VAL A N 1
ATOM 2373 C CA . VAL A 1 306 ? 2.326 15.078 -8.203 1 90.62 306 VAL A CA 1
ATOM 2374 C C . VAL A 1 306 ? 2.779 16.453 -8.703 1 90.62 306 VAL A C 1
ATOM 2376 O O . VAL A 1 306 ? 3.898 16.875 -8.414 1 90.62 306 VAL A O 1
ATOM 2379 N N . VAL A 1 307 ? 1.917 17.062 -9.391 1 88.06 307 VAL A N 1
ATOM 2380 C CA . VAL A 1 307 ? 2.238 18.375 -9.953 1 88.06 307 VAL A CA 1
ATOM 2381 C C . VAL A 1 307 ? 2.438 19.391 -8.828 1 88.06 307 VAL A C 1
ATOM 2383 O O . VAL A 1 307 ? 3.393 20.172 -8.852 1 88.06 307 VAL A O 1
ATOM 2386 N N . ILE A 1 308 ? 1.563 19.359 -7.895 1 80.88 308 ILE A N 1
ATOM 2387 C CA . ILE A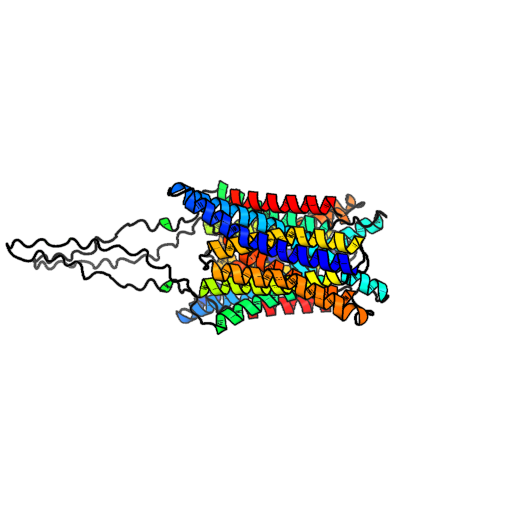 1 308 ? 1.683 20.266 -6.758 1 80.88 308 ILE A CA 1
ATOM 2388 C C . ILE A 1 308 ? 3.006 20.016 -6.039 1 80.88 308 ILE A C 1
ATOM 2390 O O . ILE A 1 308 ? 3.719 20.953 -5.691 1 80.88 308 ILE A O 1
ATOM 2394 N N . GLN A 1 309 ? 3.322 18.781 -5.82 1 81.81 309 GLN A N 1
ATOM 2395 C CA . GLN A 1 309 ? 4.562 18.438 -5.137 1 81.81 309 GLN A CA 1
ATOM 2396 C C . GLN A 1 309 ? 5.777 18.828 -5.969 1 81.81 309 GLN A C 1
ATOM 2398 O O . GLN A 1 309 ? 6.793 19.266 -5.422 1 81.81 309 GLN A O 1
ATOM 2403 N N . TRP A 1 310 ? 5.684 18.688 -7.238 1 82.62 310 TRP A N 1
ATOM 2404 C CA . TRP A 1 310 ? 6.777 19.047 -8.141 1 82.62 310 TRP A CA 1
ATOM 2405 C C . TRP A 1 310 ? 7.035 20.547 -8.109 1 82.62 310 TRP A C 1
ATOM 2407 O O . TRP A 1 310 ? 8.188 20.984 -8.117 1 82.62 310 TRP A O 1
ATOM 2417 N N . VAL A 1 311 ? 5.992 21.328 -7.988 1 78.62 311 VAL A N 1
ATOM 2418 C CA . VAL A 1 311 ? 6.105 22.781 -8.016 1 78.62 311 VAL A CA 1
ATOM 2419 C C . VAL A 1 311 ? 6.613 23.281 -6.66 1 78.62 311 VAL A C 1
ATOM 2421 O O . VAL A 1 311 ? 7.348 24.281 -6.594 1 78.62 311 VAL A O 1
ATOM 2424 N N . THR A 1 312 ? 6.266 22.562 -5.59 1 69.06 312 THR A N 1
ATOM 2425 C CA . THR A 1 312 ? 6.633 23.016 -4.258 1 69.06 312 THR A CA 1
ATOM 2426 C C . THR A 1 312 ? 7.992 22.469 -3.848 1 69.06 312 THR A C 1
ATOM 2428 O O . THR A 1 312 ? 8.586 22.922 -2.871 1 69.06 312 THR A O 1
ATOM 2431 N N . SER A 1 313 ? 8.508 21.312 -4.496 1 66.56 313 SER A N 1
ATOM 2432 C CA . SER A 1 313 ? 9.82 20.75 -4.176 1 66.56 313 SER A CA 1
ATOM 2433 C C . SER A 1 313 ? 10.938 21.531 -4.867 1 66.56 313 SER A C 1
ATOM 2435 O O . SER A 1 313 ? 10.75 22.031 -5.98 1 66.56 313 SER A O 1
ATOM 2437 N N . MET B 1 1 ? 34 -21.734 -8.914 1 73 1 MET B N 1
ATOM 2438 C CA . MET B 1 1 ? 32.969 -21.609 -9.953 1 73 1 MET B CA 1
ATOM 2439 C C . MET B 1 1 ? 33.031 -20.219 -10.602 1 73 1 MET B C 1
ATOM 2441 O O . MET B 1 1 ? 33.25 -19.219 -9.93 1 73 1 MET B O 1
ATOM 2445 N N . SER B 1 2 ? 33.031 -20.234 -11.93 1 86.56 2 SER B N 1
ATOM 2446 C CA . SER B 1 2 ? 33.031 -18.984 -12.688 1 86.56 2 SER B CA 1
ATOM 2447 C C . SER B 1 2 ? 31.719 -18.25 -12.516 1 86.56 2 SER B C 1
ATOM 2449 O O . SER B 1 2 ? 30.719 -18.828 -12.086 1 86.56 2 SER B O 1
ATOM 2451 N N . LEU B 1 3 ? 31.812 -17 -12.648 1 87.62 3 LEU B N 1
ATOM 2452 C CA . LEU B 1 3 ? 30.641 -16.156 -12.523 1 87.62 3 LEU B CA 1
ATOM 2453 C C . LEU B 1 3 ? 29.516 -16.656 -13.422 1 87.62 3 LEU B C 1
ATOM 2455 O O . LEU B 1 3 ? 28.344 -16.672 -13.023 1 87.62 3 LEU B O 1
ATOM 2459 N N . LEU B 1 4 ? 29.859 -17.125 -14.562 1 87.19 4 LEU B N 1
ATOM 2460 C CA . LEU B 1 4 ? 28.859 -17.609 -15.508 1 87.19 4 LEU B CA 1
ATOM 2461 C C . LEU B 1 4 ? 28.219 -18.891 -14.992 1 87.19 4 LEU B C 1
ATOM 2463 O O . LEU B 1 4 ? 27 -19.094 -15.148 1 87.19 4 LEU B O 1
ATOM 2467 N N . GLU B 1 5 ? 28.984 -19.781 -14.398 1 90.81 5 GLU B N 1
ATOM 2468 C CA . GLU B 1 5 ? 28.453 -21.016 -13.836 1 90.81 5 GLU B CA 1
ATOM 2469 C C . GLU B 1 5 ? 27.484 -20.75 -12.703 1 90.81 5 GLU B C 1
ATOM 2471 O O . GLU B 1 5 ? 26.438 -21.406 -12.602 1 90.81 5 GLU B O 1
ATOM 2476 N N . ILE B 1 6 ? 27.812 -19.812 -11.969 1 91 6 ILE B N 1
ATOM 2477 C CA . ILE B 1 6 ? 26.953 -19.469 -10.836 1 91 6 ILE B CA 1
ATOM 2478 C C . ILE B 1 6 ? 25.641 -18.859 -11.344 1 91 6 ILE B C 1
ATOM 2480 O O . ILE B 1 6 ? 24.578 -19.125 -10.805 1 91 6 ILE B O 1
ATOM 2484 N N . ARG B 1 7 ? 25.766 -18.062 -12.359 1 89.94 7 ARG B N 1
ATOM 2485 C CA . ARG B 1 7 ? 24.578 -17.453 -12.945 1 89.94 7 ARG B CA 1
ATOM 2486 C C . ARG B 1 7 ? 23.641 -18.516 -13.523 1 89.94 7 ARG B C 1
ATOM 2488 O O . ARG B 1 7 ? 22.438 -18.438 -13.336 1 89.94 7 ARG B O 1
ATOM 2495 N N . VAL B 1 8 ? 24.234 -19.484 -14.117 1 90.19 8 VAL B N 1
ATOM 2496 C CA . VAL B 1 8 ? 23.438 -20.547 -14.703 1 90.19 8 VAL B CA 1
ATOM 2497 C C . VAL B 1 8 ? 22.812 -21.406 -13.594 1 90.19 8 VAL B C 1
ATOM 2499 O O . VAL B 1 8 ? 21.656 -21.812 -13.688 1 90.19 8 VAL B O 1
ATOM 2502 N N . LEU B 1 9 ? 23.516 -21.641 -12.609 1 92 9 LEU B N 1
ATOM 2503 C CA . LEU B 1 9 ? 23.016 -22.406 -11.477 1 92 9 LEU B CA 1
ATOM 2504 C C . LEU B 1 9 ? 21.859 -21.688 -10.789 1 92 9 LEU B C 1
ATOM 2506 O O . LEU B 1 9 ? 20.844 -22.312 -10.469 1 92 9 LEU B O 1
ATOM 2510 N N . THR B 1 10 ? 22.078 -20.453 -10.562 1 91.75 10 THR B N 1
ATOM 2511 C CA . THR B 1 10 ? 21.031 -19.688 -9.922 1 91.75 10 THR B CA 1
ATOM 2512 C C . THR B 1 10 ? 19.781 -19.625 -10.805 1 91.75 10 THR B C 1
ATOM 2514 O O . THR B 1 10 ? 18.656 -19.672 -10.305 1 91.75 10 THR B O 1
ATOM 2517 N N . LEU B 1 11 ? 20.016 -19.547 -12.047 1 91.88 11 LEU B N 1
ATOM 2518 C CA . LEU B 1 11 ? 18.922 -19.547 -13.016 1 91.88 11 LEU B CA 1
ATOM 2519 C C . LEU B 1 11 ? 18.109 -20.844 -12.914 1 91.88 11 LEU B C 1
ATOM 2521 O O . LEU B 1 11 ? 16.891 -20.812 -12.836 1 91.88 11 LEU B O 1
ATOM 2525 N N . CYS B 1 12 ? 18.812 -21.891 -12.875 1 93.5 12 CYS B N 1
ATOM 2526 C CA . CYS B 1 12 ? 18.172 -23.203 -12.812 1 93.5 12 CYS B CA 1
ATOM 2527 C C . CYS B 1 12 ? 17.453 -23.406 -11.477 1 93.5 12 CYS B C 1
ATOM 2529 O O . CYS B 1 12 ? 16.344 -23.922 -11.438 1 93.5 12 CYS B O 1
ATOM 2531 N N . LEU B 1 13 ? 18.047 -22.953 -10.492 1 93.44 13 LEU B N 1
ATOM 2532 C CA . LEU B 1 13 ? 17.469 -23.094 -9.164 1 93.44 13 LEU B CA 1
ATOM 2533 C C . LEU B 1 13 ? 16.188 -22.266 -9.039 1 93.44 13 LEU B C 1
ATOM 2535 O O . LEU B 1 13 ? 15.211 -22.703 -8.445 1 93.44 13 LEU B O 1
ATOM 2539 N N . LEU B 1 14 ? 16.234 -21.109 -9.586 1 93.69 14 LEU B N 1
ATOM 2540 C CA . LEU B 1 14 ? 15.047 -20.266 -9.539 1 93.69 14 LEU B CA 1
ATOM 2541 C C . LEU B 1 14 ? 13.922 -20.859 -10.383 1 93.69 14 LEU B C 1
ATOM 2543 O O . LEU B 1 14 ? 12.758 -20.812 -9.992 1 93.69 14 LEU B O 1
ATOM 2547 N N . LEU B 1 15 ? 14.32 -21.406 -11.508 1 95 15 LEU B N 1
ATOM 2548 C CA . LEU B 1 15 ? 13.336 -22.016 -12.398 1 95 15 LEU B CA 1
ATOM 2549 C C . LEU B 1 15 ? 12.672 -23.203 -11.727 1 95 15 LEU B C 1
ATOM 2551 O O . LEU B 1 15 ? 11.445 -23.266 -11.609 1 95 15 LEU B O 1
ATOM 2555 N N . LEU B 1 16 ? 13.484 -24.078 -11.312 1 95.19 16 LEU B N 1
ATOM 2556 C CA . LEU B 1 16 ? 12.969 -25.312 -10.719 1 95.19 16 LEU B CA 1
ATOM 2557 C C . LEU B 1 16 ? 12.289 -25.031 -9.383 1 95.19 16 LEU B C 1
ATOM 2559 O O . LEU B 1 16 ? 11.234 -25.609 -9.086 1 95.19 16 LEU B O 1
ATOM 2563 N N . GLY B 1 17 ? 12.883 -24.25 -8.617 1 94.94 17 GLY B N 1
ATOM 2564 C CA . GLY B 1 17 ? 12.312 -23.906 -7.324 1 94.94 17 GLY B CA 1
ATOM 2565 C C . GLY B 1 17 ? 10.961 -23.234 -7.426 1 94.94 17 GLY B C 1
ATOM 2566 O O . GLY B 1 17 ? 10.023 -23.609 -6.715 1 94.94 17 GLY B O 1
ATOM 2567 N N . THR B 1 18 ? 10.875 -22.25 -8.281 1 94.5 18 THR B N 1
ATOM 2568 C CA . THR B 1 18 ? 9.633 -21.516 -8.469 1 94.5 18 THR B CA 1
ATOM 2569 C C . THR B 1 18 ? 8.531 -22.438 -8.992 1 94.5 18 THR B C 1
ATOM 2571 O O . THR B 1 18 ? 7.395 -22.391 -8.516 1 94.5 18 THR B O 1
ATOM 2574 N N . PHE B 1 19 ? 8.914 -23.219 -9.914 1 95.06 19 PHE B N 1
ATOM 2575 C CA . PHE B 1 19 ? 7.93 -24.141 -10.484 1 95.06 19 PHE B CA 1
ATOM 2576 C C . PHE B 1 19 ? 7.469 -25.156 -9.453 1 95.06 19 PHE B C 1
ATOM 2578 O O . PHE B 1 19 ? 6.273 -25.422 -9.328 1 95.06 19 PHE B O 1
ATOM 2585 N N . THR B 1 20 ? 8.344 -25.734 -8.734 1 94.56 20 THR B N 1
ATOM 2586 C CA . THR B 1 20 ? 8.023 -26.75 -7.738 1 94.56 20 THR B CA 1
ATOM 2587 C C . THR B 1 20 ? 7.168 -26.156 -6.617 1 94.56 20 THR B C 1
ATOM 2589 O O . THR B 1 20 ? 6.176 -26.75 -6.203 1 94.56 20 THR B O 1
ATOM 2592 N N . CYS B 1 21 ? 7.516 -25.031 -6.176 1 92.5 21 CYS B N 1
ATOM 2593 C CA . CYS B 1 21 ? 6.77 -24.391 -5.098 1 92.5 21 CYS B CA 1
ATOM 2594 C C . CYS B 1 21 ? 5.379 -23.984 -5.566 1 92.5 21 CYS B C 1
ATOM 2596 O O . CYS B 1 21 ? 4.426 -24 -4.785 1 92.5 21 CYS B O 1
ATOM 2598 N N . GLY B 1 22 ? 5.316 -23.562 -6.781 1 92.94 22 GLY B N 1
ATOM 2599 C CA . GLY B 1 22 ? 4.031 -23.156 -7.324 1 92.94 22 GLY B CA 1
ATOM 2600 C C . GLY B 1 22 ? 3.084 -24.312 -7.562 1 92.94 22 GLY B C 1
ATOM 2601 O O . GLY B 1 22 ? 1.864 -24.141 -7.543 1 92.94 22 GLY B O 1
ATOM 2602 N N . THR B 1 23 ? 3.57 -25.484 -7.773 1 92.88 23 THR B N 1
ATOM 2603 C CA . THR B 1 23 ? 2.738 -26.641 -8.062 1 92.88 23 THR B CA 1
ATOM 2604 C C . THR B 1 23 ? 2.514 -27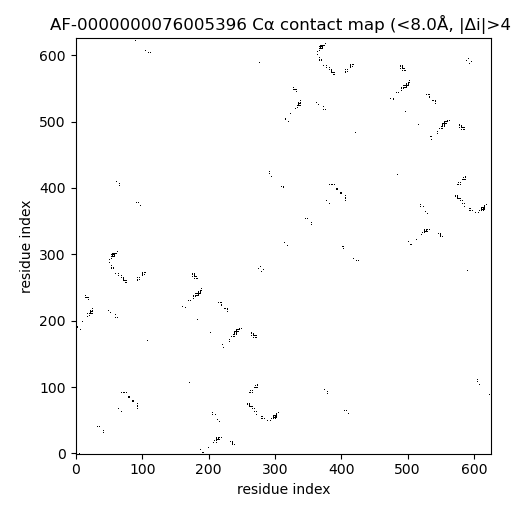.469 -6.801 1 92.88 23 THR B C 1
ATOM 2606 O O . THR B 1 23 ? 1.669 -28.375 -6.785 1 92.88 23 THR B O 1
ATOM 2609 N N . LEU B 1 24 ? 3.176 -27.156 -5.805 1 90 24 LEU B N 1
ATOM 2610 C CA . LEU B 1 24 ? 3.08 -27.891 -4.551 1 90 24 LEU B CA 1
ATOM 2611 C C . LEU B 1 24 ? 1.662 -27.828 -3.99 1 90 24 LEU B C 1
ATOM 2613 O O . LEU B 1 24 ? 1.156 -28.812 -3.455 1 90 24 LEU B O 1
ATOM 2617 N N . PRO B 1 25 ? 0.986 -26.719 -4.062 1 88.25 25 PRO B N 1
ATOM 2618 C CA . PRO B 1 25 ? -0.381 -26.656 -3.543 1 88.25 25 PRO B CA 1
ATOM 2619 C C . PRO B 1 25 ? -1.321 -27.656 -4.215 1 88.25 25 PRO B C 1
ATOM 2621 O O . PRO B 1 25 ? -2.27 -28.125 -3.586 1 88.25 25 PRO B O 1
ATOM 2624 N N . ILE B 1 26 ? -1.165 -27.891 -5.461 1 86.19 26 ILE B N 1
ATOM 2625 C CA . ILE B 1 26 ? -1.98 -28.875 -6.168 1 86.19 26 ILE B CA 1
ATOM 2626 C C . ILE B 1 26 ? -1.855 -30.234 -5.484 1 86.19 26 ILE B C 1
ATOM 2628 O O . ILE B 1 26 ? -2.859 -30.906 -5.246 1 86.19 26 ILE B O 1
ATOM 2632 N N . LEU B 1 27 ? -0.652 -30.516 -5.191 1 82.94 27 LEU B N 1
ATOM 2633 C CA . LEU B 1 27 ? -0.39 -31.812 -4.551 1 82.94 27 LEU B CA 1
ATOM 2634 C C . LEU B 1 27 ? -0.956 -31.828 -3.135 1 82.94 27 LEU B C 1
ATOM 2636 O O . LEU B 1 27 ? -1.481 -32.844 -2.691 1 82.94 27 LEU B O 1
ATOM 2640 N N . LEU B 1 28 ? -0.827 -30.75 -2.488 1 79.19 28 LEU B N 1
ATOM 2641 C CA . LEU B 1 28 ? -1.286 -30.656 -1.106 1 79.19 28 LEU B CA 1
ATOM 2642 C C . LEU B 1 28 ? -2.805 -30.781 -1.029 1 79.19 28 LEU B C 1
ATOM 2644 O O . LEU B 1 28 ? -3.332 -31.484 -0.166 1 79.19 28 LEU B O 1
ATOM 2648 N N . VAL B 1 29 ? -3.496 -30.094 -1.9 1 76.38 29 VAL B N 1
ATOM 2649 C CA . VAL B 1 29 ? -4.953 -30.125 -1.911 1 76.38 29 VAL B CA 1
ATOM 2650 C C . VAL B 1 29 ? -5.445 -31.5 -2.332 1 76.38 29 VAL B C 1
ATOM 2652 O O . VAL B 1 29 ? -6.41 -32.031 -1.771 1 76.38 29 VAL B O 1
ATOM 2655 N N . LYS B 1 30 ? -4.832 -32.062 -3.279 1 76.19 30 LYS B N 1
ATOM 2656 C CA . LYS B 1 30 ? -5.18 -33.438 -3.713 1 76.19 30 LYS B CA 1
ATOM 2657 C C . LYS B 1 30 ? -4.949 -34.438 -2.596 1 76.19 30 LYS B C 1
ATOM 2659 O O . LYS B 1 30 ? -5.762 -35.344 -2.395 1 76.19 30 LYS B O 1
ATOM 2664 N N . TRP B 1 31 ? -3.85 -34.156 -1.951 1 74 31 TRP B N 1
ATOM 2665 C CA . TRP B 1 31 ? -3.52 -35.031 -0.827 1 74 31 TRP B CA 1
ATOM 2666 C C . TRP B 1 31 ? -4.551 -34.906 0.289 1 74 31 TRP B C 1
ATOM 2668 O O . TRP B 1 31 ? -4.973 -35.906 0.882 1 74 31 TRP B O 1
ATOM 2678 N N . PHE B 1 32 ? -4.949 -33.688 0.561 1 69.25 32 PHE B N 1
ATOM 2679 C CA . PHE B 1 32 ? -5.941 -33.438 1.598 1 69.25 32 PHE B CA 1
ATOM 2680 C C . PHE B 1 32 ? -7.293 -34.031 1.21 1 69.25 32 PHE B C 1
ATOM 2682 O O . PHE B 1 32 ? -8.008 -34.562 2.061 1 69.25 32 PHE B O 1
ATOM 2689 N N . LYS B 1 33 ? -7.723 -33.812 0.017 1 67 33 LYS B N 1
ATOM 2690 C CA . LYS B 1 33 ? -8.992 -34.344 -0.461 1 67 33 LYS B CA 1
ATOM 2691 C C . LYS B 1 33 ? -8.984 -35.875 -0.417 1 67 33 LYS B C 1
ATOM 2693 O O . LYS B 1 33 ? -10.008 -36.5 -0.126 1 67 33 LYS B O 1
ATOM 2698 N N . GLN B 1 34 ? -7.953 -36.438 -0.798 1 63.31 34 GLN B N 1
ATOM 2699 C CA . GLN B 1 34 ? -7.852 -37.875 -0.799 1 63.31 34 GLN B CA 1
ATOM 2700 C C . GLN B 1 34 ? -7.883 -38.438 0.622 1 63.31 34 GLN B C 1
ATOM 2702 O O . GLN B 1 34 ? -8.414 -39.531 0.859 1 63.31 34 GLN B O 1
ATOM 2707 N N . THR B 1 35 ? -7.242 -37.625 1.41 1 59.97 35 THR B N 1
ATOM 2708 C CA . THR B 1 35 ? -7.148 -38.125 2.777 1 59.97 35 THR B CA 1
ATOM 2709 C C . THR B 1 35 ? -8.406 -37.781 3.568 1 59.97 35 THR B C 1
ATOM 2711 O O . THR B 1 35 ? -8.742 -38.469 4.543 1 59.97 35 THR B O 1
ATOM 2714 N N . ASN B 1 36 ? -8.984 -36.625 3.344 1 56.88 36 ASN B N 1
ATOM 2715 C CA . ASN B 1 36 ? -10.016 -36.156 4.273 1 56.88 36 ASN B CA 1
ATOM 2716 C C . ASN B 1 36 ? -11.383 -36.094 3.605 1 56.88 36 ASN B C 1
ATOM 2718 O O . ASN B 1 36 ? -11.789 -35.062 3.08 1 56.88 36 ASN B O 1
ATOM 2722 N N . THR B 1 37 ? -12.008 -37.156 3.232 1 53.19 37 THR B N 1
ATOM 2723 C CA . THR B 1 37 ? -13.352 -37.344 2.691 1 53.19 37 THR B CA 1
ATOM 2724 C C . THR B 1 37 ? -14.391 -36.719 3.615 1 53.19 37 THR B C 1
ATOM 2726 O O . THR B 1 37 ? -15.578 -36.656 3.281 1 53.19 37 THR B O 1
ATOM 2729 N N . THR B 1 38 ? -14.125 -36.344 4.812 1 51.53 38 THR B N 1
ATOM 2730 C CA . THR B 1 38 ? -15.203 -35.938 5.715 1 51.53 38 THR B CA 1
ATOM 2731 C C . THR B 1 38 ? -15.398 -34.438 5.676 1 51.53 38 THR B C 1
ATOM 2733 O O . THR B 1 38 ? -14.469 -33.688 5.375 1 51.53 38 THR B O 1
ATOM 2736 N N . GLN B 1 39 ? -16.641 -33.906 5.699 1 52.44 39 GLN B N 1
ATOM 2737 C CA . GLN B 1 39 ? -17.172 -32.531 5.684 1 52.44 39 GLN B CA 1
ATOM 2738 C C . GLN B 1 39 ? -16.281 -31.609 6.5 1 52.44 39 GLN B C 1
ATOM 2740 O O . GLN B 1 39 ? -15.984 -30.484 6.07 1 52.44 39 GLN B O 1
ATOM 2745 N N . GLY B 1 40 ? -15.969 -31.953 7.695 1 49.47 40 GLY B N 1
ATOM 2746 C CA . GLY B 1 40 ? -15.141 -31.172 8.609 1 49.47 40 GLY B CA 1
ATOM 2747 C C . GLY B 1 40 ? -13.789 -30.812 8.023 1 49.47 40 GLY B C 1
ATOM 2748 O O . GLY B 1 40 ? -13.266 -29.734 8.289 1 49.47 40 GLY B O 1
ATOM 2749 N N . LEU B 1 41 ? -13.375 -31.609 7.234 1 53 41 LEU B N 1
ATOM 2750 C CA . LEU B 1 41 ? -12.023 -31.453 6.711 1 53 41 LEU B CA 1
ATOM 2751 C C . LEU B 1 41 ? -12 -30.453 5.555 1 53 41 LEU B C 1
ATOM 2753 O O . LEU B 1 41 ? -10.984 -29.828 5.297 1 53 41 LEU B O 1
ATOM 2757 N N . GLN B 1 42 ? -13.172 -30.312 4.914 1 59.03 42 GLN B N 1
ATOM 2758 C CA . GLN B 1 42 ? -13.289 -29.281 3.889 1 59.03 42 GLN B CA 1
ATOM 2759 C C . GLN B 1 42 ? -13.164 -27.891 4.492 1 59.03 42 GLN B C 1
ATOM 2761 O O . GLN B 1 42 ? -12.5 -27.016 3.92 1 59.03 42 GLN B O 1
ATOM 2766 N N . VAL B 1 43 ? -13.789 -27.812 5.641 1 61.38 43 VAL B N 1
ATOM 2767 C CA . VAL B 1 43 ? -13.711 -26.531 6.324 1 61.38 43 VAL B CA 1
ATOM 2768 C C . VAL B 1 43 ? -12.281 -26.281 6.785 1 61.38 43 VAL B C 1
ATOM 2770 O O . VAL B 1 43 ? -11.773 -25.156 6.672 1 61.38 43 VAL B O 1
ATOM 2773 N N . THR B 1 44 ? -11.68 -27.375 7.215 1 64.81 44 THR B N 1
ATOM 2774 C CA . THR B 1 44 ? -10.305 -27.25 7.699 1 64.81 44 THR B CA 1
ATOM 2775 C C . THR B 1 44 ? -9.359 -26.906 6.551 1 64.81 44 THR B C 1
ATOM 2777 O O . THR B 1 44 ? -8.438 -26.109 6.711 1 64.81 44 THR B O 1
ATOM 2780 N N . GLY B 1 45 ? -9.711 -27.5 5.477 1 71.12 45 GLY B N 1
ATOM 2781 C CA . GLY B 1 45 ? -8.891 -27.234 4.305 1 71.12 45 GLY B CA 1
ATOM 2782 C C . GLY B 1 45 ? -8.961 -25.781 3.857 1 71.12 45 GLY B C 1
ATOM 2783 O O . GLY B 1 45 ? -7.93 -25.172 3.557 1 71.12 45 GLY B O 1
ATOM 2784 N N . ARG B 1 46 ? -10.086 -25.266 4.016 1 72.94 46 ARG B N 1
ATOM 2785 C CA . ARG B 1 46 ? -10.289 -23.875 3.607 1 72.94 46 ARG B CA 1
ATOM 2786 C C . ARG B 1 46 ? -9.609 -22.922 4.586 1 72.94 46 ARG B C 1
ATOM 2788 O O . ARG B 1 46 ? -9.039 -21.906 4.172 1 72.94 46 ARG B O 1
ATOM 2795 N N . SER B 1 47 ? -9.633 -23.328 5.762 1 78.62 47 SER B N 1
ATOM 2796 C CA . SER B 1 47 ? -9.016 -22.484 6.785 1 78.62 47 SER B CA 1
ATOM 2797 C C . SER B 1 47 ? -7.5 -22.484 6.664 1 78.62 47 SER B C 1
ATOM 2799 O O . SER B 1 47 ? -6.855 -21.453 6.863 1 78.62 47 SER B O 1
ATOM 2801 N N . VAL B 1 48 ? -7.047 -23.656 6.367 1 79 48 VAL B N 1
ATOM 2802 C CA . VAL B 1 48 ? -5.598 -23.781 6.23 1 79 48 VAL B CA 1
ATOM 2803 C C . VAL B 1 48 ? -5.129 -23 5.004 1 79 48 VAL B C 1
ATOM 2805 O O . VAL B 1 48 ? -4.105 -22.312 5.055 1 79 48 VAL B O 1
ATOM 2808 N N . ILE B 1 49 ? -5.918 -23.062 3.988 1 76.81 49 ILE B N 1
ATOM 2809 C CA . ILE B 1 49 ? -5.594 -22.344 2.762 1 76.81 49 ILE B CA 1
ATOM 2810 C C . ILE B 1 49 ? -5.617 -20.844 3.023 1 76.81 49 ILE B C 1
ATOM 2812 O O . ILE B 1 49 ? -4.688 -20.125 2.65 1 76.81 49 ILE B O 1
ATOM 2816 N N . SER B 1 50 ? -6.578 -20.406 3.682 1 79.56 50 SER B N 1
ATOM 2817 C CA . SER B 1 50 ? -6.703 -18.984 4 1 79.56 50 SER B CA 1
ATOM 2818 C C . SER B 1 50 ? -5.57 -18.531 4.906 1 79.56 50 SER B C 1
ATOM 2820 O O . SER B 1 50 ? -5.047 -17.422 4.742 1 79.56 50 SER B O 1
ATOM 2822 N N . PHE B 1 51 ? -5.219 -19.391 5.766 1 84.06 51 PHE B N 1
ATOM 2823 C CA . PHE B 1 51 ? -4.129 -19.078 6.68 1 84.06 51 PHE B CA 1
ATOM 2824 C C . PHE B 1 51 ? -2.818 -18.906 5.922 1 84.06 51 PHE B C 1
ATOM 2826 O O . PHE B 1 51 ? -2.098 -17.922 6.141 1 84.06 51 PHE B O 1
ATOM 2833 N N . LEU B 1 52 ? -2.58 -19.781 5.078 1 81.5 52 LEU B N 1
ATOM 2834 C CA . LEU B 1 52 ? -1.345 -19.734 4.305 1 81.5 52 LEU B CA 1
ATOM 2835 C C . LEU B 1 52 ? -1.329 -18.516 3.379 1 81.5 52 LEU B C 1
ATOM 2837 O O . LEU B 1 52 ? -0.285 -17.891 3.189 1 81.5 52 LEU B O 1
ATOM 2841 N N . LEU B 1 53 ? -2.408 -18.188 2.877 1 79.75 53 LEU B N 1
ATOM 2842 C CA . LEU B 1 53 ? -2.514 -17.016 2.016 1 79.75 53 LEU B CA 1
ATOM 2843 C C . LEU B 1 53 ? -2.232 -15.742 2.801 1 79.75 53 LEU B C 1
ATOM 2845 O O . LEU B 1 53 ? -1.56 -14.836 2.301 1 79.75 53 LEU B O 1
ATOM 2849 N N . CYS B 1 54 ? -2.641 -15.758 3.986 1 85.25 54 CYS B N 1
ATOM 2850 C CA . CYS B 1 54 ? -2.418 -14.586 4.828 1 85.25 54 CYS B CA 1
ATOM 2851 C C . CYS B 1 54 ? -0.957 -14.484 5.25 1 85.25 54 CYS B C 1
ATOM 2853 O O . CYS B 1 54 ? -0.407 -13.391 5.34 1 85.25 54 CYS B O 1
ATOM 2855 N N . VAL B 1 55 ? -0.375 -15.609 5.484 1 87.19 55 VAL B N 1
ATOM 2856 C CA . VAL B 1 55 ? 1.057 -15.625 5.762 1 87.19 55 VAL B CA 1
ATOM 2857 C C . VAL B 1 55 ? 1.819 -15.055 4.566 1 87.19 55 VAL B C 1
ATOM 2859 O O . VAL B 1 55 ? 2.725 -14.234 4.73 1 87.19 55 VAL B O 1
ATOM 2862 N N . GLY B 1 56 ? 1.402 -15.539 3.439 1 83.56 56 GLY B N 1
ATOM 2863 C CA . GLY B 1 56 ? 1.995 -15.008 2.225 1 83.56 56 GLY B CA 1
ATOM 2864 C C . GLY B 1 56 ? 1.804 -13.508 2.076 1 83.56 56 GLY B C 1
ATOM 2865 O O . GLY B 1 56 ? 2.707 -12.805 1.619 1 83.56 56 GLY B O 1
ATOM 2866 N N . GLY B 1 57 ? 0.619 -13.023 2.43 1 85.62 57 GLY B N 1
ATOM 2867 C CA . GLY B 1 57 ? 0.355 -11.594 2.408 1 85.62 57 GLY B CA 1
ATOM 2868 C C . GLY B 1 57 ? 1.299 -10.797 3.291 1 85.62 57 GLY B C 1
ATOM 2869 O O . GLY B 1 57 ? 1.743 -9.711 2.916 1 85.62 57 GLY B O 1
ATOM 2870 N N . GLY B 1 58 ? 1.62 -11.32 4.469 1 89.69 58 GLY B N 1
ATOM 2871 C CA . GLY B 1 58 ? 2.574 -10.688 5.363 1 89.69 58 GLY B CA 1
ATOM 2872 C C . GLY B 1 58 ? 3.982 -10.641 4.801 1 89.69 58 GLY B C 1
ATOM 2873 O O . GLY B 1 58 ? 4.664 -9.617 4.906 1 89.69 58 GLY B O 1
ATOM 2874 N N . VAL B 1 59 ? 4.332 -11.711 4.242 1 87.19 59 VAL B N 1
ATOM 2875 C CA . VAL B 1 59 ? 5.656 -11.805 3.637 1 87.19 59 VAL B CA 1
ATOM 2876 C C . VAL B 1 59 ? 5.781 -10.789 2.506 1 87.19 59 VAL B C 1
ATOM 2878 O O . VAL B 1 59 ? 6.793 -10.094 2.402 1 87.19 59 VAL B O 1
ATOM 2881 N N . LEU B 1 60 ? 4.773 -10.688 1.726 1 86.56 60 LEU B N 1
ATOM 2882 C CA . LEU B 1 60 ? 4.785 -9.773 0.585 1 86.56 60 LEU B CA 1
ATOM 2883 C C . LEU B 1 60 ? 4.781 -8.32 1.049 1 86.56 60 LEU B C 1
ATOM 2885 O O . LEU B 1 60 ? 5.445 -7.473 0.449 1 86.56 60 LEU B O 1
ATOM 2889 N N . LEU B 1 61 ? 4.012 -8.078 2.033 1 91.12 61 LEU B N 1
ATOM 2890 C CA . LEU B 1 61 ? 3.963 -6.73 2.588 1 91.12 61 LEU B CA 1
ATOM 2891 C C . LEU B 1 61 ? 5.352 -6.27 3.02 1 91.12 61 LEU B C 1
ATOM 2893 O O . LEU B 1 61 ? 5.781 -5.168 2.67 1 91.12 61 LEU B O 1
ATOM 2897 N N . GLU B 1 62 ? 5.988 -7.105 3.779 1 91.5 62 GLU B N 1
ATOM 2898 C CA . GLU B 1 62 ? 7.344 -6.793 4.23 1 91.5 62 GLU B CA 1
ATOM 2899 C C . GLU B 1 62 ? 8.297 -6.633 3.051 1 91.5 62 GLU B C 1
ATOM 2901 O O . GLU B 1 62 ? 9.102 -5.699 3.018 1 91.5 62 GLU B O 1
ATOM 2906 N N . THR B 1 63 ? 8.234 -7.512 2.115 1 85.06 63 THR B N 1
ATOM 2907 C CA . THR B 1 63 ? 9.133 -7.516 0.965 1 85.06 63 THR B CA 1
ATOM 2908 C C . THR B 1 63 ? 8.969 -6.238 0.147 1 85.06 63 THR B C 1
ATOM 2910 O O . THR B 1 63 ? 9.953 -5.633 -0.271 1 85.06 63 THR B O 1
ATOM 2913 N N . CYS B 1 64 ? 7.777 -5.77 -0.059 1 88.75 64 CYS B N 1
ATOM 2914 C CA . CYS B 1 64 ? 7.52 -4.59 -0.876 1 88.75 64 CYS B CA 1
ATOM 2915 C C . CYS B 1 64 ? 8.055 -3.332 -0.202 1 88.75 64 CYS B C 1
ATOM 2917 O O . CYS B 1 64 ? 8.75 -2.531 -0.832 1 88.75 64 CYS B O 1
ATOM 2919 N N . PHE B 1 65 ? 7.809 -3.217 1.068 1 91.81 65 PHE B N 1
ATOM 2920 C CA . PHE B 1 65 ? 8.07 -1.95 1.742 1 91.81 65 PHE B CA 1
ATOM 2921 C C . PHE B 1 65 ? 9.477 -1.936 2.332 1 91.81 65 PHE B C 1
ATOM 2923 O O . PHE B 1 65 ? 10.18 -0.923 2.258 1 91.81 65 PHE B O 1
ATOM 2930 N N . VAL B 1 66 ? 9.875 -3.016 2.863 1 90.38 66 VAL B N 1
ATOM 2931 C CA . VAL B 1 66 ? 11.094 -2.992 3.662 1 90.38 66 VAL B CA 1
ATOM 2932 C C . VAL B 1 66 ? 12.273 -3.494 2.828 1 90.38 66 VAL B C 1
ATOM 2934 O O . VAL B 1 66 ? 13.422 -3.152 3.1 1 90.38 66 VAL B O 1
ATOM 2937 N N . HIS B 1 67 ? 12 -4.23 1.889 1 85.94 67 HIS B N 1
ATOM 2938 C CA . HIS B 1 67 ? 13.102 -4.789 1.108 1 85.94 67 HIS B CA 1
ATOM 2939 C C . HIS B 1 67 ? 13.188 -4.133 -0.265 1 85.94 67 HIS B C 1
ATOM 2941 O O . HIS B 1 67 ? 14.18 -3.475 -0.578 1 85.94 67 HIS B O 1
ATOM 2947 N N . LEU B 1 68 ? 12.164 -4.191 -1.04 1 84.56 68 LEU B N 1
ATOM 2948 C CA . LEU B 1 68 ? 12.234 -3.793 -2.441 1 84.56 68 LEU B CA 1
ATOM 2949 C C . LEU B 1 68 ? 12.273 -2.273 -2.572 1 84.56 68 LEU B C 1
ATOM 2951 O O . LEU B 1 68 ? 13.062 -1.736 -3.355 1 84.56 68 LEU B O 1
ATOM 2955 N N . LEU B 1 69 ? 11.461 -1.616 -1.822 1 89.81 69 LEU B N 1
ATOM 2956 C CA . LEU B 1 69 ? 11.406 -0.162 -1.923 1 89.81 69 LEU B CA 1
ATOM 2957 C C . LEU B 1 69 ? 12.758 0.46 -1.603 1 89.81 69 LEU B C 1
ATOM 2959 O O . LEU B 1 69 ? 13.266 1.28 -2.371 1 89.81 69 LEU B O 1
ATOM 2963 N N . PRO B 1 70 ? 13.391 0.122 -0.538 1 88.19 70 PRO B N 1
ATOM 2964 C CA . PRO B 1 70 ? 14.727 0.666 -0.258 1 88.19 70 PRO B CA 1
ATOM 2965 C C . PRO B 1 70 ? 15.75 0.3 -1.33 1 88.19 70 PRO B C 1
ATOM 2967 O O . PRO B 1 70 ? 16.656 1.084 -1.614 1 88.19 70 PRO B O 1
ATOM 2970 N N . GLU B 1 71 ? 15.625 -0.901 -1.896 1 83.31 71 GLU B N 1
ATOM 2971 C CA . GLU B 1 71 ? 16.547 -1.31 -2.955 1 83.31 71 GLU B CA 1
ATOM 2972 C C . GLU B 1 71 ? 16.406 -0.406 -4.18 1 83.31 71 GLU B C 1
ATOM 2974 O O . GLU B 1 71 ? 17.406 -0.067 -4.816 1 83.31 71 GLU B O 1
ATOM 2979 N N . VAL B 1 72 ? 15.172 -0.081 -4.508 1 85.88 72 VAL B N 1
ATOM 2980 C CA . VAL B 1 72 ? 14.93 0.833 -5.617 1 85.88 72 VAL B CA 1
ATOM 2981 C C . VAL B 1 72 ? 15.578 2.186 -5.324 1 85.88 72 VAL B C 1
ATOM 2983 O O . VAL B 1 72 ? 16.234 2.764 -6.188 1 85.88 72 VAL B O 1
ATOM 2986 N N . ARG B 1 73 ? 15.445 2.641 -4.195 1 87.81 73 ARG B N 1
ATOM 2987 C CA . ARG B 1 73 ? 16.016 3.924 -3.805 1 87.81 73 ARG B CA 1
ATOM 2988 C C . ARG B 1 73 ? 17.531 3.889 -3.869 1 87.81 73 ARG B C 1
ATOM 2990 O O . ARG B 1 73 ? 18.172 4.84 -4.332 1 87.81 73 ARG B O 1
ATOM 2997 N N . ALA B 1 74 ? 18.078 2.863 -3.338 1 83.62 74 ALA B N 1
ATOM 2998 C CA . ALA B 1 74 ? 19.531 2.713 -3.332 1 83.62 74 ALA B CA 1
ATOM 2999 C C . ALA B 1 74 ? 20.094 2.75 -4.75 1 83.62 74 ALA B C 1
ATOM 3001 O O . ALA B 1 74 ? 21.156 3.311 -4.988 1 83.62 74 ALA B O 1
ATOM 3002 N N . SER B 1 75 ? 19.359 2.133 -5.688 1 81.19 75 SER B N 1
ATOM 3003 C CA . SER B 1 75 ? 19.797 2.127 -7.082 1 81.19 75 SER B CA 1
ATOM 3004 C C . SER B 1 75 ? 19.828 3.539 -7.656 1 81.19 75 SER B C 1
ATOM 3006 O O . SER B 1 75 ? 20.766 3.893 -8.391 1 81.19 75 SER B O 1
ATOM 3008 N N . PHE B 1 76 ? 18.922 4.363 -7.289 1 83.12 76 PHE B N 1
ATOM 3009 C CA . PHE B 1 76 ? 18.875 5.734 -7.789 1 83.12 76 PHE B CA 1
ATOM 3010 C C . PHE B 1 76 ? 19.922 6.598 -7.098 1 83.12 76 PHE B C 1
ATOM 3012 O O . PHE B 1 76 ? 20.531 7.461 -7.727 1 83.12 76 PHE B O 1
ATOM 3019 N N . GLU B 1 77 ? 20.062 6.383 -5.836 1 81.25 77 GLU B N 1
ATOM 3020 C CA . GLU B 1 77 ? 21.062 7.141 -5.09 1 81.25 77 GLU B CA 1
ATOM 3021 C C . GLU B 1 77 ? 22.453 6.883 -5.633 1 81.25 77 GLU B C 1
ATOM 3023 O O . GLU B 1 77 ? 23.266 7.805 -5.734 1 81.25 77 GLU B O 1
ATOM 3028 N N . GLN B 1 78 ? 22.75 5.676 -5.887 1 76.69 78 GLN B N 1
ATOM 3029 C CA . GLN B 1 78 ? 24.047 5.328 -6.449 1 76.69 78 GLN B CA 1
ATOM 3030 C C . GLN B 1 78 ? 24.266 6 -7.801 1 76.69 78 GLN B C 1
ATOM 3032 O O . GLN B 1 78 ? 25.359 6.465 -8.109 1 76.69 78 GLN B O 1
ATOM 3037 N N . HIS B 1 79 ? 23.172 6.012 -8.555 1 74.88 79 HIS B N 1
ATOM 3038 C CA . HIS B 1 79 ? 23.266 6.684 -9.844 1 74.88 79 HIS B CA 1
ATOM 3039 C C . HIS B 1 79 ? 23.531 8.172 -9.672 1 74.88 79 HIS B C 1
ATOM 3041 O O . HIS B 1 79 ? 24.375 8.734 -10.375 1 74.88 79 HIS B O 1
ATOM 3047 N N . TRP B 1 80 ? 22.828 8.758 -8.734 1 75.75 80 TRP B N 1
ATOM 3048 C CA . TRP B 1 80 ? 22.984 10.195 -8.516 1 75.75 80 TRP B CA 1
ATOM 3049 C C . TRP B 1 80 ? 24.375 10.516 -7.961 1 75.75 80 TRP B C 1
ATOM 3051 O O . TRP B 1 80 ? 24.953 11.539 -8.305 1 75.75 80 TRP B O 1
ATOM 3061 N N . LEU B 1 81 ? 24.828 9.711 -7.109 1 71.5 81 LEU B N 1
ATOM 3062 C CA . LEU B 1 81 ? 26.172 9.891 -6.57 1 71.5 81 LEU B CA 1
ATOM 3063 C C . LEU B 1 81 ? 27.219 9.789 -7.676 1 71.5 81 LEU B C 1
ATOM 3065 O O . LEU B 1 81 ? 28.188 10.555 -7.684 1 71.5 81 LEU B O 1
ATOM 3069 N N . ARG B 1 82 ? 27.062 8.953 -8.555 1 71.88 82 ARG B N 1
ATOM 3070 C CA . ARG B 1 82 ? 28 8.758 -9.656 1 71.88 82 ARG B CA 1
ATOM 3071 C C . ARG B 1 82 ? 27.984 9.945 -10.609 1 71.88 82 ARG B C 1
ATOM 3073 O O . ARG B 1 82 ? 29.031 10.344 -11.133 1 71.88 82 ARG B O 1
ATOM 3080 N N . GLU B 1 83 ? 26.812 10.391 -10.82 1 72.75 83 GLU B N 1
ATOM 3081 C CA . GLU B 1 83 ? 26.688 11.492 -11.766 1 72.75 83 GLU B CA 1
ATOM 3082 C C . GLU B 1 83 ? 26.906 12.836 -11.078 1 72.75 83 GLU B C 1
ATOM 3084 O O . GLU B 1 83 ? 26.828 13.891 -11.727 1 72.75 83 GLU B O 1
ATOM 3089 N N . ASN B 1 84 ? 27.391 12.883 -9.852 1 66.56 84 ASN B N 1
ATOM 3090 C CA . ASN B 1 84 ? 27.609 14.102 -9.07 1 66.56 84 ASN B CA 1
ATOM 3091 C C . ASN B 1 84 ? 26.406 15.047 -9.172 1 66.56 84 ASN B C 1
ATOM 3093 O O . ASN B 1 84 ? 26.594 16.266 -9.273 1 66.56 84 ASN B O 1
ATOM 3097 N N . SER B 1 85 ? 25.422 14.516 -9.641 1 60.81 85 SER B N 1
ATOM 3098 C CA . SER B 1 85 ? 24.234 15.344 -9.773 1 60.81 85 SER B CA 1
ATOM 3099 C C . SER B 1 85 ? 23.516 15.508 -8.43 1 60.81 85 SER B C 1
ATOM 3101 O O . SER B 1 85 ? 23.594 14.633 -7.57 1 60.81 85 SER B O 1
ATOM 3103 N N . SER B 1 86 ? 23.484 16.75 -8 1 54.53 86 SER B N 1
ATOM 3104 C CA . SER B 1 86 ? 22.781 17.109 -6.77 1 54.53 86 SER B CA 1
ATOM 3105 C C . SER B 1 86 ? 21.5 16.281 -6.598 1 54.53 86 SER B C 1
ATOM 3107 O O . SER B 1 86 ? 20.891 15.859 -7.582 1 54.53 86 SER B O 1
ATOM 3109 N N . SER B 1 87 ? 21.297 15.617 -5.473 1 53.88 87 SER B N 1
ATOM 3110 C CA . SER B 1 87 ? 20.203 14.805 -4.949 1 53.88 87 SER B CA 1
ATOM 3111 C C . SER B 1 87 ? 18.844 15.336 -5.422 1 53.88 87 SER B C 1
ATOM 3113 O O . SER B 1 87 ? 18.5 16.484 -5.148 1 53.88 87 SER B O 1
ATOM 3115 N N . TYR B 1 88 ? 18.469 15.016 -6.664 1 56.72 88 TYR B N 1
ATOM 3116 C CA . TYR B 1 88 ? 17.125 15.406 -7.066 1 56.72 88 TYR B CA 1
ATOM 3117 C C . TYR B 1 88 ? 16.141 15.227 -5.918 1 56.72 88 TYR B C 1
ATOM 3119 O O . TYR B 1 88 ? 16.156 14.211 -5.223 1 56.72 88 TYR B O 1
ATOM 3127 N N . HIS B 1 89 ? 15.727 16.406 -5.312 1 66.69 89 HIS B N 1
ATOM 3128 C CA . HIS B 1 89 ? 14.883 16.609 -4.145 1 66.69 89 HIS B CA 1
ATOM 3129 C C . HIS B 1 89 ? 13.516 15.953 -4.328 1 66.69 89 HIS B C 1
ATOM 3131 O O . HIS B 1 89 ? 12.742 15.844 -3.373 1 66.69 89 HIS B O 1
ATOM 3137 N N . PHE B 1 90 ? 13.328 15.445 -5.637 1 80.44 90 PHE B N 1
ATOM 3138 C CA . PHE B 1 90 ? 12.016 14.836 -5.832 1 80.44 90 PHE B CA 1
ATOM 3139 C C . PHE B 1 90 ? 12.094 13.32 -5.664 1 80.44 90 PHE B C 1
ATOM 3141 O O . PHE B 1 90 ? 13.008 12.68 -6.184 1 80.44 90 PHE B O 1
ATOM 3148 N N . PRO B 1 91 ? 11.219 12.766 -4.918 1 87.88 91 PRO B N 1
ATOM 3149 C CA . PRO B 1 91 ? 11.234 11.32 -4.648 1 87.88 91 PRO B CA 1
ATOM 3150 C C . PRO B 1 91 ? 10.844 10.492 -5.867 1 87.88 91 PRO B C 1
ATOM 3152 O O . PRO B 1 91 ? 9.758 9.898 -5.891 1 87.88 91 PRO B O 1
ATOM 3155 N N . ILE B 1 92 ? 11.789 10.297 -6.797 1 88.62 92 ILE B N 1
ATOM 3156 C CA . ILE B 1 92 ? 11.57 9.641 -8.078 1 88.62 92 ILE B CA 1
ATOM 3157 C C . ILE B 1 92 ? 11.32 8.148 -7.859 1 88.62 92 ILE B C 1
ATOM 3159 O O . ILE B 1 92 ? 10.414 7.574 -8.461 1 88.62 92 ILE B O 1
ATOM 3163 N N . PRO B 1 93 ? 12.125 7.539 -6.98 1 90.19 93 PRO B N 1
ATOM 3164 C CA . PRO B 1 93 ? 11.906 6.105 -6.777 1 90.19 93 PRO B CA 1
ATOM 3165 C C . PRO B 1 93 ? 10.477 5.785 -6.344 1 90.19 93 PRO B C 1
ATOM 3167 O O . PRO B 1 93 ? 9.859 4.852 -6.867 1 90.19 93 PRO B O 1
ATOM 3170 N N . GLU B 1 94 ? 9.945 6.535 -5.43 1 93.25 94 GLU B N 1
ATOM 3171 C CA . GLU B 1 94 ? 8.586 6.305 -4.945 1 93.25 94 GLU B CA 1
ATOM 3172 C C . GLU B 1 94 ? 7.555 6.602 -6.031 1 93.25 94 GLU B C 1
ATOM 3174 O O . GLU B 1 94 ? 6.516 5.938 -6.109 1 93.25 94 GLU B O 1
ATOM 3179 N N . LEU B 1 95 ? 7.855 7.602 -6.836 1 93 95 LEU B N 1
ATOM 3180 C CA . LEU B 1 95 ? 6.969 7.914 -7.949 1 93 95 LEU B CA 1
ATOM 3181 C C . LEU B 1 95 ? 6.895 6.75 -8.93 1 93 95 LEU B C 1
ATOM 3183 O O . LEU B 1 95 ? 5.809 6.398 -9.398 1 93 95 LEU B O 1
ATOM 3187 N N . ILE B 1 96 ? 8.016 6.188 -9.242 1 92 96 ILE B N 1
ATOM 3188 C CA . ILE B 1 96 ? 8.078 5.066 -10.172 1 92 96 ILE B CA 1
ATOM 3189 C C . ILE B 1 96 ? 7.301 3.881 -9.609 1 92 96 ILE B C 1
ATOM 3191 O O . ILE B 1 96 ? 6.605 3.178 -10.344 1 92 96 ILE B O 1
ATOM 3195 N N . VAL B 1 97 ? 7.445 3.648 -8.32 1 92.94 97 VAL B N 1
ATOM 3196 C CA . VAL B 1 97 ? 6.699 2.578 -7.672 1 92.94 97 VAL B CA 1
ATOM 3197 C C . VAL B 1 97 ? 5.199 2.822 -7.836 1 92.94 97 VAL B C 1
ATOM 3199 O O . VAL B 1 97 ? 4.445 1.902 -8.164 1 92.94 97 VAL B O 1
ATOM 3202 N N . CYS B 1 98 ? 4.75 4.074 -7.641 1 94.19 98 CYS B N 1
ATOM 3203 C CA . CYS B 1 98 ? 3.342 4.41 -7.805 1 94.19 98 CYS B CA 1
ATOM 3204 C C . CYS B 1 98 ? 2.896 4.199 -9.25 1 94.19 98 CYS B C 1
ATOM 3206 O O . CYS B 1 98 ? 1.779 3.738 -9.492 1 94.19 98 CYS B O 1
ATOM 3208 N N . LEU B 1 99 ? 3.754 4.512 -10.172 1 92.5 99 LEU B N 1
ATOM 3209 C CA . LEU B 1 99 ? 3.428 4.316 -11.586 1 92.5 99 LEU B CA 1
ATOM 3210 C C . LEU B 1 99 ? 3.26 2.836 -11.906 1 92.5 99 LEU B C 1
ATOM 3212 O O . LEU B 1 99 ? 2.398 2.461 -12.703 1 92.5 99 LEU B O 1
ATOM 3216 N N . GLY B 1 100 ? 4.133 2.029 -11.352 1 89.81 100 GLY B N 1
ATOM 3217 C CA . GLY B 1 100 ? 3.945 0.595 -11.5 1 89.81 100 GLY B CA 1
ATOM 3218 C C . GLY B 1 100 ? 2.615 0.108 -10.953 1 89.81 100 GLY B C 1
ATOM 3219 O O . GLY B 1 100 ? 1.934 -0.694 -11.594 1 89.81 100 GLY B O 1
ATOM 3220 N N . PHE B 1 101 ? 2.258 0.567 -9.789 1 91.81 101 PHE B N 1
ATOM 3221 C CA . PHE B 1 101 ? 0.975 0.248 -9.172 1 91.81 101 PHE B CA 1
ATOM 3222 C C . PHE B 1 101 ? -0.179 0.653 -10.078 1 91.81 101 PHE B C 1
ATOM 3224 O O . PHE B 1 101 ? -1.088 -0.142 -10.328 1 91.81 101 PHE B O 1
ATOM 3231 N N . LEU B 1 102 ? -0.101 1.853 -10.555 1 92.38 102 LEU B N 1
ATOM 3232 C CA . LEU B 1 102 ? -1.164 2.396 -11.391 1 92.38 102 LEU B CA 1
ATOM 3233 C C . LEU B 1 102 ? -1.227 1.668 -12.734 1 92.38 102 LEU B C 1
ATOM 3235 O O . LEU B 1 102 ? -2.307 1.5 -13.305 1 92.38 102 LEU B O 1
ATOM 3239 N N . ALA B 1 103 ? -0.118 1.277 -13.227 1 87.31 103 ALA B N 1
ATOM 3240 C CA . ALA B 1 103 ? -0.077 0.555 -14.492 1 87.31 103 ALA B CA 1
ATOM 3241 C C . ALA B 1 103 ? -0.865 -0.75 -14.406 1 87.31 103 ALA B C 1
ATOM 3243 O O . ALA B 1 103 ? -1.635 -1.078 -15.312 1 87.31 103 ALA B O 1
ATOM 3244 N N . VAL B 1 104 ? -0.693 -1.478 -13.328 1 84.38 104 VAL B N 1
ATOM 3245 C CA . VAL B 1 104 ? -1.427 -2.727 -13.141 1 84.38 104 VAL B CA 1
ATOM 3246 C C . VAL B 1 104 ? -2.91 -2.428 -12.938 1 84.38 104 VAL B C 1
ATOM 3248 O O . VAL B 1 104 ? -3.771 -3.15 -13.445 1 84.38 104 VAL B O 1
ATOM 3251 N N . TYR B 1 105 ? -3.123 -1.425 -12.18 1 85.06 105 TYR B N 1
ATOM 3252 C CA . TYR B 1 105 ? -4.504 -1.009 -11.961 1 85.06 105 TYR B CA 1
ATOM 3253 C C . TYR B 1 105 ? -5.191 -0.698 -13.289 1 85.06 105 TYR B C 1
ATOM 3255 O O . TYR B 1 105 ? -6.316 -1.142 -13.531 1 85.06 105 TYR B O 1
ATOM 3263 N N . ILE B 1 106 ? -4.574 0.028 -14.133 1 86 106 ILE B N 1
ATOM 3264 C CA . ILE B 1 106 ? -5.09 0.384 -15.445 1 86 106 ILE B CA 1
ATOM 3265 C C . ILE B 1 106 ? -5.285 -0.879 -16.281 1 86 106 ILE B C 1
ATOM 3267 O O . ILE B 1 106 ? -6.328 -1.054 -16.922 1 86 106 ILE B O 1
ATOM 3271 N N . LEU B 1 107 ? -4.348 -1.688 -16.297 1 81.06 107 LEU B N 1
ATOM 3272 C CA . LEU B 1 107 ? -4.402 -2.92 -17.062 1 81.06 107 LEU B CA 1
ATOM 3273 C C . LEU B 1 107 ? -5.602 -3.768 -16.656 1 81.06 107 LEU B C 1
ATOM 3275 O O . LEU B 1 107 ? -6.32 -4.289 -17.516 1 81.06 107 LEU B O 1
ATOM 3279 N N . GLU B 1 108 ? -5.789 -3.92 -15.383 1 79.44 108 GLU B N 1
ATOM 3280 C CA . GLU B 1 108 ? -6.914 -4.695 -14.875 1 79.44 108 GLU B CA 1
ATOM 3281 C C . GLU B 1 108 ? -8.242 -4.102 -15.32 1 79.44 108 GLU B C 1
ATOM 3283 O O . GLU B 1 108 ? -9.133 -4.824 -15.789 1 79.44 108 GLU B O 1
ATOM 3288 N N . GLU B 1 109 ? -8.352 -2.877 -15.219 1 78.69 109 GLU B N 1
ATOM 3289 C CA . GLU B 1 109 ? -9.602 -2.209 -15.578 1 78.69 109 GLU B CA 1
ATOM 3290 C C . GLU B 1 109 ? -9.852 -2.264 -17.078 1 78.69 109 GLU B C 1
ATOM 3292 O O . GLU B 1 109 ? -10.984 -2.449 -17.531 1 78.69 109 GLU B O 1
ATOM 3297 N N . VAL B 1 110 ? -8.828 -2.041 -17.844 1 76.5 110 VAL B N 1
ATOM 3298 C CA . VAL B 1 110 ? -8.945 -2.064 -19.297 1 76.5 110 VAL B CA 1
ATOM 3299 C C . VAL B 1 110 ? -9.297 -3.473 -19.766 1 76.5 110 VAL B C 1
ATOM 3301 O O . VAL B 1 110 ? -10.125 -3.645 -20.672 1 76.5 110 VAL B O 1
ATOM 3304 N N . LEU B 1 111 ? -8.688 -4.414 -19.219 1 74.44 111 LEU B N 1
ATOM 3305 C CA . LEU B 1 111 ? -8.977 -5.805 -19.562 1 74.44 111 LEU B CA 1
ATOM 3306 C C . LEU B 1 111 ? -10.406 -6.176 -19.203 1 74.44 111 LEU B C 1
ATOM 3308 O O . LEU B 1 111 ? -11.086 -6.863 -19.969 1 74.44 111 LEU B O 1
ATOM 3312 N N . PHE B 1 112 ? -10.789 -5.77 -18.031 1 71.62 112 PHE B N 1
ATOM 3313 C CA . PHE B 1 112 ? -12.164 -6.02 -17.609 1 71.62 112 PHE B CA 1
ATOM 3314 C C . PHE B 1 112 ? -13.148 -5.328 -18.547 1 71.62 112 PHE B C 1
ATOM 3316 O O . PHE B 1 112 ? -14.188 -5.898 -18.891 1 71.62 112 PHE B O 1
ATOM 3323 N N . ALA B 1 113 ? -12.852 -4.129 -18.891 1 71.12 113 ALA B N 1
ATOM 3324 C CA . ALA B 1 113 ? -13.703 -3.375 -19.797 1 71.12 113 ALA B CA 1
ATOM 3325 C C . ALA B 1 113 ? -13.742 -4.02 -21.172 1 71.12 113 ALA B C 1
ATOM 3327 O O . ALA B 1 113 ? -14.781 -4.012 -21.844 1 71.12 113 ALA B O 1
ATOM 3328 N N . ALA B 1 114 ? -12.648 -4.457 -21.594 1 71.31 114 ALA B N 1
ATOM 3329 C CA . ALA B 1 114 ? -12.531 -5.035 -22.938 1 71.31 114 ALA B CA 1
ATOM 3330 C C . ALA B 1 114 ? -13.203 -6.402 -23 1 71.31 114 ALA B C 1
ATOM 3332 O O . ALA B 1 114 ? -13.773 -6.766 -24.031 1 71.31 114 ALA B O 1
ATOM 3333 N N . LEU B 1 115 ? -12.836 -7.293 -22.078 1 61.31 115 LEU B N 1
ATOM 3334 C CA . LEU B 1 115 ? -13.344 -8.656 -22.125 1 61.31 115 LEU B CA 1
ATOM 3335 C C . LEU B 1 115 ? -14.805 -8.703 -21.688 1 61.31 115 LEU B C 1
ATOM 3337 O O . LEU B 1 115 ? -15.5 -9.695 -21.922 1 61.31 115 LEU B O 1
ATOM 3341 N N . GLY B 1 116 ? -15.555 -7.824 -21.516 1 53.66 116 GLY B N 1
ATOM 3342 C CA . GLY B 1 116 ? -17 -7.773 -21.359 1 53.66 116 GLY B CA 1
ATOM 3343 C C . GLY B 1 116 ? -17.438 -7.363 -19.969 1 53.66 116 GLY B C 1
ATOM 3344 O O . GLY B 1 116 ? -16.688 -7.52 -19 1 53.66 116 GLY B O 1
ATOM 3345 N N . ASN B 1 117 ? -18.391 -6.355 -19.75 1 48.25 117 ASN B N 1
ATOM 3346 C CA . ASN B 1 117 ? -19.312 -5.734 -18.797 1 48.25 117 ASN B CA 1
ATOM 3347 C C . ASN B 1 117 ? -19.875 -6.75 -17.812 1 48.25 117 ASN B C 1
ATOM 3349 O O . ASN B 1 117 ? -20.938 -6.535 -17.234 1 48.25 117 ASN B O 1
ATOM 3353 N N . SER B 1 118 ? -19.609 -8.07 -18.016 1 42.72 118 SER B N 1
ATOM 3354 C CA . SER B 1 118 ? -20.453 -8.906 -17.156 1 42.72 118 SER B CA 1
ATOM 3355 C C . SER B 1 118 ? -20.047 -8.773 -15.695 1 42.72 118 SER B C 1
ATOM 3357 O O . SER B 1 118 ? -19.188 -9.516 -15.211 1 42.72 118 SER B O 1
ATOM 3359 N N . ARG B 1 119 ? -19.641 -7.762 -15.297 1 40.44 119 ARG B N 1
ATOM 3360 C CA . ARG B 1 119 ? -19.578 -7.723 -13.836 1 40.44 119 ARG B CA 1
ATOM 3361 C C . ARG B 1 119 ? -20.766 -8.461 -13.227 1 40.44 119 ARG B C 1
ATOM 3363 O O . ARG B 1 119 ? -21.906 -8.258 -13.641 1 40.44 119 ARG B O 1
ATOM 3370 N N . PRO B 1 120 ? -20.703 -9.586 -12.68 1 36.75 120 PRO B N 1
ATOM 3371 C CA . PRO B 1 120 ? -21.953 -10.156 -12.164 1 36.75 120 PRO B CA 1
ATOM 3372 C C . PRO B 1 120 ? -22.875 -9.102 -11.562 1 36.75 120 PRO B C 1
ATOM 3374 O O . PRO B 1 120 ? -22.469 -8.344 -10.68 1 36.75 120 PRO B O 1
ATOM 3377 N N . THR B 1 121 ? -23.562 -8.336 -12.32 1 32.91 121 THR B N 1
ATOM 3378 C CA . THR B 1 121 ? -24.719 -7.684 -11.719 1 32.91 121 THR B CA 1
ATOM 3379 C C . THR B 1 121 ? -25.469 -8.648 -10.805 1 32.91 121 THR B C 1
ATOM 3381 O O . THR B 1 121 ? -25.766 -9.781 -11.195 1 32.91 121 THR B O 1
ATOM 3384 N N . GLU B 1 122 ? -25.219 -8.609 -9.484 1 33.12 122 GLU B N 1
ATOM 3385 C CA . GLU B 1 122 ? -26.156 -9.312 -8.609 1 33.12 122 GLU B CA 1
ATOM 3386 C C . GLU B 1 122 ? -27.531 -9.422 -9.25 1 33.12 122 GLU B C 1
ATOM 3388 O O . GLU B 1 122 ? -28.453 -9.977 -8.656 1 33.12 122 GLU B O 1
ATOM 3393 N N . ASN B 1 123 ? -27.766 -8.719 -10.305 1 29.84 123 ASN B N 1
ATOM 3394 C CA . ASN B 1 123 ? -29.156 -8.812 -10.719 1 29.84 123 ASN B CA 1
ATOM 3395 C C . ASN B 1 123 ? -29.469 -10.164 -11.359 1 29.84 123 ASN B C 1
ATOM 3397 O O . ASN B 1 123 ? -30.516 -10.336 -11.969 1 29.84 123 ASN B O 1
ATOM 3401 N N . GLY B 1 124 ? -28.453 -10.922 -11.688 1 29.78 124 GLY B N 1
ATOM 3402 C CA . GLY B 1 124 ? -28.984 -12.039 -12.445 1 29.78 124 GLY B CA 1
ATOM 3403 C C . GLY B 1 124 ? -29.875 -12.953 -11.617 1 29.78 124 GLY B C 1
ATOM 3404 O O . GLY B 1 124 ? -30.078 -14.117 -11.961 1 29.78 124 GLY B O 1
ATOM 3405 N N . LEU B 1 125 ? -30.047 -12.695 -10.25 1 28.19 125 LEU B N 1
ATOM 3406 C CA . LEU B 1 125 ? -31.172 -13.5 -9.797 1 28.19 125 LEU B CA 1
ATOM 3407 C C . LEU B 1 125 ? -32.406 -13.25 -10.672 1 28.19 125 LEU B C 1
ATOM 3409 O O . LEU B 1 125 ? -33.094 -12.258 -10.484 1 28.19 125 LEU B O 1
ATOM 3413 N N . GLY B 1 126 ? -32.312 -13.109 -11.898 1 24.38 126 GLY B N 1
ATOM 3414 C CA . GLY B 1 126 ? -33.594 -13.289 -12.523 1 24.38 126 GLY B CA 1
ATOM 3415 C C . GLY B 1 126 ? -34.438 -14.375 -11.875 1 24.38 126 GLY B C 1
ATOM 3416 O O . GLY B 1 126 ? -33.906 -15.25 -11.195 1 24.38 126 GLY B O 1
ATOM 3417 N N . ARG B 1 127 ? -35.75 -14.086 -11.656 1 26.34 127 ARG B N 1
ATOM 3418 C CA . ARG B 1 127 ? -37 -14.688 -11.258 1 26.34 127 ARG B CA 1
ATOM 3419 C C . ARG B 1 127 ? -37.188 -16.062 -11.898 1 26.34 127 ARG B C 1
ATOM 3421 O O . ARG B 1 127 ? -38.312 -16.531 -12.055 1 26.34 127 ARG B O 1
ATOM 3428 N N . ASP B 1 128 ? -36.219 -16.656 -12.57 1 25.86 128 ASP B N 1
ATOM 3429 C CA . ASP B 1 128 ? -36.875 -17.906 -12.93 1 25.86 128 ASP B CA 1
ATOM 3430 C C . ASP B 1 128 ? -37.406 -18.625 -11.688 1 25.86 128 ASP B C 1
ATOM 3432 O O . ASP B 1 128 ? -36.625 -18.953 -10.789 1 25.86 128 ASP B O 1
ATOM 3436 N N . SER B 1 129 ? -38.562 -18.094 -11.148 1 24.8 129 SER B N 1
ATOM 3437 C CA . SER B 1 129 ? -39.531 -18.719 -10.289 1 24.8 129 SER B CA 1
ATOM 3438 C C . SER B 1 129 ? -39.656 -20.219 -10.578 1 24.8 129 SER B C 1
ATOM 3440 O O . SER B 1 129 ? -40.219 -20.609 -11.617 1 24.8 129 SER B O 1
ATOM 3442 N N . PRO B 1 130 ? -38.562 -20.922 -10.477 1 28.09 130 PRO B N 1
ATOM 3443 C CA . PRO B 1 130 ? -39 -22.312 -10.578 1 28.09 130 PRO B CA 1
ATOM 3444 C C . PRO B 1 130 ? -40.219 -22.594 -9.672 1 28.09 130 PRO B C 1
ATOM 3446 O O . PRO B 1 130 ? -40.031 -22.938 -8.5 1 28.09 130 PRO B O 1
ATOM 3449 N N . HIS B 1 131 ? -41.094 -21.469 -9.414 1 26.19 131 HIS B N 1
ATOM 3450 C CA . HIS B 1 131 ? -42.25 -21.828 -8.602 1 26.19 131 HIS B CA 1
ATOM 3451 C C . HIS B 1 131 ? -42.875 -23.141 -9.086 1 26.19 131 HIS B C 1
ATOM 3453 O O . HIS B 1 131 ? -43.844 -23.625 -8.5 1 26.19 131 HIS B O 1
ATOM 3459 N N . GLN B 1 132 ? -42.906 -23.25 -10.492 1 27.08 132 GLN B N 1
ATOM 3460 C CA . GLN B 1 132 ? -43.969 -24.203 -10.805 1 27.08 132 GLN B CA 1
ATOM 3461 C C . GLN B 1 132 ? -43.656 -25.578 -10.195 1 27.08 132 GLN B C 1
ATOM 3463 O O . GLN B 1 132 ? -42.875 -26.344 -10.742 1 27.08 132 GLN B O 1
ATOM 3468 N N . GLY B 1 133 ? -43.125 -25.641 -8.875 1 23.5 133 GLY B N 1
ATOM 3469 C CA . GLY B 1 133 ? -43.094 -27.016 -8.398 1 23.5 133 GLY B CA 1
ATOM 3470 C C . GLY B 1 133 ? -44.25 -27.859 -8.93 1 23.5 133 GLY B C 1
ATOM 3471 O O . GLY B 1 133 ? -45.188 -27.328 -9.547 1 23.5 133 GLY B O 1
ATOM 3472 N N . LEU B 1 134 ? -44.25 -29.062 -8.469 1 23.47 134 LEU B N 1
ATOM 3473 C CA . LEU B 1 134 ? -44.781 -30.422 -8.398 1 23.47 134 LEU B CA 1
ATOM 3474 C C . LEU B 1 134 ? -46.25 -30.406 -8.023 1 23.47 134 LEU B C 1
ATOM 3476 O O . LEU B 1 134 ? -46.594 -30.141 -6.871 1 23.47 134 LEU B O 1
ATOM 3480 N N . LEU B 1 135 ? -47.062 -29.5 -8.68 1 22.55 135 LEU B N 1
ATOM 3481 C CA . LEU B 1 135 ? -48.469 -29.859 -8.484 1 22.55 135 LEU B CA 1
ATOM 3482 C C . LEU B 1 135 ? -48.656 -31.359 -8.547 1 22.55 135 LEU B C 1
ATOM 3484 O O . LEU B 1 135 ? -48.406 -31.984 -9.578 1 22.55 135 LEU B O 1
ATOM 3488 N N . LEU B 1 136 ? -48.219 -32.031 -7.418 1 24.25 136 LEU B N 1
ATOM 3489 C CA . LEU B 1 136 ? -48.688 -33.375 -7.16 1 24.25 136 LEU B CA 1
ATOM 3490 C C . LEU B 1 136 ? -50.188 -33.5 -7.465 1 24.25 136 LEU B C 1
ATOM 3492 O O . LEU B 1 136 ? -51 -32.938 -6.746 1 24.25 136 LEU B O 1
ATOM 3496 N N . THR B 1 137 ? -50.594 -32.969 -8.648 1 23.7 137 THR B N 1
ATOM 3497 C CA . THR B 1 137 ? -51.969 -33.344 -8.914 1 23.7 137 THR B CA 1
ATOM 3498 C C . THR B 1 137 ? -52.219 -34.781 -8.477 1 23.7 137 THR B C 1
ATOM 3500 O O . THR B 1 137 ? -51.344 -35.656 -8.562 1 23.7 137 THR B O 1
ATOM 3503 N N . ASP B 1 138 ? -53.25 -34.938 -7.605 1 26.28 138 ASP B N 1
ATOM 3504 C CA . ASP B 1 138 ? -53.938 -36.062 -6.984 1 26.28 138 ASP B CA 1
ATOM 3505 C C . ASP B 1 138 ? -54.281 -37.125 -8.016 1 26.28 138 ASP B C 1
ATOM 3507 O O . ASP B 1 138 ? -55.188 -37.969 -7.797 1 26.28 138 ASP B O 1
ATOM 3511 N N . ARG B 1 139 ? -53.75 -37.094 -9.258 1 24.11 139 ARG B N 1
ATOM 3512 C CA . ARG B 1 139 ? -54.594 -37.969 -10.078 1 24.11 139 ARG B CA 1
ATOM 3513 C C . ARG B 1 139 ? -54.656 -39.375 -9.5 1 24.11 139 ARG B C 1
ATOM 3515 O O . ARG B 1 139 ? -53.656 -39.875 -8.938 1 24.11 139 ARG B O 1
ATOM 3522 N N . ASN B 1 140 ? -55.875 -39.969 -9.484 1 25.56 140 ASN B N 1
ATOM 3523 C CA . ASN B 1 140 ? -56.5 -41.219 -9.07 1 25.56 140 ASN B CA 1
ATOM 3524 C C . ASN B 1 140 ? -55.656 -42.438 -9.469 1 25.56 140 ASN B C 1
ATOM 3526 O O . ASN B 1 140 ? -55.531 -43.375 -8.688 1 25.56 140 ASN B O 1
ATOM 3530 N N . ARG B 1 141 ? -55.594 -42.75 -10.836 1 26.03 141 ARG B N 1
ATOM 3531 C CA . ARG B 1 141 ? -55.875 -44.125 -11.219 1 26.03 141 ARG B CA 1
ATOM 3532 C C . ARG B 1 141 ? -54.719 -45.031 -10.844 1 26.03 141 ARG B C 1
ATOM 3534 O O . ARG B 1 141 ? -53.562 -44.625 -10.883 1 26.03 141 ARG B O 1
ATOM 3541 N N . PRO B 1 142 ? -54.969 -46.406 -10.508 1 29.86 142 PRO B N 1
ATOM 3542 C CA . PRO B 1 142 ? -54.344 -47.562 -9.875 1 29.86 142 PRO B CA 1
ATOM 3543 C C . PRO B 1 142 ? -53.062 -48 -10.594 1 29.86 142 PRO B C 1
ATOM 3545 O O . PRO B 1 142 ? -52.375 -48.906 -10.133 1 29.86 142 PRO B O 1
ATOM 3548 N N . ASP B 1 143 ? -52.906 -47.625 -11.961 1 28.09 143 ASP B N 1
ATOM 3549 C CA . ASP B 1 143 ? -52.281 -48.688 -12.742 1 28.09 143 ASP B CA 1
ATOM 3550 C C . ASP B 1 143 ? -50.844 -48.906 -12.297 1 28.09 143 ASP B C 1
ATOM 3552 O O . ASP B 1 143 ? -50.156 -48 -11.828 1 28.09 143 ASP B O 1
ATOM 3556 N N . SER B 1 144 ? -50.281 -50.188 -12.25 1 28.27 144 SER B N 1
ATOM 3557 C CA . SER B 1 144 ? -49.219 -51.031 -11.703 1 28.27 144 SER B CA 1
ATOM 3558 C C . SER B 1 144 ? -47.844 -50.531 -12.141 1 28.27 144 SER B C 1
ATOM 3560 O O . SER B 1 144 ? -46.844 -51.062 -11.703 1 28.27 144 SER B O 1
ATOM 3562 N N . GLY B 1 145 ? -47.781 -49.75 -13.312 1 25.02 145 GLY B N 1
ATOM 3563 C CA . GLY B 1 145 ? -46.5 -49.938 -14.023 1 25.02 145 GLY B CA 1
ATOM 3564 C C . GLY B 1 145 ? -45.312 -49.438 -13.258 1 25.02 145 GLY B C 1
ATOM 3565 O O . GLY B 1 145 ? -45.438 -48.656 -12.312 1 25.02 145 GLY B O 1
ATOM 3566 N N . THR B 1 146 ? -44.156 -50.188 -13.273 1 28.33 146 THR B N 1
ATOM 3567 C CA . THR B 1 146 ? -42.812 -50.219 -12.688 1 28.33 146 THR B CA 1
ATOM 3568 C C . THR B 1 146 ? -42.125 -48.875 -12.867 1 28.33 146 THR B C 1
ATOM 3570 O O . THR B 1 146 ? -41.656 -48.562 -13.969 1 28.33 146 THR B O 1
ATOM 3573 N N . ASP B 1 147 ? -42.781 -47.75 -12.547 1 27 147 ASP B N 1
ATOM 3574 C CA . ASP B 1 147 ? -42.188 -46.469 -12.922 1 27 147 ASP B CA 1
ATOM 3575 C C . ASP B 1 147 ? -40.812 -46.281 -12.273 1 27 147 ASP B C 1
ATOM 3577 O O . ASP B 1 147 ? -40.688 -46.375 -11.055 1 27 147 ASP B O 1
ATOM 3581 N N . ARG B 1 148 ? -39.688 -46.625 -13.062 1 27.84 148 ARG B N 1
ATOM 3582 C CA . ARG B 1 148 ? -38.25 -46.438 -12.898 1 27.84 148 ARG B CA 1
ATOM 3583 C C . ARG B 1 148 ? -37.969 -45.031 -12.367 1 27.84 148 ARG B C 1
ATOM 3585 O O . ARG B 1 148 ? -38.312 -44.031 -12.984 1 27.84 148 ARG B O 1
ATOM 3592 N N . SER B 1 149 ? -38 -44.906 -11.094 1 27.8 149 SER B N 1
ATOM 3593 C CA . SER B 1 149 ? -37.594 -43.75 -10.312 1 27.8 149 SER B CA 1
ATOM 3594 C C . SER B 1 149 ? -36.281 -43.156 -10.859 1 27.8 149 SER B C 1
ATOM 3596 O O . SER B 1 149 ? -35.25 -43.812 -10.867 1 27.8 149 SER B O 1
ATOM 3598 N N . THR B 1 150 ? -36.375 -42.469 -12.039 1 26.23 150 THR B N 1
ATOM 3599 C CA . THR B 1 150 ? -35.25 -41.688 -12.555 1 26.23 150 THR B CA 1
ATOM 3600 C C . THR B 1 150 ? -34.625 -40.844 -11.445 1 26.23 150 THR B C 1
ATOM 3602 O O . THR B 1 150 ? -35.281 -40 -10.859 1 26.23 150 THR B O 1
ATOM 3605 N N . LEU B 1 151 ? -33.844 -41.469 -10.531 1 25.62 151 LEU B N 1
ATOM 3606 C CA . LEU B 1 151 ? -32.938 -40.75 -9.664 1 25.62 151 LEU B CA 1
ATOM 3607 C C . LEU B 1 151 ? -32.344 -39.531 -10.391 1 25.62 151 LEU B C 1
ATOM 3609 O O . LEU B 1 151 ? -31.719 -39.688 -11.445 1 25.62 151 LEU B O 1
ATOM 3613 N N . GLN B 1 152 ? -33.125 -38.469 -10.562 1 28.03 152 GLN B N 1
ATOM 3614 C CA . GLN B 1 152 ? -32.562 -37.219 -11.008 1 28.03 152 GLN B CA 1
ATOM 3615 C C . GLN B 1 152 ? -31.219 -36.938 -10.352 1 28.03 152 GLN B C 1
ATOM 3617 O O . GLN B 1 152 ? -31.125 -36.844 -9.125 1 28.03 152 GLN B O 1
ATOM 3622 N N . THR B 1 153 ? -30.125 -37.625 -10.789 1 27.23 153 THR B N 1
ATOM 3623 C CA . THR B 1 153 ? -28.75 -37.219 -10.516 1 27.23 153 THR B CA 1
ATOM 3624 C C . THR B 1 153 ? -28.641 -35.688 -10.438 1 27.23 153 THR B C 1
ATOM 3626 O O . THR B 1 153 ? -28.953 -35 -11.406 1 27.23 153 THR B O 1
ATOM 3629 N N . VAL B 1 154 ? -29.156 -35.062 -9.422 1 29.03 154 VAL B N 1
ATOM 3630 C CA . VAL B 1 154 ? -28.75 -33.688 -9.117 1 29.03 154 VAL B CA 1
ATOM 3631 C C . VAL B 1 154 ? -27.297 -33.469 -9.547 1 29.03 154 VAL B C 1
ATOM 3633 O O . VAL B 1 154 ? -26.391 -34.094 -8.984 1 29.03 154 VAL B O 1
ATOM 3636 N N . GLY B 1 155 ? -27.031 -33.562 -10.844 1 27.75 155 GLY B N 1
ATOM 3637 C CA . GLY B 1 155 ? -25.75 -33.219 -11.414 1 27.75 155 GLY B CA 1
ATOM 3638 C C . GLY B 1 155 ? -25.047 -32.094 -10.656 1 27.75 155 GLY B C 1
ATOM 3639 O O . GLY B 1 155 ? -25.703 -31.219 -10.07 1 27.75 155 GLY B O 1
ATOM 3640 N N . LEU B 1 156 ? -24.016 -32.375 -9.859 1 29.33 156 LEU B N 1
ATOM 3641 C CA . LEU B 1 156 ? -22.969 -31.453 -9.453 1 29.33 156 LEU B CA 1
ATOM 3642 C C . LEU B 1 156 ? -22.828 -30.312 -10.461 1 29.33 156 LEU B C 1
ATOM 3644 O O . LEU B 1 156 ? -22.438 -30.531 -11.602 1 29.33 156 LEU B O 1
ATOM 3648 N N . SER B 1 157 ? -23.891 -29.484 -10.648 1 31.38 157 SER B N 1
ATOM 3649 C CA . SER B 1 157 ? -23.797 -28.281 -11.469 1 31.38 157 SER B CA 1
ATOM 3650 C C . SER B 1 157 ? -22.359 -27.766 -11.539 1 31.38 157 SER B C 1
ATOM 3652 O O . SER B 1 157 ? -21.688 -27.656 -10.508 1 31.38 157 SER B O 1
ATOM 3654 N N . SER B 1 158 ? -21.656 -28.031 -12.539 1 33.25 158 SER B N 1
ATOM 3655 C CA . SER B 1 158 ? -20.406 -27.422 -12.984 1 33.25 158 SER B CA 1
ATOM 3656 C C . SER B 1 158 ? -20.328 -25.953 -12.586 1 33.25 158 SER B C 1
ATOM 3658 O O . SER B 1 158 ? -21.234 -25.172 -12.914 1 33.25 158 SER B O 1
ATOM 3660 N N . TYR B 1 159 ? -20.047 -25.656 -11.406 1 33.69 159 TYR B N 1
ATOM 3661 C CA . TYR B 1 159 ? -19.703 -24.281 -11.125 1 33.69 159 TYR B CA 1
ATOM 3662 C C . TYR B 1 159 ? -19.172 -23.578 -12.375 1 33.69 159 TYR B C 1
ATOM 3664 O O . TYR B 1 159 ? -18.219 -24.047 -13 1 33.69 159 TYR B O 1
ATOM 3672 N N . PRO B 1 160 ? -20.016 -23.125 -13.297 1 36.88 160 PRO B N 1
ATOM 3673 C CA . PRO B 1 160 ? -19.484 -22.375 -14.438 1 36.88 160 PRO B CA 1
ATOM 3674 C C . PRO B 1 160 ? -18.219 -21.594 -14.086 1 36.88 160 PRO B C 1
ATOM 3676 O O . PRO B 1 160 ? -18.125 -21 -13.016 1 36.88 160 PRO B O 1
ATOM 3679 N N . THR B 1 161 ? -17 -22.078 -14.32 1 43.06 161 THR B N 1
ATOM 3680 C CA . THR B 1 161 ? -15.758 -21.312 -14.297 1 43.06 161 THR B CA 1
ATOM 3681 C C . THR B 1 161 ? -15.984 -19.891 -14.82 1 43.06 161 THR B C 1
ATOM 3683 O O . THR B 1 161 ? -16.234 -19.688 -16.016 1 43.06 161 THR B O 1
ATOM 3686 N N . SER B 1 162 ? -16.75 -19.125 -14.195 1 45.91 162 SER B N 1
ATOM 3687 C CA . SER B 1 162 ? -17.047 -17.766 -14.633 1 45.91 162 SER B CA 1
ATOM 3688 C C . SER B 1 162 ? -15.797 -17.094 -15.195 1 45.91 162 SER B C 1
ATOM 3690 O O . SER B 1 162 ? -14.688 -17.312 -14.703 1 45.91 162 SER B O 1
ATOM 3692 N N . PRO B 1 163 ? -15.852 -16.734 -16.453 1 49.5 163 PRO B N 1
ATOM 3693 C CA . PRO B 1 163 ? -14.781 -15.984 -17.094 1 49.5 163 PRO B CA 1
ATOM 3694 C C . PRO B 1 163 ? -14.07 -15.031 -16.141 1 49.5 163 PRO B C 1
ATOM 3696 O O . PRO B 1 163 ? -12.891 -14.727 -16.328 1 49.5 163 PRO B O 1
ATOM 3699 N N . LYS B 1 164 ? -14.734 -14.734 -15.078 1 53.81 164 LYS B N 1
ATOM 3700 C CA . LYS B 1 164 ? -14.195 -13.766 -14.125 1 53.81 164 LYS B CA 1
ATOM 3701 C C . LYS B 1 164 ? -12.984 -14.336 -13.391 1 53.81 164 LYS B C 1
ATOM 3703 O O . LYS B 1 164 ? -11.984 -13.641 -13.195 1 53.81 164 LYS B O 1
ATOM 3708 N N . PHE B 1 165 ? -13.109 -15.594 -13.07 1 55.41 165 PHE B N 1
ATOM 3709 C CA . PHE B 1 165 ? -12.055 -16.219 -12.289 1 55.41 165 PHE B CA 1
ATOM 3710 C C . PHE B 1 165 ? -10.781 -16.375 -13.117 1 55.41 165 PHE B C 1
ATOM 3712 O O . PHE B 1 165 ? -9.68 -16.141 -12.617 1 55.41 165 PHE B O 1
ATOM 3719 N N . PHE B 1 166 ? -11.039 -16.609 -14.453 1 59.28 166 PHE B N 1
ATOM 3720 C CA . PHE B 1 166 ? -9.898 -16.797 -15.352 1 59.28 166 PHE B CA 1
ATOM 3721 C C . PHE B 1 166 ? -9.156 -15.477 -15.547 1 59.28 166 PHE B C 1
ATOM 3723 O O . PHE B 1 166 ? -7.922 -15.461 -15.602 1 59.28 166 PHE B O 1
ATOM 3730 N N . PHE B 1 167 ? -9.828 -14.477 -15.352 1 69.38 167 PHE B N 1
ATOM 3731 C CA . PHE B 1 167 ? -9.242 -13.18 -15.656 1 69.38 167 PHE B CA 1
ATOM 3732 C C . PHE B 1 167 ? -8.406 -12.672 -14.484 1 69.38 167 PHE B C 1
ATOM 3734 O O . PHE B 1 167 ? -7.332 -12.102 -14.688 1 69.38 167 PHE B O 1
ATOM 3741 N N . ARG B 1 168 ? -8.859 -13.023 -13.375 1 72.06 168 ARG B N 1
ATOM 3742 C CA . ARG B 1 168 ? -8.125 -12.586 -12.188 1 72.06 168 ARG B CA 1
ATOM 3743 C C . ARG B 1 168 ? -6.77 -13.281 -12.102 1 72.06 168 ARG B C 1
ATOM 3745 O O . ARG B 1 168 ? -5.754 -12.633 -11.836 1 72.06 168 ARG B O 1
ATOM 3752 N N . GLY B 1 169 ? -6.871 -14.57 -12.398 1 76.06 169 GLY B N 1
ATOM 3753 C CA . GLY B 1 169 ? -5.629 -15.328 -12.391 1 76.06 169 GLY B CA 1
ATOM 3754 C C . GLY B 1 169 ? -4.637 -14.859 -13.438 1 76.06 169 GLY B C 1
ATOM 3755 O O . GLY B 1 169 ? -3.438 -14.766 -13.164 1 76.06 169 GLY B O 1
ATOM 3756 N N . PHE B 1 170 ? -5.137 -14.477 -14.492 1 80.19 170 PHE B N 1
ATOM 3757 C CA . PHE B 1 170 ? -4.301 -14.008 -15.594 1 80.19 170 PHE B CA 1
ATOM 3758 C C . PHE B 1 170 ? -3.611 -12.695 -15.227 1 80.19 170 PHE B C 1
ATOM 3760 O O . PHE B 1 170 ? -2.414 -12.531 -15.469 1 80.19 170 PHE B O 1
ATOM 3767 N N . ILE B 1 171 ? -4.305 -11.852 -14.594 1 75.12 171 ILE B N 1
ATOM 3768 C CA . ILE B 1 171 ? -3.752 -10.547 -14.227 1 75.12 171 ILE B CA 1
ATOM 3769 C C . ILE B 1 171 ? -2.66 -10.734 -13.172 1 75.12 171 ILE B C 1
ATOM 3771 O O . ILE B 1 171 ? -1.611 -10.086 -13.242 1 75.12 171 ILE B O 1
ATOM 3775 N N . ILE B 1 172 ? -2.92 -11.57 -12.312 1 78 172 ILE B N 1
ATOM 3776 C CA . ILE B 1 172 ? -1.954 -11.836 -11.25 1 78 172 ILE B CA 1
ATOM 3777 C C . ILE B 1 172 ? -0.657 -12.367 -11.859 1 78 172 ILE B C 1
ATOM 3779 O O . ILE B 1 172 ? 0.429 -11.875 -11.555 1 78 172 ILE B O 1
ATOM 3783 N N . ILE B 1 173 ? -0.827 -13.258 -12.805 1 86 173 ILE B N 1
ATOM 3784 C CA . ILE B 1 173 ? 0.339 -13.898 -13.398 1 86 173 ILE B CA 1
ATOM 3785 C C . ILE B 1 173 ? 1.087 -12.898 -14.273 1 86 173 ILE B C 1
ATOM 3787 O O . ILE B 1 173 ? 2.32 -12.852 -14.266 1 86 173 ILE B O 1
ATOM 3791 N N . LEU B 1 174 ? 0.403 -12.156 -14.953 1 82.19 174 LEU B N 1
ATOM 3792 C CA . LEU B 1 174 ? 1.029 -11.156 -15.805 1 82.19 174 LEU B CA 1
ATOM 3793 C C . LEU B 1 174 ? 1.813 -10.141 -14.977 1 82.19 174 LEU B C 1
ATOM 3795 O O . LEU B 1 174 ? 2.973 -9.852 -15.281 1 82.19 174 LEU B O 1
ATOM 3799 N N . ALA B 1 175 ? 1.117 -9.633 -14.016 1 76.12 175 ALA B N 1
ATOM 3800 C CA . ALA B 1 175 ? 1.744 -8.641 -13.148 1 76.12 175 ALA B CA 1
ATOM 3801 C C . ALA B 1 175 ? 2.996 -9.211 -12.484 1 76.12 175 ALA B C 1
ATOM 3803 O O . ALA B 1 175 ? 4.043 -8.555 -12.453 1 76.12 175 ALA B O 1
ATOM 3804 N N . LEU B 1 176 ? 2.943 -10.398 -12.031 1 83.12 176 LEU B N 1
ATOM 3805 C CA . LEU B 1 176 ? 4.055 -11.031 -11.32 1 83.12 176 LEU B CA 1
ATOM 3806 C C . LEU B 1 176 ? 5.164 -11.414 -12.289 1 83.12 176 LEU B C 1
ATOM 3808 O O . LEU B 1 176 ? 6.34 -11.438 -11.922 1 83.12 176 LEU B O 1
ATOM 3812 N N . SER B 1 177 ? 4.734 -11.719 -13.508 1 87.06 177 SER B N 1
ATOM 3813 C CA . SER B 1 177 ? 5.719 -12.07 -14.523 1 87.06 177 SER B CA 1
ATOM 3814 C C . SER B 1 177 ? 6.621 -10.891 -14.852 1 87.06 177 SER B C 1
ATOM 3816 O O . SER B 1 177 ? 7.84 -11.047 -14.984 1 87.06 177 SER B O 1
ATOM 3818 N N . VAL B 1 178 ? 6.078 -9.766 -14.984 1 79.12 178 VAL B N 1
ATOM 3819 C CA . VAL B 1 178 ? 6.867 -8.57 -15.25 1 79.12 178 VAL B CA 1
ATOM 3820 C C . VAL B 1 178 ? 7.852 -8.336 -14.109 1 79.12 178 VAL B C 1
ATOM 3822 O O . VAL B 1 178 ? 9.039 -8.117 -14.344 1 79.12 178 VAL B O 1
ATOM 3825 N N . HIS B 1 179 ? 7.359 -8.414 -12.953 1 78.44 179 HIS B N 1
ATOM 3826 C CA . HIS B 1 179 ? 8.203 -8.273 -11.766 1 78.44 179 HIS B CA 1
ATOM 3827 C C . HIS B 1 179 ? 9.336 -9.297 -11.773 1 78.44 179 HIS B C 1
ATOM 3829 O O . HIS B 1 179 ? 10.492 -8.945 -11.523 1 78.44 179 HIS B O 1
ATOM 3835 N N . SER B 1 180 ? 8.953 -10.492 -12.125 1 88.81 180 SER B N 1
ATOM 3836 C CA . SER B 1 180 ? 9.914 -11.594 -12.094 1 88.81 180 SER B CA 1
ATOM 3837 C C . SER B 1 180 ? 11.016 -11.398 -13.125 1 88.81 180 SER B C 1
ATOM 3839 O O . SER B 1 180 ? 12.172 -11.75 -12.883 1 88.81 180 SER B O 1
ATOM 3841 N N . VAL B 1 181 ? 10.703 -10.844 -14.219 1 87.94 181 VAL B N 1
ATOM 3842 C CA . VAL B 1 181 ? 11.695 -10.586 -15.258 1 87.94 181 VAL B CA 1
ATOM 3843 C C . VAL B 1 181 ? 12.727 -9.578 -14.742 1 87.94 181 VAL B C 1
ATOM 3845 O O . VAL B 1 181 ? 13.93 -9.773 -14.906 1 87.94 181 VAL B O 1
ATOM 3848 N N . PHE B 1 182 ? 12.289 -8.609 -14.117 1 80.62 182 PHE B N 1
ATOM 3849 C CA . PHE B 1 182 ? 13.18 -7.551 -13.648 1 80.62 182 PHE B CA 1
ATOM 3850 C C . PHE B 1 182 ? 14.055 -8.047 -12.508 1 80.62 182 PHE B C 1
ATOM 3852 O O . PHE B 1 182 ? 15.219 -7.66 -12.391 1 80.62 182 PHE B O 1
ATOM 3859 N N . GLU B 1 183 ? 13.461 -8.812 -11.695 1 80.06 183 GLU B N 1
ATOM 3860 C CA . GLU B 1 183 ? 14.242 -9.438 -10.633 1 80.06 183 GLU B CA 1
ATOM 3861 C C . GLU B 1 183 ? 15.367 -10.289 -11.203 1 80.06 183 GLU B C 1
ATOM 3863 O O . GLU B 1 183 ? 16.5 -10.25 -10.711 1 80.06 183 GLU B O 1
ATOM 3868 N N . GLY B 1 184 ? 15.016 -11.141 -12.188 1 87.56 184 GLY B N 1
ATOM 3869 C CA . GLY B 1 184 ? 16.031 -11.945 -12.844 1 87.56 184 GLY B CA 1
ATOM 3870 C C . GLY B 1 184 ? 17.125 -11.117 -13.492 1 87.56 184 GLY B C 1
ATOM 3871 O O . GLY B 1 184 ? 18.297 -11.469 -13.43 1 87.56 184 GLY B O 1
ATOM 3872 N N . PHE B 1 185 ? 16.703 -10.039 -14.07 1 84.06 185 PHE B N 1
ATOM 3873 C CA . PHE B 1 185 ? 17.641 -9.133 -14.711 1 84.06 185 PHE B CA 1
ATOM 3874 C C . PHE B 1 185 ? 18.656 -8.602 -13.711 1 84.06 185 PHE B C 1
ATOM 3876 O O . PHE B 1 185 ? 19.844 -8.562 -13.992 1 84.06 185 PHE B O 1
ATOM 3883 N N . ALA B 1 186 ? 18.172 -8.219 -12.586 1 78.44 186 ALA B N 1
ATOM 3884 C CA . ALA B 1 186 ? 19.031 -7.684 -11.531 1 78.44 186 ALA B CA 1
ATOM 3885 C C . ALA B 1 186 ? 20.047 -8.727 -11.07 1 78.44 186 ALA B C 1
ATOM 3887 O O . ALA B 1 186 ? 21.234 -8.414 -10.867 1 78.44 186 ALA B O 1
ATOM 3888 N N . VAL B 1 187 ? 19.641 -9.93 -10.891 1 83.62 187 VAL B N 1
ATOM 3889 C CA . VAL B 1 187 ? 20.531 -11.008 -10.461 1 83.62 187 VAL B CA 1
ATOM 3890 C C . VAL B 1 187 ? 21.578 -11.281 -11.539 1 83.62 187 VAL B C 1
ATOM 3892 O O . VAL B 1 187 ? 22.75 -11.477 -11.234 1 83.62 187 VAL B O 1
ATOM 3895 N N . GLY B 1 188 ? 21.172 -11.234 -12.734 1 85.75 188 GLY B N 1
ATOM 3896 C CA . GLY B 1 188 ? 22.047 -11.516 -13.859 1 85.75 188 GLY B CA 1
ATOM 3897 C C . GLY B 1 188 ? 23.094 -10.438 -14.086 1 85.75 188 GLY B C 1
ATOM 3898 O O . GLY B 1 188 ? 24.125 -10.688 -14.719 1 85.75 188 GLY B O 1
ATOM 3899 N N . LEU B 1 189 ? 22.875 -9.289 -13.594 1 81.44 189 LEU B N 1
ATOM 3900 C CA . LEU B 1 189 ? 23.766 -8.156 -13.828 1 81.44 189 LEU B CA 1
ATOM 3901 C C . LEU B 1 189 ? 24.859 -8.102 -12.781 1 81.44 189 LEU B C 1
ATOM 3903 O O . LEU B 1 189 ? 25.812 -7.328 -12.914 1 81.44 189 LEU B O 1
ATOM 3907 N N . GLN B 1 190 ? 24.672 -8.867 -11.742 1 79.81 190 GLN B N 1
ATOM 3908 C CA . GLN B 1 190 ? 25.688 -8.836 -10.703 1 79.81 190 GLN B CA 1
ATOM 3909 C C . GLN B 1 190 ? 27.047 -9.266 -11.242 1 79.81 190 GLN B C 1
ATOM 3911 O O . GLN B 1 190 ? 27.141 -10.18 -12.062 1 79.81 190 GLN B O 1
ATOM 3916 N N . ASP B 1 191 ? 28.094 -8.516 -10.836 1 78.19 191 ASP B N 1
ATOM 3917 C CA . ASP B 1 191 ? 29.422 -8.719 -11.414 1 78.19 191 ASP B CA 1
ATOM 3918 C C . ASP B 1 191 ? 30.328 -9.484 -10.445 1 78.19 191 ASP B C 1
ATOM 3920 O O . ASP B 1 191 ? 31.516 -9.688 -10.727 1 78.19 191 ASP B O 1
ATOM 3924 N N . ASN B 1 192 ? 29.781 -9.82 -9.367 1 82.75 192 ASN B N 1
ATOM 3925 C CA . ASN B 1 192 ? 30.562 -10.57 -8.391 1 82.75 192 ASN B CA 1
ATOM 3926 C C . ASN B 1 192 ? 29.766 -11.734 -7.812 1 82.75 192 ASN B C 1
ATOM 3928 O O . ASN B 1 192 ? 28.547 -11.664 -7.684 1 82.75 192 ASN B O 1
ATOM 3932 N N . VAL B 1 193 ? 30.5 -12.805 -7.484 1 86.12 193 VAL B N 1
ATOM 3933 C CA . VAL B 1 193 ? 29.906 -14.062 -7.031 1 86.12 193 VAL B CA 1
ATOM 3934 C C . VAL B 1 193 ? 29.156 -13.844 -5.723 1 86.12 193 VAL B C 1
ATOM 3936 O O . VAL B 1 193 ? 28.016 -14.297 -5.574 1 86.12 193 VAL B O 1
ATOM 3939 N N . LYS B 1 194 ? 29.781 -13.156 -4.836 1 82.38 194 LYS B N 1
ATOM 3940 C CA . LYS B 1 194 ? 29.188 -12.93 -3.521 1 82.38 194 LYS B CA 1
ATOM 3941 C C . LYS B 1 194 ? 27.875 -12.164 -3.633 1 82.38 194 LYS B C 1
ATOM 3943 O O . LYS B 1 194 ? 26.875 -12.547 -3.027 1 82.38 194 LYS B O 1
ATOM 3948 N N . GLU B 1 195 ? 27.859 -11.211 -4.465 1 78.31 195 GLU B N 1
ATOM 3949 C CA . GLU B 1 195 ? 26.672 -10.391 -4.637 1 78.31 195 GLU B CA 1
ATOM 3950 C C . GLU B 1 195 ? 25.578 -11.164 -5.359 1 78.31 195 GLU B C 1
ATOM 3952 O O . GLU B 1 195 ? 24.391 -10.969 -5.082 1 78.31 195 GLU B O 1
ATOM 3957 N N . THR B 1 196 ? 26 -11.984 -6.246 1 83.12 196 THR B N 1
ATOM 3958 C CA . THR B 1 196 ? 25.031 -12.797 -6.977 1 83.12 196 THR B CA 1
ATOM 3959 C C . THR B 1 196 ? 24.312 -13.75 -6.031 1 83.12 196 THR B C 1
ATOM 3961 O O . THR B 1 196 ? 23.078 -13.844 -6.062 1 83.12 196 THR B O 1
ATOM 3964 N N . TRP B 1 197 ? 25.031 -14.344 -5.098 1 84.56 197 TRP B N 1
ATOM 3965 C CA . TRP B 1 197 ? 24.422 -15.258 -4.137 1 84.56 197 TRP B CA 1
ATOM 3966 C C . TRP B 1 197 ? 23.531 -14.508 -3.152 1 84.56 197 TRP B C 1
ATOM 3968 O O . TRP B 1 197 ? 22.438 -14.984 -2.807 1 84.56 197 TRP B O 1
ATOM 3978 N N . MET B 1 198 ? 24.016 -13.43 -2.766 1 77.25 198 MET B N 1
ATOM 3979 C CA . MET B 1 198 ? 23.25 -12.641 -1.804 1 77.25 198 MET B CA 1
ATOM 3980 C C . MET B 1 198 ? 21.922 -12.203 -2.398 1 77.25 198 MET B C 1
ATOM 3982 O O . MET B 1 198 ? 20.875 -12.32 -1.753 1 77.25 198 MET B O 1
ATOM 3986 N N . LEU B 1 199 ? 22.016 -11.719 -3.617 1 76.5 199 LEU B N 1
ATOM 3987 C CA . LEU B 1 199 ? 20.781 -11.281 -4.277 1 76.5 199 LEU B CA 1
ATOM 3988 C C . LEU B 1 199 ? 19.891 -12.469 -4.605 1 76.5 199 LEU B C 1
ATOM 3990 O O . LEU B 1 199 ? 18.672 -12.375 -4.508 1 76.5 199 LEU B O 1
ATOM 3994 N N . PHE B 1 200 ? 20.516 -13.602 -4.988 1 85.88 200 PHE B N 1
ATOM 3995 C CA . PHE B 1 200 ? 19.766 -14.82 -5.273 1 85.88 200 PHE B CA 1
ATOM 3996 C C . PHE B 1 200 ? 18.969 -15.258 -4.051 1 85.88 200 PHE B C 1
ATOM 3998 O O . PHE B 1 200 ? 17.766 -15.547 -4.156 1 85.88 200 PHE B O 1
ATOM 4005 N N . ILE B 1 201 ? 19.578 -15.281 -2.943 1 80.81 201 ILE B N 1
ATOM 4006 C CA . ILE B 1 201 ? 18.922 -15.727 -1.718 1 80.81 201 ILE B CA 1
ATOM 4007 C C . ILE B 1 201 ? 17.781 -14.781 -1.364 1 80.81 201 ILE B C 1
ATOM 4009 O O . ILE B 1 201 ? 16.688 -15.219 -1.003 1 80.81 201 ILE B O 1
ATOM 4013 N N . ALA B 1 202 ? 18.094 -13.555 -1.479 1 73.62 202 ALA B N 1
ATOM 4014 C CA . ALA B 1 202 ? 17.094 -12.539 -1.201 1 73.62 202 ALA B CA 1
ATOM 4015 C C . ALA B 1 202 ? 15.867 -12.727 -2.1 1 73.62 202 ALA B C 1
ATOM 4017 O O . ALA B 1 202 ? 14.727 -12.68 -1.629 1 73.62 202 ALA B O 1
ATOM 4018 N N . VAL B 1 203 ? 16.094 -12.984 -3.346 1 80.94 203 VAL B N 1
ATOM 4019 C CA . VAL B 1 203 ? 15.023 -13.141 -4.336 1 80.94 203 VAL B CA 1
ATOM 4020 C C . VAL B 1 203 ? 14.297 -14.469 -4.105 1 80.94 203 VAL B C 1
ATOM 4022 O O . VAL B 1 203 ? 13.062 -14.516 -4.113 1 80.94 203 VAL B O 1
ATOM 4025 N N . ALA B 1 204 ? 15.055 -15.492 -3.848 1 86.56 204 ALA B N 1
ATOM 4026 C CA . ALA B 1 204 ? 14.484 -16.828 -3.691 1 86.56 204 ALA B CA 1
ATOM 4027 C C . ALA B 1 204 ? 13.555 -16.891 -2.482 1 86.56 204 ALA B C 1
ATOM 4029 O O . ALA B 1 204 ? 12.523 -17.562 -2.521 1 86.56 204 ALA B O 1
ATOM 4030 N N . MET B 1 205 ? 13.805 -16.234 -1.505 1 77 205 MET B N 1
ATOM 4031 C CA . MET B 1 205 ? 13.039 -16.281 -0.26 1 77 205 MET B CA 1
ATOM 4032 C C . MET B 1 205 ? 11.609 -15.797 -0.477 1 77 205 MET B C 1
ATOM 4034 O O . MET B 1 205 ? 10.656 -16.438 -0.029 1 77 205 MET B O 1
ATOM 4038 N N . HIS B 1 206 ? 11.539 -14.734 -1.076 1 77.25 206 HIS B N 1
ATOM 4039 C CA . HIS B 1 206 ? 10.188 -14.227 -1.262 1 77.25 206 HIS B CA 1
ATOM 4040 C C . HIS B 1 206 ? 9.547 -14.812 -2.516 1 77.25 206 HIS B C 1
ATOM 4042 O O . HIS B 1 206 ? 8.328 -14.984 -2.57 1 77.25 206 HIS B O 1
ATOM 4048 N N . LYS B 1 207 ? 10.305 -15.18 -3.518 1 87.44 207 LYS B N 1
ATOM 4049 C CA . LYS B 1 207 ? 9.766 -15.727 -4.762 1 87.44 207 LYS B CA 1
ATOM 4050 C C . LYS B 1 207 ? 9.109 -17.078 -4.527 1 87.44 207 LYS B C 1
ATOM 4052 O O . LYS B 1 207 ? 8.039 -17.359 -5.066 1 87.44 207 LYS B O 1
ATOM 4057 N N . PHE B 1 208 ? 9.75 -17.844 -3.74 1 89.12 208 PHE B N 1
ATOM 4058 C CA . PHE B 1 208 ? 9.203 -19.172 -3.477 1 89.12 208 PHE B CA 1
ATOM 4059 C C . PHE B 1 208 ? 7.898 -19.062 -2.703 1 89.12 208 PHE B C 1
ATOM 4061 O O . PHE B 1 208 ? 6.945 -19.797 -2.984 1 89.12 208 PHE B O 1
ATOM 4068 N N . VAL B 1 209 ? 7.844 -18.219 -1.839 1 82 209 VAL B N 1
ATOM 4069 C CA . VAL B 1 209 ? 6.629 -18 -1.062 1 82 209 VAL B CA 1
ATOM 4070 C C . VAL B 1 209 ? 5.52 -17.469 -1.969 1 82 209 VAL B C 1
ATOM 4072 O O . VAL B 1 209 ? 4.391 -17.969 -1.934 1 82 209 VAL B O 1
ATOM 4075 N N . ILE B 1 210 ? 5.836 -16.5 -2.793 1 82.5 210 ILE B N 1
ATOM 4076 C CA . ILE B 1 210 ? 4.871 -15.922 -3.721 1 82.5 210 ILE B CA 1
ATOM 4077 C C . ILE B 1 210 ? 4.34 -17 -4.656 1 82.5 210 ILE B C 1
ATOM 4079 O O . ILE B 1 210 ? 3.129 -17.094 -4.887 1 82.5 210 ILE B O 1
ATOM 4083 N N . SER B 1 211 ? 5.293 -17.781 -5.18 1 90.94 211 SER B N 1
ATOM 4084 C CA . SER B 1 211 ? 4.895 -18.844 -6.102 1 90.94 211 SER B CA 1
ATOM 4085 C C . SER B 1 211 ? 3.936 -19.812 -5.434 1 90.94 211 SER B C 1
ATOM 4087 O O . SER B 1 211 ? 2.936 -20.219 -6.031 1 90.94 211 SER B O 1
ATOM 4089 N N . PHE B 1 212 ? 4.211 -20.156 -4.25 1 88.69 212 PHE B N 1
ATOM 4090 C CA . PHE B 1 212 ? 3.361 -21.078 -3.496 1 88.69 212 PHE B CA 1
ATOM 4091 C C . PHE B 1 212 ? 1.974 -20.469 -3.289 1 88.69 212 PHE B C 1
ATOM 4093 O O . PHE B 1 212 ? 0.964 -21.141 -3.525 1 88.69 212 PHE B O 1
ATOM 4100 N N . ILE B 1 213 ? 1.931 -19.266 -2.924 1 82.94 213 ILE B N 1
ATOM 4101 C CA . ILE B 1 213 ? 0.675 -18.609 -2.598 1 82.94 213 ILE B CA 1
ATOM 4102 C C . ILE B 1 213 ? -0.143 -18.391 -3.871 1 82.94 213 ILE B C 1
ATOM 4104 O O . ILE B 1 213 ? -1.367 -18.547 -3.861 1 82.94 213 ILE B O 1
ATOM 4108 N N . VAL B 1 214 ? 0.483 -18.016 -4.863 1 85.75 214 VAL B N 1
ATOM 4109 C CA . VAL B 1 214 ? -0.213 -17.797 -6.125 1 85.75 214 VAL B CA 1
ATOM 4110 C C . VAL B 1 214 ? -0.772 -19.125 -6.645 1 85.75 214 VAL B C 1
ATOM 4112 O O . VAL B 1 214 ? -1.92 -19.188 -7.09 1 85.75 214 VAL B O 1
ATOM 4115 N N . GLY B 1 215 ? 0.044 -20.156 -6.59 1 88.94 215 GLY B N 1
ATOM 4116 C CA . GLY B 1 215 ? -0.452 -21.469 -6.957 1 88.94 215 GLY B CA 1
ATOM 4117 C C . GLY B 1 215 ? -1.648 -21.906 -6.137 1 88.94 215 GLY B C 1
ATOM 4118 O O . GLY B 1 215 ? -2.621 -22.438 -6.676 1 88.94 215 GLY B O 1
ATOM 4119 N N . LEU B 1 216 ? -1.535 -21.641 -4.875 1 84.94 216 LEU B N 1
ATOM 4120 C CA . LEU B 1 216 ? -2.623 -21.984 -3.963 1 84.94 216 LEU B CA 1
ATOM 4121 C C . LEU B 1 216 ? -3.875 -21.172 -4.289 1 84.94 216 LEU B C 1
ATOM 4123 O O . LEU B 1 216 ? -4.98 -21.719 -4.309 1 84.94 216 LEU B O 1
ATOM 4127 N N . GLU B 1 217 ? -3.666 -19.969 -4.527 1 80.5 217 GLU B N 1
ATOM 4128 C CA . GLU B 1 217 ? -4.781 -19.078 -4.84 1 80.5 217 GLU B CA 1
ATOM 4129 C C . GLU B 1 217 ? -5.469 -19.5 -6.141 1 80.5 217 GLU B C 1
ATOM 4131 O O . GLU B 1 217 ? -6.699 -19.562 -6.199 1 80.5 217 GLU B O 1
ATOM 4136 N N . LEU B 1 218 ? -4.758 -19.75 -7.137 1 84 218 LEU B N 1
ATOM 4137 C CA . LEU B 1 218 ? -5.312 -20.141 -8.43 1 84 218 LEU B CA 1
ATOM 4138 C C . LEU B 1 218 ? -6.055 -21.469 -8.32 1 84 218 LEU B C 1
ATOM 4140 O O . LEU B 1 218 ? -7.148 -21.625 -8.875 1 84 218 LEU B O 1
ATOM 4144 N N . TYR B 1 219 ? -5.512 -22.297 -7.566 1 84 219 TYR B N 1
ATOM 4145 C CA . TYR B 1 219 ? -6.121 -23.609 -7.43 1 84 219 TYR B CA 1
ATOM 4146 C C . TYR B 1 219 ? -7.383 -23.547 -6.574 1 84 219 TYR B C 1
ATOM 4148 O O . TYR B 1 219 ? -8.383 -24.203 -6.871 1 84 219 TYR B O 1
ATOM 4156 N N . SER B 1 220 ? -7.336 -22.766 -5.52 1 76.31 220 SER B N 1
ATOM 4157 C CA . SER B 1 220 ? -8.469 -22.625 -4.613 1 76.31 220 SER B CA 1
ATOM 4158 C C . SER B 1 220 ? -9.641 -21.906 -5.293 1 76.31 220 SER B C 1
ATOM 4160 O O . SER B 1 220 ? -10.797 -22.094 -4.906 1 76.31 220 SER B O 1
ATOM 4162 N N . ASP B 1 221 ? -9.297 -21.094 -6.246 1 74.81 221 ASP B N 1
ATOM 4163 C CA . ASP B 1 221 ? -10.328 -20.344 -6.965 1 74.81 221 ASP B CA 1
ATOM 4164 C C . ASP B 1 221 ? -11.055 -21.25 -7.969 1 74.81 221 ASP B C 1
ATOM 4166 O O . ASP B 1 221 ? -11.992 -20.812 -8.633 1 74.81 221 ASP B O 1
ATOM 4170 N N . GLY B 1 222 ? -10.703 -22.453 -8.047 1 77.88 222 GLY B N 1
ATOM 4171 C CA . GLY B 1 222 ? -11.398 -23.406 -8.891 1 77.88 222 GLY B CA 1
ATOM 4172 C C . GLY B 1 222 ? -10.805 -23.516 -10.281 1 77.88 222 GLY B C 1
ATOM 4173 O O . GLY B 1 222 ? -11.445 -24.031 -11.203 1 77.88 222 GLY B O 1
ATOM 4174 N N . THR B 1 223 ? -9.625 -22.953 -10.469 1 82 223 THR B N 1
ATOM 4175 C CA . THR B 1 223 ? -8.945 -23.047 -11.758 1 82 223 THR B CA 1
ATOM 4176 C C . THR B 1 223 ? -8.516 -24.484 -12.039 1 82 223 THR B C 1
ATOM 4178 O O . THR B 1 223 ? -8.102 -25.203 -11.125 1 82 223 THR B O 1
ATOM 4181 N N . HIS B 1 224 ? -8.703 -24.844 -13.281 1 87.44 224 HIS B N 1
ATOM 4182 C CA . HIS B 1 224 ? -8.312 -26.203 -13.68 1 87.44 224 HIS B CA 1
ATOM 4183 C C . HIS B 1 224 ? -6.832 -26.438 -13.43 1 87.44 224 HIS B C 1
ATOM 4185 O O . HIS B 1 224 ? -6.012 -25.531 -13.586 1 87.44 224 HIS B O 1
ATOM 4191 N N . THR B 1 225 ? -6.492 -27.688 -13.078 1 89.81 225 THR B N 1
ATOM 4192 C CA . THR B 1 225 ? -5.133 -28.078 -12.711 1 89.81 225 THR B CA 1
ATOM 4193 C C . THR B 1 225 ? -4.16 -27.75 -13.836 1 89.81 225 THR B C 1
ATOM 4195 O O . THR B 1 225 ? -3.074 -27.219 -13.594 1 89.81 225 THR B O 1
ATOM 4198 N N . ILE B 1 226 ? -4.5 -28.047 -15.047 1 92.06 226 ILE B N 1
ATOM 4199 C CA . ILE B 1 226 ? -3.617 -27.828 -16.188 1 92.06 226 ILE B CA 1
ATOM 4200 C C . ILE B 1 226 ? -3.357 -26.328 -16.359 1 92.06 226 ILE B C 1
ATOM 4202 O O . ILE B 1 226 ? -2.244 -25.922 -16.703 1 92.06 226 ILE B O 1
ATOM 4206 N N . THR B 1 227 ? -4.363 -25.547 -16.172 1 90.06 227 THR B N 1
ATOM 4207 C CA . THR B 1 227 ? -4.211 -24.109 -16.297 1 90.06 227 THR B CA 1
ATOM 4208 C C . THR B 1 227 ? -3.264 -23.578 -15.219 1 90.06 227 THR B C 1
ATOM 4210 O O . THR B 1 227 ? -2.422 -22.719 -15.492 1 90.06 227 THR B O 1
ATOM 4213 N N . VAL B 1 228 ? -3.396 -24.094 -14.062 1 92.12 228 VAL B N 1
ATOM 4214 C CA . VAL B 1 228 ? -2.51 -23.703 -12.969 1 92.12 228 VAL B CA 1
ATOM 4215 C C . VAL B 1 228 ? -1.07 -24.078 -13.312 1 92.12 228 VAL B C 1
ATOM 4217 O O . VAL B 1 228 ? -0.152 -23.281 -13.125 1 92.12 228 VAL B O 1
ATOM 4220 N N . LEU B 1 229 ? -0.935 -25.281 -13.867 1 93.75 229 LEU B N 1
ATOM 4221 C CA . LEU B 1 229 ? 0.391 -25.766 -14.242 1 93.75 229 LEU B CA 1
ATOM 4222 C C . LEU B 1 229 ? 1.017 -24.875 -15.305 1 93.75 229 LEU B C 1
ATOM 4224 O O . LEU B 1 229 ? 2.201 -24.547 -15.227 1 93.75 229 LEU B O 1
ATOM 4228 N N . VAL B 1 230 ? 0.264 -24.5 -16.219 1 93.62 230 VAL B N 1
ATOM 4229 C CA . VAL B 1 230 ? 0.753 -23.641 -17.297 1 93.62 230 VAL B CA 1
ATOM 4230 C C . VAL B 1 230 ? 1.119 -22.281 -16.75 1 93.62 230 VAL B C 1
ATOM 4232 O O . VAL B 1 230 ? 2.18 -21.734 -17.062 1 93.62 230 VAL B O 1
ATOM 4235 N N . TYR B 1 231 ? 0.236 -21.688 -15.93 1 92.31 231 TYR B N 1
ATOM 4236 C CA . TYR B 1 231 ? 0.494 -20.391 -15.32 1 92.31 231 TYR B CA 1
ATOM 4237 C C . TYR B 1 231 ? 1.779 -20.422 -14.5 1 92.31 231 TYR B C 1
ATOM 4239 O O . TYR B 1 231 ? 2.607 -19.516 -14.602 1 92.31 231 TYR B O 1
ATOM 4247 N N . MET B 1 232 ? 1.967 -21.484 -13.773 1 94 232 MET B N 1
ATOM 4248 C CA . MET B 1 232 ? 3.143 -21.594 -12.914 1 94 232 MET B CA 1
ATOM 4249 C C . MET B 1 232 ? 4.406 -21.797 -13.742 1 94 232 MET B C 1
ATOM 4251 O O . MET B 1 232 ? 5.477 -21.312 -13.383 1 94 232 MET B O 1
ATOM 4255 N N . ALA B 1 233 ? 4.223 -22.547 -14.82 1 94.56 233 ALA B N 1
ATOM 4256 C CA . ALA B 1 233 ? 5.355 -22.734 -15.719 1 94.56 233 ALA B CA 1
ATOM 4257 C C . ALA B 1 233 ? 5.801 -21.422 -16.344 1 94.56 233 ALA B C 1
ATOM 4259 O O . ALA B 1 233 ? 6.996 -21.109 -16.375 1 94.56 233 ALA B O 1
ATOM 4260 N N . VAL B 1 234 ? 4.875 -20.719 -16.797 1 93.69 234 VAL B N 1
ATOM 4261 C CA . VAL B 1 234 ? 5.172 -19.422 -17.391 1 93.69 234 VAL B CA 1
ATOM 4262 C C . VAL B 1 234 ? 5.828 -18.516 -16.344 1 93.69 234 VAL B C 1
ATOM 4264 O O . VAL B 1 234 ? 6.867 -17.906 -16.594 1 93.69 234 VAL B O 1
ATOM 4267 N N . PHE B 1 235 ? 5.25 -18.453 -15.211 1 93.5 235 PHE B N 1
ATOM 4268 C CA . PHE B 1 235 ? 5.766 -17.625 -14.125 1 93.5 235 PHE B CA 1
ATOM 4269 C C . PHE B 1 235 ? 7.195 -18.016 -13.773 1 93.5 235 PHE B C 1
ATOM 4271 O O . PHE B 1 235 ? 8.047 -17.156 -13.547 1 93.5 235 PHE B O 1
ATOM 4278 N N . ALA B 1 236 ? 7.461 -19.297 -13.75 1 94.81 236 ALA B N 1
ATOM 4279 C CA . ALA B 1 236 ? 8.766 -19.812 -13.359 1 94.81 236 ALA B CA 1
ATOM 4280 C C . ALA B 1 236 ? 9.836 -19.438 -14.383 1 94.81 236 ALA B C 1
ATOM 4282 O O . ALA B 1 236 ? 11.008 -19.297 -14.031 1 94.81 236 ALA B O 1
ATOM 4283 N N . THR B 1 237 ? 9.508 -19.25 -15.586 1 95.06 237 THR B N 1
ATOM 4284 C CA . THR B 1 237 ? 10.477 -18.984 -16.641 1 95.06 237 THR B CA 1
ATOM 4285 C C . THR B 1 237 ? 10.805 -17.484 -16.703 1 95.06 237 THR B C 1
ATOM 4287 O O . THR B 1 237 ? 11.766 -17.094 -17.359 1 95.06 237 THR B O 1
ATOM 4290 N N . MET B 1 238 ? 10.102 -16.719 -16.062 1 92.81 238 MET B N 1
ATOM 4291 C CA . MET B 1 238 ? 10.242 -15.266 -16.219 1 92.81 238 MET B CA 1
ATOM 4292 C C . MET B 1 238 ? 11.555 -14.781 -15.625 1 92.81 238 MET B C 1
ATOM 4294 O O . MET B 1 238 ? 12.258 -13.969 -16.234 1 92.81 238 MET B O 1
ATOM 4298 N N . SER B 1 239 ? 11.867 -15.281 -14.43 1 92.44 239 SER B N 1
ATOM 4299 C CA . SER B 1 239 ? 13.133 -14.875 -13.82 1 92.44 239 SER B CA 1
ATOM 4300 C C . SER B 1 239 ? 14.32 -15.344 -14.664 1 92.44 239 SER B C 1
ATOM 4302 O O . SER B 1 239 ? 15.234 -14.562 -14.938 1 92.44 239 SER B O 1
ATOM 4304 N N . PRO B 1 240 ? 14.305 -16.594 -15.086 1 93.62 240 PRO B N 1
ATOM 4305 C CA . PRO B 1 240 ? 15.367 -17.047 -15.984 1 93.62 240 PRO B CA 1
ATOM 4306 C C . PRO B 1 240 ? 15.453 -16.219 -17.266 1 93.62 240 PRO B C 1
ATOM 4308 O O . PRO B 1 240 ? 16.547 -15.953 -17.766 1 93.62 240 PRO B O 1
ATOM 4311 N N . LEU B 1 241 ? 14.383 -15.859 -17.797 1 93.94 241 LEU B N 1
ATOM 4312 C CA . LEU B 1 241 ? 14.367 -15.016 -18.984 1 93.94 241 LEU B CA 1
ATOM 4313 C C . LEU B 1 241 ? 15.039 -13.68 -18.719 1 93.94 241 LEU B C 1
ATOM 4315 O O . LEU B 1 241 ? 15.852 -13.211 -19.516 1 93.94 241 LEU B O 1
ATOM 4319 N N . GLY B 1 242 ? 14.727 -13.094 -17.656 1 90.88 242 GLY B N 1
ATOM 4320 C CA . GLY B 1 242 ? 15.383 -11.852 -17.266 1 90.88 242 GLY B CA 1
ATOM 4321 C C . GLY B 1 242 ? 16.891 -12 -17.094 1 90.88 242 GLY B C 1
ATOM 4322 O O . GLY B 1 242 ? 17.656 -11.141 -17.531 1 90.88 242 GLY B O 1
ATOM 4323 N N . MET B 1 243 ? 17.219 -13.023 -16.422 1 91.06 243 MET B N 1
ATOM 4324 C CA . MET B 1 243 ? 18.641 -13.281 -16.219 1 91.06 243 MET B CA 1
ATOM 4325 C C . MET B 1 243 ? 19.375 -13.453 -17.547 1 91.06 243 MET B C 1
ATOM 4327 O O . MET B 1 243 ? 20.484 -12.938 -17.719 1 91.06 243 MET B O 1
ATOM 4331 N N . LEU B 1 244 ? 18.797 -14.148 -18.422 1 91.56 244 LEU B N 1
ATOM 4332 C CA . LEU B 1 244 ? 19.375 -14.383 -19.734 1 91.56 244 LEU B CA 1
ATOM 4333 C C . LEU B 1 244 ? 19.562 -13.07 -20.5 1 91.56 244 LEU B C 1
ATOM 4335 O O . LEU B 1 244 ? 20.594 -12.844 -21.125 1 91.56 244 LEU B O 1
ATOM 4339 N N . VAL B 1 245 ? 18.609 -12.227 -20.422 1 88.5 245 VAL B N 1
ATOM 4340 C CA . VAL B 1 245 ? 18.703 -10.914 -21.062 1 88.5 245 VAL B CA 1
ATOM 4341 C C . VAL B 1 245 ? 19.844 -10.117 -20.453 1 88.5 245 VAL B C 1
ATOM 4343 O O . VAL B 1 245 ? 20.594 -9.445 -21.172 1 88.5 245 VAL B O 1
ATOM 4346 N N . ALA B 1 246 ? 19.953 -10.164 -19.141 1 84.5 246 ALA B N 1
ATOM 4347 C CA . ALA B 1 246 ? 21.031 -9.445 -18.453 1 84.5 246 ALA B CA 1
ATOM 4348 C C . ALA B 1 246 ? 22.391 -9.961 -18.891 1 84.5 246 ALA B C 1
ATOM 4350 O O . ALA B 1 246 ? 23.312 -9.164 -19.141 1 84.5 246 ALA B O 1
ATOM 4351 N N . ILE B 1 247 ? 22.547 -11.227 -19.047 1 83.94 247 ILE B N 1
ATOM 4352 C CA . ILE B 1 247 ? 23.812 -11.859 -19.406 1 83.94 247 ILE B CA 1
ATOM 4353 C C . ILE B 1 247 ? 24.188 -11.484 -20.828 1 83.94 247 ILE B C 1
ATOM 4355 O O . ILE B 1 247 ? 25.359 -11.188 -21.109 1 83.94 247 ILE B O 1
ATOM 4359 N N . VAL B 1 248 ? 23.188 -11.406 -21.656 1 84.19 248 VAL B N 1
ATOM 4360 C CA . VAL B 1 248 ? 23.438 -11.133 -23.078 1 84.19 248 VAL B CA 1
ATOM 4361 C C . VAL B 1 248 ? 23.719 -9.648 -23.266 1 84.19 248 VAL B C 1
ATOM 4363 O O . VAL B 1 248 ? 24.5 -9.273 -24.141 1 84.19 248 VAL B O 1
ATOM 4366 N N . THR B 1 249 ? 23.141 -8.797 -22.453 1 78.19 249 THR B N 1
ATOM 4367 C CA . THR B 1 249 ? 23.281 -7.359 -22.641 1 78.19 249 THR B CA 1
ATOM 4368 C C . THR B 1 249 ? 24.406 -6.805 -21.781 1 78.19 249 THR B C 1
ATOM 4370 O O . THR B 1 249 ? 24.656 -5.598 -21.766 1 78.19 249 THR B O 1
ATOM 4373 N N . GLU B 1 250 ? 24.875 -7.57 -20.922 1 73.31 250 GLU B N 1
ATOM 4374 C CA . GLU B 1 250 ? 25.906 -7.137 -20 1 73.31 250 GLU B CA 1
ATOM 4375 C C . GLU B 1 250 ? 26.984 -6.328 -20.719 1 73.31 250 GLU B C 1
ATOM 4377 O O . GLU B 1 250 ? 27.469 -5.316 -20.188 1 73.31 250 GLU B O 1
ATOM 4382 N N . SER B 1 251 ? 27.344 -6.777 -21.797 1 65.69 251 SER B N 1
ATOM 4383 C CA . SER B 1 251 ? 28.406 -6.117 -22.547 1 65.69 251 SER B CA 1
ATOM 4384 C C . SER B 1 251 ? 27.969 -4.746 -23.047 1 65.69 251 SER B C 1
ATOM 4386 O O . SER B 1 251 ? 28.781 -3.818 -23.125 1 65.69 251 SER B O 1
ATOM 4388 N N . SER B 1 252 ? 26.734 -4.652 -23.266 1 62.91 252 SER B N 1
ATOM 4389 C CA . SER B 1 252 ? 26.203 -3.41 -23.812 1 62.91 252 SER B CA 1
ATOM 4390 C C . SER B 1 252 ? 25.766 -2.455 -22.703 1 62.91 252 SER B C 1
ATOM 4392 O O . SER B 1 252 ? 25.688 -1.244 -22.922 1 62.91 252 SER B O 1
ATOM 4394 N N . LEU B 1 253 ? 25.391 -2.879 -21.578 1 59.34 253 LEU B N 1
ATOM 4395 C CA . LEU B 1 253 ? 24.844 -2.084 -20.484 1 59.34 253 LEU B CA 1
ATOM 4396 C C . LEU B 1 253 ? 25.969 -1.5 -19.625 1 59.34 253 LEU B C 1
ATOM 4398 O O . LEU B 1 253 ? 25.703 -0.9 -18.578 1 59.34 253 LEU B O 1
ATOM 4402 N N . GLN B 1 254 ? 27.172 -1.495 -19.969 1 51.41 254 GLN B N 1
ATOM 4403 C CA . GLN B 1 254 ? 28.297 -0.968 -19.188 1 51.41 254 GLN B CA 1
ATOM 4404 C C . GLN B 1 254 ? 27.984 0.424 -18.656 1 51.41 254 GLN B C 1
ATOM 4406 O O . GLN B 1 254 ? 28.531 0.834 -17.625 1 51.41 254 GLN B O 1
ATOM 4411 N N . ARG B 1 255 ? 27.312 1.28 -19.203 1 48.22 255 ARG B N 1
ATOM 4412 C CA . ARG B 1 255 ? 27.422 2.662 -18.75 1 48.22 255 ARG B CA 1
ATOM 4413 C C . ARG B 1 255 ? 26.375 2.982 -17.688 1 48.22 255 ARG B C 1
ATOM 4415 O O . ARG B 1 255 ? 26.609 3.783 -16.781 1 48.22 255 ARG B O 1
ATOM 4422 N N . SER B 1 256 ? 25.062 2.672 -17.812 1 55.41 256 SER B N 1
ATOM 4423 C CA . SER B 1 256 ? 24.234 3.213 -16.75 1 55.41 256 SER B CA 1
ATOM 4424 C C . SER B 1 256 ? 23.203 2.191 -16.281 1 55.41 256 SER B C 1
ATOM 4426 O O . SER B 1 256 ? 21.984 2.436 -16.375 1 55.41 256 SER B O 1
ATOM 4428 N N . PRO B 1 257 ? 23.734 1.038 -15.734 1 63.66 257 PRO B N 1
ATOM 4429 C CA . PRO B 1 257 ? 22.906 -0.118 -15.375 1 63.66 257 PRO B CA 1
ATOM 4430 C C . PRO B 1 257 ? 22.047 0.132 -14.141 1 63.66 257 PRO B C 1
ATOM 4432 O O . PRO B 1 257 ? 20.938 -0.416 -14.031 1 63.66 257 PRO B O 1
ATOM 4435 N N . ASP B 1 258 ? 22.359 1.312 -13.516 1 73.56 258 ASP B N 1
ATOM 4436 C CA . ASP B 1 258 ? 21.719 1.45 -12.219 1 73.56 258 ASP B CA 1
ATOM 4437 C C . ASP B 1 258 ? 20.328 2.092 -12.359 1 73.56 258 ASP B C 1
ATOM 4439 O O . ASP B 1 258 ? 19.391 1.689 -11.688 1 73.56 258 ASP B O 1
ATOM 4443 N N . LEU B 1 259 ? 20.312 3.004 -13.297 1 76.81 259 LEU B N 1
ATOM 4444 C CA . LEU B 1 259 ? 19.031 3.697 -13.477 1 76.81 259 LEU B CA 1
ATOM 4445 C C . LEU B 1 259 ? 18 2.768 -14.094 1 76.81 259 LEU B C 1
ATOM 4447 O O . LEU B 1 259 ? 16.828 2.783 -13.695 1 76.81 259 LEU B O 1
ATOM 4451 N N . VAL B 1 260 ? 18.484 2.029 -15.039 1 75.88 260 VAL B N 1
ATOM 4452 C CA . VAL B 1 260 ? 17.578 1.107 -15.719 1 75.88 260 VAL B CA 1
ATOM 4453 C C . VAL B 1 260 ? 17.109 0.04 -14.734 1 75.88 260 VAL B C 1
ATOM 4455 O O . VAL B 1 260 ? 15.906 -0.243 -14.648 1 75.88 260 VAL B O 1
ATOM 4458 N N . VAL B 1 261 ? 17.969 -0.45 -14.008 1 73.94 261 VAL B N 1
ATOM 4459 C CA . VAL B 1 261 ? 17.656 -1.483 -13.023 1 73.94 261 VAL B CA 1
ATOM 4460 C C . VAL B 1 261 ? 16.75 -0.905 -11.945 1 73.94 261 VAL B C 1
ATOM 4462 O O . VAL B 1 261 ? 15.766 -1.542 -11.539 1 73.94 261 VAL B O 1
ATOM 4465 N N . GLY B 1 262 ? 17.047 0.301 -11.539 1 82.44 262 GLY B N 1
ATOM 4466 C CA . GLY B 1 262 ? 16.234 0.962 -10.531 1 82.44 262 GLY B CA 1
ATOM 4467 C C . GLY B 1 262 ? 14.812 1.226 -10.992 1 82.44 262 GLY B C 1
ATOM 4468 O O . GLY B 1 262 ? 13.859 1.014 -10.242 1 82.44 262 GLY B O 1
ATOM 4469 N N . THR B 1 263 ? 14.734 1.65 -12.234 1 84.44 263 THR B N 1
ATOM 4470 C CA . THR B 1 263 ? 13.422 1.965 -12.789 1 84.44 263 THR B CA 1
ATOM 4471 C C . THR B 1 263 ? 12.586 0.7 -12.953 1 84.44 263 THR B C 1
ATOM 4473 O O . THR B 1 263 ? 11.414 0.67 -12.555 1 84.44 263 THR B O 1
ATOM 4476 N N . LEU B 1 264 ? 13.188 -0.258 -13.406 1 79.31 264 LEU B N 1
ATOM 4477 C CA . LEU B 1 264 ? 12.469 -1.51 -13.625 1 79.31 264 LEU B CA 1
ATOM 4478 C C . LEU B 1 264 ? 12.086 -2.154 -12.297 1 79.31 264 LEU B C 1
ATOM 4480 O O . LEU B 1 264 ? 10.969 -2.668 -12.156 1 79.31 264 LEU B O 1
ATOM 4484 N N . ASN B 1 265 ? 12.922 -2.121 -11.391 1 80.25 265 ASN B N 1
ATOM 4485 C CA . ASN B 1 265 ? 12.633 -2.639 -10.055 1 80.25 265 ASN B CA 1
ATOM 4486 C C . ASN B 1 265 ? 11.523 -1.84 -9.375 1 80.25 265 ASN B C 1
ATOM 4488 O O . ASN B 1 265 ? 10.719 -2.4 -8.633 1 80.25 265 ASN B O 1
ATOM 4492 N N . GLY B 1 266 ? 11.617 -0.556 -9.586 1 88.44 266 GLY B N 1
ATOM 4493 C CA . GLY B 1 266 ? 10.562 0.285 -9.031 1 88.44 266 GLY B CA 1
ATOM 4494 C C . GLY B 1 266 ? 9.188 -0.052 -9.578 1 88.44 266 GLY B C 1
ATOM 4495 O O . GLY B 1 266 ? 8.227 -0.182 -8.812 1 88.44 266 GLY B O 1
ATOM 4496 N N . LEU B 1 267 ? 9.141 -0.217 -10.867 1 86.06 267 LEU B N 1
ATOM 4497 C CA . LEU B 1 267 ? 7.879 -0.598 -11.492 1 86.06 267 LEU B CA 1
ATOM 4498 C C . LEU B 1 267 ? 7.41 -1.959 -10.992 1 86.06 267 LEU B C 1
ATOM 4500 O O . LEU B 1 267 ? 6.227 -2.139 -10.688 1 86.06 267 LEU B O 1
ATOM 4504 N N . ALA B 1 268 ? 8.289 -2.846 -10.93 1 81.75 268 ALA B N 1
ATOM 4505 C CA . ALA B 1 268 ? 7.98 -4.184 -10.43 1 81.75 268 ALA B CA 1
ATOM 4506 C C . ALA B 1 268 ? 7.477 -4.133 -8.992 1 81.75 268 ALA B C 1
ATOM 4508 O O . ALA B 1 268 ? 6.535 -4.84 -8.633 1 81.75 268 ALA B O 1
ATOM 4509 N N . THR B 1 269 ? 8.133 -3.369 -8.195 1 87.56 269 THR B N 1
ATOM 4510 C CA . THR B 1 269 ? 7.719 -3.205 -6.805 1 87.56 269 THR B CA 1
ATOM 4511 C C . THR B 1 269 ? 6.285 -2.686 -6.727 1 87.56 269 THR B C 1
ATOM 4513 O O . THR B 1 269 ? 5.484 -3.174 -5.926 1 87.56 269 THR B O 1
ATOM 4516 N N . GLY B 1 270 ? 5.973 -1.718 -7.52 1 89.81 270 GLY B N 1
ATOM 4517 C CA . GLY B 1 270 ? 4.613 -1.199 -7.57 1 89.81 270 GLY B CA 1
ATOM 4518 C C . GLY B 1 270 ? 3.584 -2.254 -7.926 1 89.81 270 GLY B C 1
ATOM 4519 O O . GLY B 1 270 ? 2.496 -2.289 -7.352 1 89.81 270 GLY B O 1
ATOM 4520 N N . THR B 1 271 ? 3.869 -3.061 -8.867 1 83.44 271 THR B N 1
ATOM 4521 C CA . THR B 1 271 ? 2.98 -4.148 -9.258 1 83.44 271 THR B CA 1
ATOM 4522 C C . THR B 1 271 ? 2.734 -5.094 -8.086 1 83.44 271 THR B C 1
ATOM 4524 O O . THR B 1 271 ? 1.605 -5.531 -7.863 1 83.44 271 THR B O 1
ATOM 4527 N N . LEU B 1 272 ? 3.787 -5.375 -7.43 1 84.5 272 LEU B N 1
ATOM 4528 C CA . LEU B 1 272 ? 3.672 -6.277 -6.289 1 84.5 272 LEU B CA 1
ATOM 4529 C C . LEU B 1 272 ? 2.828 -5.648 -5.184 1 84.5 272 LEU B C 1
ATOM 4531 O O . LEU B 1 272 ? 2.109 -6.352 -4.469 1 84.5 272 LEU B O 1
ATOM 4535 N N . VAL B 1 273 ? 3.027 -4.34 -5.035 1 90.44 273 VAL B N 1
ATOM 4536 C CA . VAL B 1 273 ? 2.203 -3.633 -4.062 1 90.44 273 VAL B CA 1
ATOM 4537 C C . VAL B 1 273 ? 0.727 -3.809 -4.41 1 90.44 273 VAL B C 1
ATOM 4539 O O . VAL B 1 273 ? -0.095 -4.09 -3.533 1 90.44 273 VAL B O 1
ATOM 4542 N N . TYR B 1 274 ? 0.381 -3.688 -5.637 1 87.88 274 TYR B N 1
ATOM 4543 C CA . TYR B 1 274 ? -0.994 -3.865 -6.09 1 87.88 274 TYR B CA 1
ATOM 4544 C C . TYR B 1 274 ? -1.501 -5.262 -5.754 1 87.88 274 TYR B C 1
ATOM 4546 O O . TYR B 1 274 ? -2.584 -5.418 -5.188 1 87.88 274 TYR B O 1
ATOM 4554 N N . VAL B 1 275 ? -0.812 -6.242 -6.113 1 81.5 275 VAL B N 1
ATOM 4555 C CA . VAL B 1 275 ? -1.212 -7.629 -5.91 1 81.5 275 VAL B CA 1
ATOM 4556 C C . VAL B 1 275 ? -1.366 -7.906 -4.414 1 81.5 275 VAL B C 1
ATOM 4558 O O . VAL B 1 275 ? -2.314 -8.578 -3.996 1 81.5 275 VAL B O 1
ATOM 4561 N N . THR B 1 276 ? -0.429 -7.461 -3.637 1 85.75 276 THR B N 1
ATOM 4562 C CA . THR B 1 276 ? -0.448 -7.684 -2.195 1 85.75 276 THR B CA 1
ATOM 4563 C C . THR B 1 276 ? -1.716 -7.105 -1.573 1 85.75 276 THR B C 1
ATOM 4565 O O . THR B 1 276 ? -2.418 -7.793 -0.83 1 85.75 276 THR B O 1
ATOM 4568 N N . PHE B 1 277 ? -2.055 -5.91 -1.938 1 87.69 277 PHE B N 1
ATOM 4569 C CA . PHE B 1 277 ? -3.162 -5.238 -1.266 1 87.69 277 PHE B CA 1
ATOM 4570 C C . PHE B 1 277 ? -4.496 -5.664 -1.864 1 87.69 277 PHE B C 1
ATOM 4572 O O . PHE B 1 277 ? -5.449 -5.953 -1.133 1 87.69 277 PHE B O 1
ATOM 4579 N N . PHE B 1 278 ? -4.609 -5.781 -3.152 1 82.75 278 PHE B N 1
ATOM 4580 C CA . PHE B 1 278 ? -5.914 -5.973 -3.779 1 82.75 278 PHE B CA 1
ATOM 4581 C C . PHE B 1 278 ? -6.191 -7.453 -4.004 1 82.75 278 PHE B C 1
ATOM 4583 O O . PHE B 1 278 ? -7.34 -7.895 -3.93 1 82.75 278 PHE B O 1
ATOM 4590 N N . GLU B 1 279 ? -5.238 -8.188 -4.266 1 76.12 279 GLU B N 1
ATOM 4591 C CA . GLU B 1 279 ? -5.496 -9.57 -4.656 1 76.12 279 GLU B CA 1
ATOM 4592 C C . GLU B 1 279 ? -5.277 -10.523 -3.488 1 76.12 279 GLU B C 1
ATOM 4594 O O . GLU B 1 279 ? -5.84 -11.617 -3.463 1 76.12 279 GLU B O 1
ATOM 4599 N N . ILE B 1 280 ? -4.48 -10.109 -2.553 1 77.94 280 ILE B N 1
ATOM 4600 C CA . ILE B 1 280 ? -4.172 -11.039 -1.474 1 77.94 280 ILE B CA 1
ATOM 4601 C C . ILE B 1 280 ? -4.82 -10.562 -0.178 1 77.94 280 ILE B C 1
ATOM 4603 O O . ILE B 1 280 ? -5.703 -11.234 0.365 1 77.94 280 ILE B O 1
ATOM 4607 N N . LEU B 1 281 ? -4.512 -9.391 0.276 1 80.44 281 LEU B N 1
ATOM 4608 C CA . LEU B 1 281 ? -4.961 -8.914 1.581 1 80.44 281 LEU B CA 1
ATOM 4609 C C . LEU B 1 281 ? -6.457 -8.609 1.562 1 80.44 281 LEU B C 1
ATOM 4611 O O . LEU B 1 281 ? -7.176 -8.953 2.5 1 80.44 281 LEU B O 1
ATOM 4615 N N . GLN B 1 282 ? -6.906 -8.023 0.533 1 75.75 282 GLN B N 1
ATOM 4616 C CA . GLN B 1 282 ? -8.32 -7.664 0.456 1 75.75 282 GLN B CA 1
ATOM 4617 C C . GLN B 1 282 ? -9.188 -8.906 0.316 1 75.75 282 GLN B C 1
ATOM 4619 O O . GLN B 1 282 ? -10.266 -8.984 0.916 1 75.75 282 GLN B O 1
ATOM 4624 N N . ARG B 1 283 ? -8.828 -9.773 -0.451 1 68.31 283 ARG B N 1
ATOM 4625 C CA . ARG B 1 283 ? -9.586 -10.992 -0.679 1 68.31 283 ARG B CA 1
ATOM 4626 C C . ARG B 1 283 ? -9.758 -11.781 0.616 1 68.31 283 ARG B C 1
ATOM 4628 O O . ARG B 1 283 ? -10.836 -12.328 0.876 1 68.31 283 ARG B O 1
ATOM 4635 N N . GLU B 1 284 ? -8.836 -11.773 1.376 1 64.62 284 GLU B N 1
ATOM 4636 C CA . GLU B 1 284 ? -8.883 -12.594 2.582 1 64.62 284 GLU B CA 1
ATOM 4637 C C . GLU B 1 284 ? -9.578 -11.859 3.725 1 64.62 284 GLU B C 1
ATOM 4639 O O . GLU B 1 284 ? -10.008 -12.484 4.699 1 64.62 284 GLU B O 1
ATOM 4644 N N . LYS B 1 285 ? -9.625 -10.555 3.512 1 64.69 285 LYS B N 1
ATOM 4645 C CA . LYS B 1 285 ? -10.359 -9.828 4.539 1 64.69 285 LYS B CA 1
ATOM 4646 C C . LYS B 1 285 ? -11.828 -10.234 4.562 1 64.69 285 LYS B C 1
ATOM 4648 O O . LYS B 1 285 ? -12.477 -10.172 5.609 1 64.69 285 LYS B O 1
ATOM 4653 N N . ASN B 1 286 ? -12.289 -10.82 3.506 1 59.53 286 ASN B N 1
ATOM 4654 C CA . ASN B 1 286 ? -13.68 -11.25 3.393 1 59.53 286 ASN B CA 1
ATOM 4655 C C . ASN B 1 286 ? -13.812 -12.766 3.541 1 59.53 286 ASN B C 1
ATOM 4657 O O . ASN B 1 286 ? -14.875 -13.328 3.264 1 59.53 286 ASN B O 1
ATOM 4661 N N . SER B 1 287 ? -12.727 -13.375 3.941 1 61.03 287 SER B N 1
ATOM 4662 C CA . SER B 1 287 ? -12.734 -14.828 4.051 1 61.03 287 SER B CA 1
ATOM 4663 C C . SER B 1 287 ? -13.414 -15.289 5.34 1 61.03 287 SER B C 1
ATOM 4665 O O . SER B 1 287 ? -13.57 -14.5 6.277 1 61.03 287 SER B O 1
ATOM 4667 N N . PRO B 1 288 ? -13.898 -16.422 5.207 1 56.66 288 PRO B N 1
ATOM 4668 C CA . PRO B 1 288 ? -14.617 -16.984 6.344 1 56.66 288 PRO B CA 1
ATOM 4669 C C . PRO B 1 288 ? -13.734 -17.188 7.57 1 56.66 288 PRO B C 1
ATOM 4671 O O . PRO B 1 288 ? -14.234 -17.359 8.68 1 56.66 288 PRO B O 1
ATOM 4674 N N . LEU B 1 289 ? -12.523 -17.234 7.367 1 61.5 289 LEU B N 1
ATOM 4675 C CA . LEU B 1 289 ? -11.633 -17.406 8.516 1 61.5 289 LEU B CA 1
ATOM 4676 C C . LEU B 1 289 ? -11.812 -16.266 9.516 1 61.5 289 LEU B C 1
ATOM 4678 O O . LEU B 1 289 ? -12.078 -15.125 9.125 1 61.5 289 LEU B O 1
ATOM 4682 N N . ARG B 1 290 ? -11.734 -16.75 10.656 1 69.56 290 ARG B N 1
ATOM 4683 C CA . ARG B 1 290 ? -11.773 -15.742 11.711 1 69.56 290 ARG B CA 1
ATOM 4684 C C . ARG B 1 290 ? -10.773 -14.625 11.445 1 69.56 290 ARG B C 1
ATOM 4686 O O . ARG B 1 290 ? -9.617 -14.883 11.102 1 69.56 290 ARG B O 1
ATOM 4693 N N . SER B 1 291 ? -11.25 -13.516 11.484 1 76.56 291 SER B N 1
ATOM 4694 C CA . SER B 1 291 ? -10.477 -12.312 11.164 1 76.56 291 SER B CA 1
ATOM 4695 C C . SER B 1 291 ? -9.211 -12.234 12 1 76.56 291 SER B C 1
ATOM 4697 O O . SER B 1 291 ? -8.148 -11.852 11.5 1 76.56 291 SER B O 1
ATOM 4699 N N . LEU B 1 292 ? -9.266 -12.773 13.172 1 81.19 292 LEU B N 1
ATOM 4700 C CA . LEU B 1 292 ? -8.109 -12.672 14.055 1 81.19 292 LEU B CA 1
ATOM 4701 C C . LEU B 1 292 ? -7.016 -13.648 13.641 1 81.19 292 LEU B C 1
ATOM 4703 O O . LEU B 1 292 ? -5.828 -13.344 13.766 1 81.19 292 LEU B O 1
ATOM 4707 N N . LEU B 1 293 ? -7.461 -14.766 13.211 1 84.44 293 LEU B N 1
ATOM 4708 C CA . LEU B 1 293 ? -6.488 -15.75 12.758 1 84.44 293 LEU B CA 1
ATOM 4709 C C . LEU B 1 293 ? -5.781 -15.281 11.492 1 84.44 293 LEU B C 1
ATOM 4711 O O . LEU B 1 293 ? -4.59 -15.539 11.305 1 84.44 293 LEU B O 1
ATOM 4715 N N . GLN B 1 294 ? -6.535 -14.617 10.734 1 84.5 294 GLN B N 1
ATOM 4716 C CA . GLN B 1 294 ? -5.957 -14.039 9.523 1 84.5 294 GLN B CA 1
ATOM 4717 C C . GLN B 1 294 ? -4.895 -13 9.867 1 84.5 294 GLN B C 1
ATOM 4719 O O . GLN B 1 294 ? -3.826 -12.977 9.25 1 84.5 294 GLN B O 1
ATOM 4724 N N . LEU B 1 295 ? -5.211 -12.242 10.82 1 87.5 295 LEU B N 1
ATOM 4725 C CA . LEU B 1 295 ? -4.273 -11.227 11.266 1 87.5 295 LEU B CA 1
ATOM 4726 C C . LEU B 1 295 ? -3.014 -11.859 11.844 1 87.5 295 LEU B C 1
ATOM 4728 O O . LEU B 1 295 ? -1.899 -11.406 11.57 1 87.5 295 LEU B O 1
ATOM 4732 N N . LEU B 1 296 ? -3.229 -12.828 12.57 1 90.31 296 LEU B N 1
ATOM 4733 C CA . LEU B 1 296 ? -2.09 -13.516 13.164 1 90.31 296 LEU B CA 1
ATOM 4734 C C . LEU B 1 296 ? -1.191 -14.109 12.086 1 90.31 296 LEU B C 1
ATOM 4736 O O . LEU B 1 296 ? 0.035 -14.023 12.18 1 90.31 296 LEU B O 1
ATOM 4740 N N . ALA B 1 297 ? -1.842 -14.711 11.148 1 89.12 297 ALA B N 1
ATOM 4741 C CA . ALA B 1 297 ? -1.09 -15.281 10.031 1 89.12 297 ALA B CA 1
ATOM 4742 C C . ALA B 1 297 ? -0.297 -14.211 9.297 1 89.12 297 ALA B C 1
ATOM 4744 O O . ALA B 1 297 ? 0.873 -14.414 8.961 1 89.12 297 ALA B O 1
ATOM 4745 N N . LEU B 1 298 ? -0.909 -13.141 9.055 1 91 298 LEU B N 1
ATOM 4746 C CA . LEU B 1 298 ? -0.268 -12.008 8.391 1 91 298 LEU B CA 1
ATOM 4747 C C . LEU B 1 298 ? 0.942 -11.531 9.188 1 91 298 LEU B C 1
ATOM 4749 O O . LEU B 1 298 ? 2.01 -11.289 8.617 1 91 298 LEU B O 1
ATOM 4753 N N . LEU B 1 299 ? 0.812 -11.461 10.477 1 93.44 299 LEU B N 1
ATOM 4754 C CA . LEU B 1 299 ? 1.882 -11 11.359 1 93.44 299 LEU B CA 1
ATOM 4755 C C . LEU B 1 299 ? 3.043 -11.992 11.367 1 93.44 299 LEU B C 1
ATOM 4757 O O . LEU B 1 299 ? 4.207 -11.586 11.352 1 93.44 299 LEU B O 1
ATOM 4761 N N . ILE B 1 300 ? 2.723 -13.18 11.352 1 92.62 300 ILE B N 1
ATOM 4762 C CA . ILE B 1 300 ? 3.746 -14.219 11.344 1 92.62 300 ILE B CA 1
ATOM 4763 C C . ILE B 1 300 ? 4.59 -14.102 10.078 1 92.62 300 ILE B C 1
ATOM 4765 O O . ILE B 1 300 ? 5.824 -14.094 10.141 1 92.62 300 ILE B O 1
ATOM 4769 N N . GLY B 1 301 ? 3.92 -14.062 8.992 1 90.44 301 GLY B N 1
ATOM 4770 C CA . GLY B 1 301 ? 4.648 -13.906 7.742 1 90.44 301 GLY B CA 1
ATOM 4771 C C . GLY B 1 301 ? 5.52 -12.656 7.715 1 90.44 301 GLY B C 1
ATOM 4772 O O . GLY B 1 301 ? 6.676 -12.711 7.289 1 90.44 301 GLY B O 1
ATOM 4773 N N . PHE B 1 302 ? 4.957 -11.609 8.219 1 93.38 302 PHE B N 1
ATOM 4774 C CA . PHE B 1 302 ? 5.668 -10.336 8.25 1 93.38 302 PHE B CA 1
ATOM 4775 C C . PHE B 1 302 ? 6.906 -10.43 9.133 1 93.38 302 PHE B C 1
ATOM 4777 O O . PHE B 1 302 ? 8 -10.039 8.727 1 93.38 302 PHE B O 1
ATOM 4784 N N . ILE B 1 303 ? 6.773 -10.969 10.266 1 93.31 303 ILE B N 1
ATOM 4785 C CA . ILE B 1 303 ? 7.852 -11.047 11.242 1 93.31 303 ILE B CA 1
ATOM 4786 C C . ILE B 1 303 ? 8.945 -11.977 10.719 1 93.31 303 ILE B C 1
ATOM 4788 O O . ILE B 1 303 ? 10.141 -11.68 10.852 1 93.31 303 ILE B O 1
ATOM 4792 N N . ILE B 1 304 ? 8.57 -13.062 10.156 1 88.25 304 ILE B N 1
ATOM 4793 C CA . ILE B 1 304 ? 9.531 -14.008 9.609 1 88.25 304 ILE B CA 1
ATOM 4794 C C . ILE B 1 304 ? 10.414 -13.305 8.578 1 88.25 304 ILE B C 1
ATOM 4796 O O . ILE B 1 304 ? 11.641 -13.438 8.602 1 88.25 304 ILE B O 1
ATOM 4800 N N . MET B 1 305 ? 9.82 -12.547 7.75 1 88.06 305 MET B N 1
ATOM 4801 C CA . MET B 1 305 ? 10.578 -11.891 6.688 1 88.06 305 MET B CA 1
ATOM 4802 C C . MET B 1 305 ? 11.453 -10.773 7.25 1 88.06 305 MET B C 1
ATOM 4804 O O . MET B 1 305 ? 12.555 -10.539 6.758 1 88.06 305 MET B O 1
ATOM 4808 N N . VAL B 1 306 ? 10.969 -10.109 8.273 1 90.69 306 VAL B N 1
ATOM 4809 C CA . VAL B 1 306 ? 11.766 -9.07 8.914 1 90.69 306 VAL B CA 1
ATOM 4810 C C . VAL B 1 306 ? 13.016 -9.688 9.531 1 90.69 306 VAL B C 1
ATOM 4812 O O . VAL B 1 306 ? 14.109 -9.141 9.406 1 90.69 306 VAL B O 1
ATOM 4815 N N . VAL B 1 307 ? 12.82 -10.781 10.156 1 88 307 VAL B N 1
ATOM 4816 C CA . VAL B 1 307 ? 13.93 -11.461 10.82 1 88 307 VAL B CA 1
ATOM 4817 C C . VAL B 1 307 ? 14.938 -11.938 9.781 1 88 307 VAL B C 1
ATOM 4819 O O . VAL B 1 307 ? 16.156 -11.766 9.961 1 88 307 VAL B O 1
ATOM 4822 N N . ILE B 1 308 ? 14.461 -12.508 8.75 1 80.81 308 ILE B N 1
ATOM 4823 C CA . ILE B 1 308 ? 15.336 -12.977 7.684 1 80.81 308 ILE B CA 1
ATOM 4824 C C . ILE B 1 308 ? 16.125 -11.797 7.117 1 80.81 308 ILE B C 1
ATOM 4826 O O . ILE B 1 308 ? 17.344 -11.891 6.91 1 80.81 308 ILE B O 1
ATOM 4830 N N . GLN B 1 309 ? 15.453 -10.719 6.867 1 81.56 309 GLN B N 1
ATOM 4831 C CA . GLN B 1 309 ? 16.109 -9.539 6.32 1 81.56 309 GLN B CA 1
ATOM 4832 C C . GLN B 1 309 ? 17.109 -8.953 7.312 1 81.56 309 GLN B C 1
ATOM 4834 O O . GLN B 1 309 ? 18.172 -8.477 6.922 1 81.56 309 GLN B O 1
ATOM 4839 N N . TRP B 1 310 ? 16.781 -8.977 8.562 1 82.81 310 TRP B N 1
ATOM 4840 C CA . TRP B 1 310 ? 17.656 -8.461 9.602 1 82.81 310 TRP B CA 1
ATOM 4841 C C . TRP B 1 310 ? 18.938 -9.281 9.688 1 82.81 310 TRP B C 1
ATOM 4843 O O . TRP B 1 310 ? 20.031 -8.727 9.852 1 82.81 310 TRP B O 1
ATOM 4853 N N . VAL B 1 311 ? 18.844 -10.57 9.484 1 78.38 311 VAL B N 1
ATOM 4854 C CA . VAL B 1 311 ? 19.984 -11.477 9.602 1 78.38 311 VAL B CA 1
ATOM 4855 C C . VAL B 1 311 ? 20.859 -11.367 8.352 1 78.38 311 VAL B C 1
ATOM 4857 O O . VAL B 1 311 ? 22.078 -11.484 8.43 1 78.38 311 VAL B O 1
ATOM 4860 N N . THR B 1 312 ? 20.219 -11.086 7.207 1 68.75 312 THR B N 1
ATOM 4861 C CA . THR B 1 312 ? 20.969 -11.055 5.953 1 68.75 312 THR B CA 1
ATOM 4862 C C . THR B 1 312 ? 21.516 -9.656 5.684 1 68.75 312 THR B C 1
ATOM 4864 O O . THR B 1 312 ? 22.359 -9.484 4.809 1 68.75 312 THR B O 1
ATOM 4867 N N . SER B 1 313 ? 20.922 -8.516 6.336 1 66.62 313 SER B N 1
ATOM 4868 C CA . SER B 1 313 ? 21.438 -7.164 6.152 1 66.62 313 SER B CA 1
ATOM 4869 C C . SER B 1 313 ? 22.656 -6.902 7.027 1 66.62 313 SER B C 1
ATOM 4871 O O . SER B 1 313 ? 22.734 -7.41 8.148 1 66.62 313 SER B O 1
#

Foldseek 3Di:
DDPVVLLVVLLVCLLVLLLCLLLVLVVVVVVQVVVPVDPVSVVVVQQVLLLLLLLLLLLLVQCLPPNLLVLLVVLVVVLCVVVVPPDPPDPVLLVLLQVLLVVLVVVLVVVDVVVDPPPPPVPVPPPPPPPPDPCVVPDDDDDDDPPPPPPPPPPPPPPPPPPVLVSLLVSLLVLLLLLLLLLLLVLLLDPDSVVSVLSSVSCSVSSSSVSNSSSSLSVVSPHDSVVSSVSSSSSSCSSSNNNVVNNVCNVVCVPRVSNVSSSSSSSSSSSSVNCSVPVRVVVSCPPPPDNVSSVVSSVNSNVVNVVVVVVSD/DDPVVLLVVLLVCLLVLLLCLLLVLVVVVVVQVVVPVDPVSVVVVQQVLLLLLLLLLLLLVQCLPPNLLVLLVVLVVVLCVVVVPPDPPDPVLLVLLQVLLVVLVVVLVVCDVVVDPPPVPVPVPPPPCPVVPDCVPPDDDDDDDPPPPPPPPPPPPPPPPPPVLVSLLVSLLVLLLLLLLLLLLVLLLDPDPVVSVLSSVSCSVSSSSVSNSSSSLSVVSVHDSVVSSVSSNSSSCSSSNNNVVNNVCNVVCPPRVSNVSSSSSSSSSSSSVNCSVPVRVVVSCPPPPDNVSSVVSSVNSNVVNVVVVVVSD

InterPro domains:
  IPR003689 Zinc/iron permease [PF02535] (5-309)

Solvent-accessible surface area (backbone atoms only — not comparable to full-atom values): 32542 Å² total; per-residue (Å²): 130,53,64,67,55,50,50,50,49,52,33,50,47,48,29,52,45,25,32,50,34,17,49,43,38,58,53,50,50,51,49,45,54,70,68,40,82,49,73,70,41,54,56,48,49,50,42,52,51,51,32,50,43,24,20,41,32,15,32,46,50,39,42,39,45,40,46,45,46,52,50,20,38,52,26,45,50,53,44,32,60,72,63,71,42,75,76,71,84,61,53,55,50,40,45,39,19,50,48,18,25,48,50,49,52,48,49,53,45,51,48,45,61,69,76,49,79,72,58,82,57,81,62,72,69,63,74,82,65,81,65,66,72,76,63,73,66,82,66,89,84,87,79,82,74,84,76,77,77,73,74,74,71,77,66,80,72,70,71,73,78,49,72,64,58,58,48,52,51,49,51,51,48,51,49,50,26,56,28,30,22,42,53,18,24,54,44,34,57,47,90,42,63,69,57,29,51,52,46,44,52,60,49,48,60,54,45,34,46,48,27,26,37,50,31,35,49,40,47,72,70,64,48,54,68,67,57,50,51,48,54,31,50,54,46,18,46,22,25,40,50,17,20,51,51,24,56,70,37,47,80,74,46,72,82,61,57,37,51,56,50,20,50,44,42,14,26,26,40,11,28,49,48,42,45,36,49,62,63,39,46,49,53,54,71,73,39,87,53,56,62,60,58,38,50,49,25,20,48,49,21,25,49,52,45,49,51,53,48,57,72,74,95,130,53,65,66,56,49,51,51,48,51,33,48,48,47,28,53,45,25,31,50,33,16,49,42,38,58,55,50,51,52,48,44,52,72,68,39,80,50,73,72,42,53,55,48,49,50,44,50,50,50,33,52,43,24,20,40,31,13,32,45,49,39,41,39,45,41,46,45,46,52,50,21,39,50,28,46,50,54,43,31,60,72,62,70,43,76,77,71,84,60,54,56,49,40,44,38,18,50,49,20,26,49,49,49,52,49,50,52,44,49,48,44,61,68,77,48,81,71,56,82,56,83,63,69,71,58,72,80,61,77,62,79,62,78,74,75,67,76,80,77,82,82,79,80,74,84,73,77,76,73,72,74,70,77,64,79,71,70,70,72,78,48,71,63,59,59,49,52,51,47,50,53,48,52,49,50,27,55,26,30,21,40,54,17,23,56,46,36,57,47,89,42,64,69,56,28,50,53,48,43,52,60,49,49,60,55,45,34,45,50,28,26,38,50,30,36,49,42,47,72,70,65,48,55,68,68,57,50,50,50,52,32,48,54,46,18,46,22,25,38,50,17,21,52,51,22,58,70,38,47,81,74,44,69,80,62,55,37,52,55,49,19,50,46,43,15,25,26,40,12,28,49,47,41,44,36,50,60,63,39,46,50,54,53,69,72,40,87,53,55,63,60,57,38,49,50,26,21,48,48,23,26,50,53,46,50,50,52,48,58,71,75,94

pLDDT: mean 73.28, std 21.08, range [21.17, 95.38]

=== Feature glossary ===
A reading guide for the features in this record.

Start from the sequence.

  · Sequence gives the chain of amino acids in standard one-letter code (A=alanine, C=cysteine, …, Y=tyrosine), read N→C. It is the only feature that is directly encoded by the gene; all structural features are derived from the folded form of this sequence.

Fold it, and you get atomic coordinates and the backbone conformation that goes with them.

  · Structure coordinates are given as an mmCIF _atom_site loop: one row per atom with element, residue name, chain id, sequence number, and x/y/z position in Å. Only the four main-chain atoms per residue are included here; side chains are omitted to keep the record compact.

  · Backbone dihedral angles. Every residue except chain termini has a φ (preceding-C → N → Cα → C) and a ψ (N → Cα → C → next-N). They are reported in degrees following the IUPAC sign convention. Secondary structure is essentially a statement about which (φ, ψ) basin each residue occupies.

  · Eight-state secondary structure (DSSP): H is the canonical α-helix, G the tighter 3₁₀-helix, I the wider π-helix; E/B are β-structure, T and S are turns and bends, and '-' is everything else. DSSP derives these from the pattern of main-chain N–H···O=C hydrogen bonds, not from the sequence.

  · SS3 is a coarse helix/strand/coil call (letters a/b/c) made by the P-SEA algorithm from inter-Cα distances and dihedrals. It is less detailed than DSSP but needs only Cα positions.

Summarize the fold with a handful of shape descriptors and a per-residue structural alphabet.

  · Radius of gyration (Rg) is the root-mean-square distance of Cα atoms from their centroid — a single number for overall size and compactness. A globular domain of N residues has Rg ≈ 2.2·N^0.38 Å; an extended or disordered chain has a much larger Rg. The Cα contact count is the number of residue pairs whose Cα atoms are within 8 Å and are more than four positions apart in sequence — a standard proxy for tertiary packing density. The bounding box is the smallest axis-aligned box enclosing all Cα atoms.

  · 3Di is Foldseek's structural alphabet. Each residue is assigned one of twenty discrete states based on how its Cα sits relative to its spatial (not sequential) neighbors. Aligning 3Di strings finds structural homologs roughly as well as full 3D superposition, but orders of magnitude faster.

  · Solvent-accessible surface area (SASA) is the area in Å² traced out by the centre of a 1.4 Å probe sphere (a water molecule) rolled over the protein's van der Waals surface (Shrake–Rupley / Lee–Richards construction). Buried residues have near-zero SASA; fully exposed residues can exceed 200 Å². The total SASA scales roughly with the number of surface residues.

Ask how reliable the model is.

  · For AlphaFold models, the B-factor field carries pLDDT — the model's own estimate of local accuracy on a 0–100 scale. Regions with pLDDT<50 should be treated as essentially unmodeled; they often correspond to intrinsically disordered segments.

  · For experimental (PDB) structures, the B-factor (temperature factor) quantifies the positional spread of each atom in the crystal — a combination of thermal vibration and static disorder — in units of Å². High B-factors mark flexible loops or poorly resolved regions; low B-factors mark the rigid, well-ordered core.

  · Predicted Aligned Error (PAE) is an AlphaFold confidence matrix: entry (i, j) is the expected error in the position of residue j, in ångströms, when the prediction is superimposed on the true structure at residue i. Low PAE within a block of residues means that block is internally rigid and well-predicted; high PAE between two blocks means their relative placement is uncertain even if each block individually is confident.

Place it in context: what it resembles, what it is annotated as, and how it looks.

  · Structural nearest neighbors (via Foldseek easy-search vs the PDB). Reported per hit: target PDB id, E-value, and alignment TM-score. A TM-score above ~0.5 is the conventional threshold for 'same fold'.

  · Functional annotations link the protein to curated databases. InterPro entries identify conserved domains and families by matching the sequence against member-database signatures (Pfam, PROSITE, CDD, …). Gene Ontology (GO) terms describe molecular function, biological process, and cellular component in a controlled vocabulary. CATH places the structure in a hierarchical fold classification (Class/Architecture/Topology/Homologous-superfamily). The organism is the source species.

  · The contact map is a binary N×N matrix image: pixel (i, j) is dark where Cα_i and Cα_j are within 8 Å and |i−j|>4. Because the |i−j|>4 filter removes local helical contacts, off-diagonal stripes parallel to the main diagonal indicate parallel β-sheets; stripes perpendicular to it indicate antiparallel β-sheets. The Ramachandran plot scatters every residue's (φ, ψ) pair against the sterically allowed regions. The PAE heatmap renders the predicted-aligned-error matrix.

  · Six rendered views show the 3D structure from the faces of a cube — i.e. along ±x, ±y, ±z. Rendering representation is drawn randomly per protein from cartoon (secondary-structure ribbons), sticks (backbone bonds), or molecular surface; coloring is either N→C rainbow (blue at the N-terminus through red at the C-terminus) or one color per chain.